Protein AF-0000000078837968 (afdb_homodimer)

Foldseek 3Di:
DPPLLQVLLCVQQVVAADPQQWRDFPQPQKIKGKAADWDAKDKDFDAWKKKAWQAAKKWKDFQHDIDIDGHQKMKTAQAGAIMIMTGDTHHNVTITIMMMGHDDQQLLLVLCVVVVPDADDAPDRIDMDGDDPQLSVLSSVQSVCRVVVVCCVPCSVVSSSSNSNVCLVDPCNNNNNLSNDCPHLRNLQVQLVVVLLVQLQDDDDLCNSCVSSPHDSVVNQVSNCVRHVDGPNVSSLSSLLSQLLCCCLVVVDDQVVSCNVSHHPDSVVSQVVNCVVRVDGSVVVSVVSVVVVVVD/DPPLLQVLLCVQQVVAADPQQWRDFPQPQKIKGWAADWDAKDKDFDAWKKKAWQAAKKWKDFQPDIDIDGHQKMKTAQARAIMIMTGDTHHNVTITIMMMGHDDLQLLLVLCVVVVPDADPAPDRIDMDGDDPQLSVLSSVQSVCRVVVVCCVPCSVVSSSSNSNVCLVDPNNNNNNLSNDCPHLRNLQVQLVVVLLVQLQDDDDLCNSCVSSPHDSVVNQVSNCVRHVDGPNVSSLSSLLSQLLCCCLVVVDDQVVSCNVSHHPDSVVSQVVNCVVRVDGSVVVSVVSVVVVVVD

Solvent-accessible surface area (backbone atoms only — not comparable to full-atom values): 30535 Å² total; per-residue (Å²): 111,62,67,63,38,41,49,53,50,48,58,52,21,74,75,50,34,45,94,88,15,46,16,79,53,93,47,87,56,36,33,31,35,38,37,46,53,50,57,73,77,44,74,47,72,42,65,29,27,39,36,40,28,56,29,39,27,39,34,42,31,42,82,90,47,72,46,74,47,34,52,38,23,25,38,38,34,62,32,58,27,56,35,40,32,31,42,71,34,34,27,81,92,49,38,22,32,34,41,37,35,54,61,55,42,68,62,43,27,54,48,32,60,75,66,69,54,74,77,40,86,59,65,75,48,69,47,70,44,74,53,52,68,64,37,50,52,38,48,35,50,56,57,56,42,66,79,35,69,86,48,39,86,76,47,40,66,58,49,52,48,50,34,52,47,39,40,48,72,41,94,55,11,57,52,53,41,32,50,30,34,80,83,27,66,57,42,24,44,46,48,25,48,51,50,43,70,74,44,41,41,49,94,73,60,61,63,60,37,13,51,58,36,71,39,53,58,70,59,31,52,53,49,39,23,70,60,33,67,36,49,73,65,58,44,34,49,48,54,28,51,50,49,27,50,48,40,26,70,76,70,62,44,52,61,64,58,28,34,47,69,31,42,47,93,42,59,68,58,44,43,50,52,39,21,69,74,70,72,45,46,57,66,58,51,48,52,54,50,50,52,56,60,65,73,97,110,63,67,64,39,41,51,53,50,48,60,53,20,75,74,50,33,46,96,88,14,46,15,79,53,93,46,87,56,36,34,31,36,37,36,48,54,51,57,74,77,42,74,46,73,41,66,29,24,39,35,40,27,56,29,37,29,38,33,41,31,42,81,90,46,71,46,76,47,34,52,37,24,25,38,38,34,61,33,59,28,55,35,40,32,30,43,72,32,32,28,80,93,50,38,22,30,34,41,36,36,53,61,54,41,68,61,43,26,53,48,34,61,76,65,68,54,74,79,39,86,58,65,73,48,69,46,70,43,74,53,52,69,64,36,51,52,37,48,35,50,55,57,57,41,67,79,36,67,87,49,39,87,75,46,39,66,58,50,52,49,49,34,53,48,39,40,47,73,42,94,53,11,57,53,52,41,31,50,29,33,79,81,26,67,56,42,24,44,46,49,26,48,50,50,42,71,73,44,41,43,47,93,73,60,62,62,61,36,13,52,61,36,71,39,54,58,68,58,31,52,52,51,40,23,71,60,33,67,35,48,74,66,56,44,34,49,49,54,28,49,51,48,27,49,48,40,23,69,75,70,62,43,53,60,64,58,29,34,47,69,33,43,46,92,42,59,67,59,44,42,53,53,39,20,69,74,72,73,45,47,56,66,59,53,45,52,53,51,51,49,56,59,66,74,96

Organism: Phenylobacterium zucineum (strain HLK1) (NCBI:txid450851)

Sequence (592 aa):
MTHALREAVRRYAERHADAAGVARTSVRGLNLVRTTSTGELRHAIERPLICLVVQGAKQVTMGSRTLTFSAGDSMLLTADAPTVSQITQASGGAPYLALALDLDAAVIAGLCDEMKAAAVDAGPALRFQPTDAEAADAALRLVTLLERPASIPVLQAQLVREMHYWLLAGRHGPAIRQLGSPASQARRIARAVEILRKDFAAPIPVARLAAAARMSPSTFHKHFRTVTSLSPLQFQKQLRLIEARRLMLAKGLRPSVAAYEVGYESVPQFTREYRRQFGQPPGRETQQARRVNQAVMTHALREAVRRYAERHADAAGVARTSVRGLNLVRTTSTGELRHAIERPLICLVVQGAKQVTMGSRTLTFSAGDSMLLTADAPTVSQITQASGGAPYLALALDLDAAVIAGLCDEMKAAAVDAGPALRFQPTDAEAADAALRLVTLLERPASIPVLQAQLVREMHYWLLAGRHGPAIRQLGSPASQARRIARAVEILRKDFAAPIPVARLAAAARMSPSTFHKHFRTVTSLSPLQFQKQLRLIEARRLMLAKGLRPSVAAYEVGYESVPQFTREYRRQFGQPPGRETQQARRVNQAV

Nearest PDB structures (foldseek):
  6xiv-assembly1_B-2  TM=5.856E-01  e=1.226E-09  Escherichia coli
  3oio-assembly1_A  TM=9.130E-01  e=2.026E-04  Chromobacterium violaceum
  3w6v-assembly1_A  TM=9.034E-01  e=7.747E-04  Streptomyces griseus
  6swi-assembly1_A  TM=8.562E-01  e=1.013E-03  Geobacillus stearothermophilus
  6uts-assembly1_A  TM=5.410E-01  e=1.827E-03  Escherichia coli K-12

pLDDT: mean 93.0, std 7.4, range [49.44, 98.5]

Structure (mmCIF, N/CA/C/O backbone):
data_AF-0000000078837968-model_v1
#
loop_
_entity.id
_entity.type
_entity.pdbx_description
1 polymer 'Transcriptional regulator, AraC type'
#
loop_
_atom_site.group_PDB
_atom_site.id
_atom_site.type_symbol
_atom_site.label_atom_id
_atom_site.label_alt_id
_atom_site.label_comp_id
_atom_site.label_asym_id
_atom_site.label_entity_id
_atom_site.label_seq_id
_atom_site.pdbx_PDB_ins_code
_atom_site.Cartn_x
_atom_site.Cartn_y
_atom_site.Cartn_z
_atom_site.occupancy
_atom_site.B_iso_or_equiv
_atom_site.auth_seq_id
_atom_site.auth_comp_id
_atom_site.auth_asym_id
_atom_site.auth_atom_id
_atom_site.pdbx_PDB_model_num
ATOM 1 N N . MET A 1 1 ? 10.516 -16.156 9.461 1 59.56 1 MET A N 1
ATOM 2 C CA . MET A 1 1 ? 9.266 -15.883 8.766 1 59.56 1 MET A CA 1
ATOM 3 C C . MET A 1 1 ? 8.195 -15.375 9.727 1 59.56 1 MET A C 1
ATOM 5 O O . MET A 1 1 ? 8.031 -15.914 10.82 1 59.56 1 MET A O 1
ATOM 9 N N . THR A 1 2 ? 7.613 -14.211 9.438 1 79 2 THR A N 1
ATOM 10 C CA . THR A 1 2 ? 6.914 -13.5 10.5 1 79 2 THR A CA 1
ATOM 11 C C . THR A 1 2 ? 5.711 -14.297 10.984 1 79 2 THR A C 1
ATOM 13 O O . THR A 1 2 ? 4.996 -14.906 10.188 1 79 2 THR A O 1
ATOM 16 N N . HIS A 1 3 ? 5.816 -14.906 12.227 1 91.38 3 HIS A N 1
ATOM 17 C CA . HIS A 1 3 ? 4.723 -15.539 12.953 1 91.38 3 HIS A CA 1
ATOM 18 C C . HIS A 1 3 ? 3.377 -14.961 12.531 1 91.38 3 HIS A C 1
ATOM 20 O O . HIS A 1 3 ? 2.408 -15.703 12.344 1 91.38 3 HIS A O 1
ATOM 26 N N . ALA A 1 4 ? 3.404 -13.805 12.242 1 93.31 4 ALA A N 1
ATOM 27 C CA . ALA A 1 4 ? 2.162 -13.125 11.875 1 93.31 4 ALA A CA 1
ATOM 28 C C . ALA A 1 4 ? 1.668 -13.586 10.508 1 93.31 4 ALA A C 1
ATOM 30 O O . ALA A 1 4 ? 0.469 -13.805 10.312 1 93.31 4 ALA A O 1
ATOM 31 N N . LEU A 1 5 ? 2.561 -13.773 9.586 1 96.5 5 LEU A N 1
ATOM 32 C CA . LEU A 1 5 ? 2.174 -14.203 8.25 1 96.5 5 LEU A CA 1
ATOM 33 C C . LEU A 1 5 ? 1.662 -15.641 8.266 1 96.5 5 LEU A C 1
ATOM 35 O O . LEU A 1 5 ? 0.632 -15.945 7.66 1 96.5 5 LEU A O 1
ATOM 39 N N . ARG A 1 6 ? 2.328 -16.469 9.008 1 97.44 6 ARG A N 1
ATOM 40 C CA . ARG A 1 6 ? 1.909 -17.859 9.133 1 97.44 6 ARG A CA 1
ATOM 41 C C . ARG A 1 6 ? 0.497 -17.953 9.703 1 97.44 6 ARG A C 1
ATOM 43 O O . ARG A 1 6 ? -0.344 -18.688 9.164 1 97.44 6 ARG A O 1
ATOM 50 N N . GLU A 1 7 ? 0.248 -17.172 10.688 1 96.88 7 GLU A N 1
ATOM 51 C CA . GLU A 1 7 ? -1.057 -17.219 11.344 1 96.88 7 GLU A CA 1
ATOM 52 C C . GLU A 1 7 ? -2.15 -16.672 10.43 1 96.88 7 GLU A C 1
ATOM 54 O O . GLU A 1 7 ? -3.262 -17.203 10.391 1 96.88 7 GLU A O 1
ATOM 59 N N . ALA A 1 8 ? -1.835 -15.633 9.766 1 97 8 ALA A N 1
ATOM 60 C CA . ALA A 1 8 ? -2.809 -15.047 8.844 1 97 8 ALA A CA 1
ATOM 61 C C . ALA A 1 8 ? -3.162 -16.031 7.727 1 97 8 ALA A C 1
ATOM 63 O O . ALA A 1 8 ? -4.34 -16.219 7.41 1 97 8 ALA A O 1
ATOM 64 N N . VAL A 1 9 ? -2.16 -16.719 7.141 1 98.06 9 VAL A N 1
ATOM 65 C CA . VAL A 1 9 ? -2.369 -17.688 6.078 1 98.06 9 VAL A CA 1
ATOM 66 C C . VAL A 1 9 ? -3.182 -18.875 6.617 1 98.06 9 VAL A C 1
ATOM 68 O O . VAL A 1 9 ? -4.145 -19.312 5.984 1 98.06 9 VAL A O 1
ATOM 71 N N . ARG A 1 10 ? -2.822 -19.297 7.785 1 97.31 10 ARG A N 1
ATOM 72 C CA . ARG A 1 10 ? -3.514 -20.422 8.406 1 97.31 10 ARG A CA 1
ATOM 73 C C . ARG A 1 10 ? -4.996 -20.125 8.594 1 97.31 10 ARG A C 1
ATOM 75 O O . ARG A 1 10 ? -5.855 -20.906 8.203 1 97.31 10 ARG A O 1
ATOM 82 N N . ARG A 1 11 ? -5.273 -19 9.172 1 96.5 11 ARG A N 1
ATOM 83 C CA . ARG A 1 11 ? -6.645 -18.625 9.5 1 96.5 11 ARG A CA 1
ATOM 84 C C . ARG A 1 11 ? -7.508 -18.562 8.25 1 96.5 11 ARG A C 1
ATOM 86 O O . ARG A 1 11 ? -8.617 -19.094 8.227 1 96.5 11 ARG A O 1
ATOM 93 N N . TYR A 1 12 ? -7.008 -17.953 7.234 1 97.56 12 TYR A N 1
ATOM 94 C CA . TYR A 1 12 ? -7.793 -17.797 6.016 1 97.56 12 TYR A CA 1
ATOM 95 C C . TYR A 1 12 ? -7.945 -19.141 5.305 1 97.56 12 TYR A C 1
ATOM 97 O O . TYR A 1 12 ? -9.047 -19.516 4.902 1 97.56 12 TYR A O 1
ATOM 105 N N . ALA A 1 13 ? -6.832 -19.875 5.156 1 97.19 13 ALA A N 1
ATOM 106 C CA . ALA A 1 13 ? -6.836 -21.125 4.398 1 97.19 13 ALA A CA 1
ATOM 107 C C . ALA A 1 13 ? -7.672 -22.188 5.102 1 97.19 13 ALA A C 1
ATOM 109 O O . ALA A 1 13 ? -8.305 -23.031 4.445 1 97.19 13 ALA A O 1
ATOM 110 N N . GLU A 1 14 ? -7.727 -22.234 6.402 1 95.75 14 GLU A N 1
ATOM 111 C CA . GLU A 1 14 ? -8.547 -23.188 7.156 1 95.75 14 GLU A CA 1
ATOM 112 C C . GLU A 1 14 ? -10.023 -23 6.84 1 95.75 14 GLU A C 1
ATOM 114 O O . GLU A 1 14 ? -10.781 -23.984 6.797 1 95.75 14 GLU A O 1
ATOM 119 N N . ARG A 1 15 ? -10.375 -21.812 6.609 1 95.69 15 ARG A N 1
ATOM 120 C CA . ARG A 1 15 ? -11.789 -21.484 6.402 1 95.69 15 ARG A CA 1
ATOM 121 C C . ARG A 1 15 ? -12.172 -21.641 4.938 1 95.69 15 ARG A C 1
ATOM 123 O O . ARG A 1 15 ? -13.328 -21.938 4.621 1 95.69 15 ARG A O 1
ATOM 130 N N . HIS A 1 16 ? -11.148 -21.531 4.016 1 96.31 16 HIS A N 1
ATOM 131 C CA . HIS A 1 16 ? -11.578 -21.297 2.641 1 96.31 16 HIS A CA 1
ATOM 132 C C . HIS A 1 16 ? -10.953 -22.312 1.69 1 96.31 16 HIS A C 1
ATOM 134 O O . HIS A 1 16 ? -11.305 -22.359 0.508 1 96.31 16 HIS A O 1
ATOM 140 N N . ALA A 1 17 ? -10.031 -23.109 2.188 1 94.69 17 ALA A N 1
ATOM 141 C CA . ALA A 1 17 ? -9.367 -24.062 1.296 1 94.69 17 ALA A CA 1
ATOM 142 C C . ALA A 1 17 ? -10.344 -25.109 0.778 1 94.69 17 ALA A C 1
ATOM 144 O O . ALA A 1 17 ? -11.211 -25.578 1.52 1 94.69 17 ALA A O 1
ATOM 145 N N . ASP A 1 18 ? -10.258 -25.469 -0.431 1 91.19 18 ASP A N 1
ATOM 146 C CA . ASP A 1 18 ? -11.078 -26.516 -1.024 1 91.19 18 ASP A CA 1
ATOM 147 C C . ASP A 1 18 ? -10.477 -27.891 -0.768 1 91.19 18 ASP A C 1
ATOM 149 O O . ASP A 1 18 ? -9.578 -28.047 0.061 1 91.19 18 ASP A O 1
ATOM 153 N N . ALA A 1 19 ? -10.977 -28.875 -1.455 1 83.69 19 ALA A N 1
ATOM 154 C CA . ALA A 1 19 ? -10.562 -30.25 -1.229 1 83.69 19 ALA A CA 1
ATOM 155 C C . ALA A 1 19 ? -9.109 -30.469 -1.644 1 83.69 19 ALA A C 1
ATOM 157 O O . ALA A 1 19 ? -8.422 -31.328 -1.101 1 83.69 19 ALA A O 1
ATOM 158 N N . ALA A 1 20 ? -8.641 -29.656 -2.57 1 83.75 20 ALA A N 1
ATOM 159 C CA . ALA A 1 20 ? -7.27 -29.766 -3.057 1 83.75 20 ALA A CA 1
ATOM 160 C C . ALA A 1 20 ? -6.316 -28.953 -2.186 1 83.75 20 ALA A C 1
ATOM 162 O O . ALA A 1 20 ? -5.113 -28.906 -2.449 1 83.75 20 ALA A O 1
ATOM 163 N N . GLY A 1 21 ? -6.875 -28.25 -1.146 1 92.5 21 GLY A N 1
ATOM 164 C CA . GLY A 1 21 ? -6.062 -27.469 -0.222 1 92.5 21 GLY A CA 1
ATOM 165 C C . GLY A 1 21 ? -5.816 -26.047 -0.69 1 92.5 21 GLY A C 1
ATOM 166 O O . GLY A 1 21 ? -4.965 -25.359 -0.141 1 92.5 21 GLY A O 1
ATOM 167 N N . VAL A 1 22 ? -6.453 -25.641 -1.713 1 94.19 22 VAL A N 1
ATOM 168 C CA . VAL A 1 22 ? -6.223 -24.312 -2.279 1 94.19 22 VAL A CA 1
ATOM 169 C C . VAL A 1 22 ? -7.367 -23.375 -1.886 1 94.19 22 VAL A C 1
ATOM 171 O O . VAL A 1 22 ? -8.539 -23.719 -2.064 1 94.19 22 VAL A O 1
ATOM 174 N N . ALA A 1 23 ? -7.043 -22.25 -1.281 1 97.19 23 ALA A N 1
ATOM 175 C CA . ALA A 1 23 ? -7.984 -21.172 -1.008 1 97.19 23 ALA A CA 1
ATOM 176 C C . ALA A 1 23 ? -7.824 -20.031 -2.016 1 97.19 23 ALA A C 1
ATOM 178 O O . ALA A 1 23 ? -6.922 -19.203 -1.887 1 97.19 23 ALA A O 1
ATOM 179 N N . ARG A 1 24 ? -8.672 -20 -2.99 1 95.75 24 ARG A N 1
ATOM 180 C CA . ARG A 1 24 ? -8.688 -18.875 -3.932 1 95.75 24 ARG A CA 1
ATOM 181 C C . ARG A 1 24 ? -9.219 -17.609 -3.271 1 95.75 24 ARG A C 1
ATOM 183 O O . ARG A 1 24 ? -10.156 -17.672 -2.471 1 95.75 24 ARG A O 1
ATOM 190 N N . THR A 1 25 ? -8.578 -16.516 -3.559 1 97.56 25 THR A N 1
ATOM 191 C CA . THR A 1 25 ? -8.961 -15.289 -2.863 1 97.56 25 THR A CA 1
ATOM 192 C C . THR A 1 25 ? -9.562 -14.281 -3.836 1 97.56 25 THR A C 1
ATOM 194 O O . THR A 1 25 ? -9.578 -14.516 -5.047 1 97.56 25 THR A O 1
ATOM 197 N N . SER A 1 26 ? -10.148 -13.203 -3.297 1 95.75 26 SER A N 1
ATOM 198 C CA . SER A 1 26 ? -10.742 -12.125 -4.086 1 95.75 26 SER A CA 1
ATOM 199 C C . SER A 1 26 ? -9.672 -11.18 -4.629 1 95.75 26 SER A C 1
ATOM 201 O O . SER A 1 26 ? -9.969 -10.305 -5.441 1 95.75 26 SER A O 1
ATOM 203 N N . VAL A 1 27 ? -8.469 -11.32 -4.113 1 96.56 27 VAL A N 1
ATOM 204 C CA . VAL A 1 27 ? -7.344 -10.57 -4.668 1 96.56 27 VAL A CA 1
ATOM 205 C C . VAL A 1 27 ? -6.816 -11.281 -5.91 1 96.56 27 VAL A C 1
ATOM 207 O O . VAL A 1 27 ? -6.449 -12.461 -5.852 1 96.56 27 VAL A O 1
ATOM 210 N N . ARG A 1 28 ? -6.727 -10.578 -6.957 1 91.19 28 ARG A N 1
ATOM 211 C CA . ARG A 1 28 ? -6.352 -11.172 -8.234 1 91.19 28 ARG A CA 1
ATOM 212 C C . ARG A 1 28 ? -4.965 -11.805 -8.156 1 91.19 28 ARG A C 1
ATOM 214 O O . ARG A 1 28 ? -4.004 -11.156 -7.738 1 91.19 28 ARG A O 1
ATOM 221 N N . GLY A 1 29 ? -4.902 -13.125 -8.547 1 95.5 29 GLY A N 1
ATOM 222 C CA . GLY A 1 29 ? -3.633 -13.82 -8.656 1 95.5 29 GLY A CA 1
ATOM 223 C C . GLY A 1 29 ? -3.129 -14.359 -7.332 1 95.5 29 GLY A C 1
ATOM 224 O O . GLY A 1 29 ? -2.092 -15.023 -7.277 1 95.5 29 GLY A O 1
ATOM 225 N N . LEU A 1 30 ? -3.85 -14.078 -6.266 1 98.06 30 LEU A N 1
ATOM 226 C CA . LEU A 1 30 ? -3.398 -14.492 -4.941 1 98.06 30 LEU A CA 1
ATOM 227 C C . LEU A 1 30 ? -4.156 -15.734 -4.473 1 98.06 30 LEU A C 1
ATOM 229 O O . LEU A 1 30 ? -5.391 -15.734 -4.441 1 98.06 30 LEU A O 1
ATOM 233 N N . ASN A 1 31 ? -3.438 -16.797 -4.117 1 98.12 31 ASN A N 1
ATOM 234 C CA . ASN A 1 31 ? -4.004 -18.016 -3.545 1 98.12 31 ASN A CA 1
ATOM 235 C C . ASN A 1 31 ? -3.232 -18.469 -2.307 1 98.12 31 ASN A C 1
ATOM 237 O O . ASN A 1 31 ? -2.021 -18.25 -2.215 1 98.12 31 ASN A O 1
ATOM 241 N N . LEU A 1 32 ? -3.943 -19 -1.416 1 98.5 32 LEU A N 1
ATOM 242 C CA . LEU A 1 32 ? -3.326 -19.609 -0.24 1 98.5 32 LEU A CA 1
ATOM 243 C C . LEU A 1 32 ? -3.479 -21.125 -0.263 1 98.5 32 LEU A C 1
ATOM 245 O O . LEU A 1 32 ? -4.445 -21.641 -0.823 1 98.5 32 LEU A O 1
ATOM 249 N N . VAL A 1 33 ? -2.529 -21.828 0.297 1 97.25 33 VAL A N 1
ATOM 250 C CA . VAL A 1 33 ? -2.52 -23.281 0.264 1 97.25 33 VAL A CA 1
ATOM 251 C C . VAL A 1 33 ? -2.42 -23.828 1.686 1 97.25 33 VAL A C 1
ATOM 253 O O . VAL A 1 33 ? -1.629 -23.344 2.494 1 97.25 33 VAL A O 1
ATOM 256 N N . ARG A 1 34 ? -3.211 -24.719 1.989 1 97.44 34 ARG A N 1
ATOM 257 C CA . ARG A 1 34 ? -3.17 -25.484 3.229 1 97.44 34 ARG A CA 1
ATOM 258 C C . ARG A 1 34 ? -3.379 -26.969 2.961 1 97.44 34 ARG A C 1
ATOM 260 O O . ARG A 1 34 ? -4.43 -27.375 2.459 1 97.44 34 ARG A O 1
ATOM 267 N N . THR A 1 35 ? -2.447 -27.734 3.301 1 95.5 35 THR A N 1
ATOM 268 C CA . THR A 1 35 ? -2.529 -29.188 3.18 1 95.5 35 THR A CA 1
ATOM 269 C C . THR A 1 35 ? -2.109 -29.859 4.48 1 95.5 35 THR A C 1
ATOM 271 O O . THR A 1 35 ? -1.081 -29.516 5.066 1 95.5 35 THR A O 1
ATOM 274 N N . THR A 1 36 ? -2.867 -30.875 4.938 1 94.69 36 THR A N 1
ATOM 275 C CA . THR A 1 36 ? -2.645 -31.469 6.25 1 94.69 36 THR A CA 1
ATOM 276 C C . THR A 1 36 ? -1.942 -32.812 6.113 1 94.69 36 THR A C 1
ATOM 278 O O . THR A 1 36 ? -1.793 -33.562 7.098 1 94.69 36 THR A O 1
ATOM 281 N N . SER A 1 37 ? -1.615 -33.219 4.965 1 92.44 37 SER A N 1
ATOM 282 C CA . SER A 1 37 ? -0.94 -34.5 4.746 1 92.44 37 SER A CA 1
ATOM 283 C C . SER A 1 37 ? 0.065 -34.406 3.604 1 92.44 37 SER A C 1
ATOM 285 O O . SER A 1 37 ? 0.008 -33.469 2.795 1 92.44 37 SER A O 1
ATOM 287 N N . THR A 1 38 ? 1.056 -35.312 3.785 1 89.06 38 THR A N 1
ATOM 288 C CA . THR A 1 38 ? 1.989 -35.438 2.672 1 89.06 38 THR A CA 1
ATOM 289 C C . THR A 1 38 ? 1.394 -36.312 1.57 1 89.06 38 THR A C 1
ATOM 291 O O . THR A 1 38 ? 0.392 -37 1.788 1 89.06 38 THR A O 1
ATOM 294 N N . GLY A 1 39 ? 1.884 -36.188 0.452 1 76.62 39 GLY A N 1
ATOM 295 C CA . GLY A 1 39 ? 1.193 -37.156 -0.387 1 76.62 39 GLY A CA 1
ATOM 296 C C . GLY A 1 39 ? 1.54 -37.031 -1.857 1 76.62 39 GLY A C 1
ATOM 297 O O . GLY A 1 39 ? 2.678 -36.688 -2.205 1 76.62 39 GLY A O 1
ATOM 298 N N . GLU A 1 40 ? 0.388 -37.094 -2.777 1 77.19 40 GLU A N 1
ATOM 299 C CA . GLU A 1 40 ? 0.419 -37.438 -4.195 1 77.19 40 GLU A CA 1
ATOM 300 C C . GLU A 1 40 ? 1.045 -36.312 -5.027 1 77.19 40 GLU A C 1
ATOM 302 O O . GLU A 1 40 ? 0.984 -35.156 -4.645 1 77.19 40 GLU A O 1
ATOM 307 N N . LEU A 1 41 ? 1.649 -36.719 -6.055 1 86.5 41 LEU A N 1
ATOM 308 C CA . LEU A 1 41 ? 2.213 -35.812 -7.047 1 86.5 41 LEU A CA 1
ATOM 309 C C . LEU A 1 41 ? 1.117 -34.969 -7.715 1 86.5 41 LEU A C 1
ATOM 311 O O . LEU A 1 41 ? 0.057 -35.5 -8.055 1 86.5 41 LEU A O 1
ATOM 315 N N . ARG A 1 42 ? 1.339 -33.719 -7.676 1 91.19 42 ARG A N 1
ATOM 316 C CA . ARG A 1 42 ? 0.454 -32.812 -8.398 1 91.19 42 ARG A CA 1
ATOM 317 C C . ARG A 1 42 ? 1.114 -32.312 -9.68 1 91.19 42 ARG A C 1
ATOM 319 O O . ARG A 1 42 ? 2.189 -31.719 -9.633 1 91.19 42 ARG A O 1
ATOM 326 N N . HIS A 1 43 ? 0.455 -32.625 -10.781 1 92.44 43 HIS A N 1
ATOM 327 C CA . HIS A 1 43 ? 0.911 -32.156 -12.086 1 92.44 43 HIS A CA 1
ATOM 328 C C . HIS A 1 43 ? 0.157 -30.891 -12.516 1 92.44 43 HIS A C 1
ATOM 330 O O . HIS A 1 43 ? -1.073 -30.844 -12.445 1 92.44 43 HIS A O 1
ATOM 336 N N . ALA A 1 44 ? 0.91 -29.906 -12.945 1 93.5 44 ALA A N 1
ATOM 337 C CA . ALA A 1 44 ? 0.279 -28.672 -13.383 1 93.5 44 ALA A CA 1
ATOM 338 C C . ALA A 1 44 ? 1.153 -27.953 -14.406 1 93.5 44 ALA A C 1
ATOM 340 O O . ALA A 1 44 ? 2.359 -28.188 -14.484 1 93.5 44 ALA A O 1
ATOM 341 N N . ILE A 1 45 ? 0.558 -27.141 -15.25 1 93.94 45 ILE A N 1
ATOM 342 C CA . ILE A 1 45 ? 1.271 -26.125 -16 1 93.94 45 ILE A CA 1
ATOM 343 C C . ILE A 1 45 ? 1.039 -24.75 -15.352 1 93.94 45 ILE A C 1
ATOM 345 O O . ILE A 1 45 ? -0.048 -24.188 -15.469 1 93.94 45 ILE A O 1
ATOM 349 N N . GLU A 1 46 ? 2.023 -24.281 -14.758 1 93.19 46 GLU A N 1
ATOM 350 C CA . GLU A 1 46 ? 1.896 -23.047 -13.977 1 93.19 46 GLU A CA 1
ATOM 351 C C . GLU A 1 46 ? 2.244 -21.828 -14.82 1 93.19 46 GLU A C 1
ATOM 353 O O . GLU A 1 46 ? 3.08 -21.906 -15.719 1 93.19 46 GLU A O 1
ATOM 358 N N . ARG A 1 47 ? 1.563 -20.734 -14.516 1 93.75 47 ARG A N 1
ATOM 359 C CA . ARG A 1 47 ? 2.033 -19.422 -14.93 1 93.75 47 ARG A CA 1
ATOM 360 C C . ARG A 1 47 ? 3.129 -18.906 -14 1 93.75 47 ARG A C 1
ATOM 362 O O . ARG A 1 47 ? 3.316 -19.453 -12.906 1 93.75 47 ARG A O 1
ATOM 369 N N . PRO A 1 48 ? 3.875 -17.891 -14.492 1 95.62 48 PRO A N 1
ATOM 370 C CA . PRO A 1 48 ? 4.875 -17.297 -13.594 1 95.62 48 PRO A CA 1
ATOM 371 C C . PRO A 1 48 ? 4.285 -16.875 -12.25 1 95.62 48 PRO A C 1
ATOM 373 O O . PRO A 1 48 ? 3.244 -16.219 -12.211 1 95.62 48 PRO A O 1
ATOM 376 N N . LEU A 1 49 ? 4.91 -17.312 -11.211 1 97.38 49 LEU A N 1
ATOM 377 C CA . LEU A 1 49 ? 4.395 -17.031 -9.875 1 97.38 49 LEU A CA 1
ATOM 378 C C . LEU A 1 49 ? 5.504 -17.109 -8.828 1 97.38 49 LEU A C 1
ATOM 380 O O . LEU A 1 49 ? 6.605 -17.578 -9.125 1 97.38 49 LEU A O 1
ATOM 384 N N . ILE A 1 50 ? 5.25 -16.547 -7.711 1 98 50 ILE A N 1
ATOM 385 C CA . ILE A 1 50 ? 6.07 -16.734 -6.52 1 98 50 ILE A CA 1
ATOM 386 C C . ILE A 1 50 ? 5.273 -17.484 -5.457 1 98 50 ILE A C 1
ATOM 388 O O . ILE A 1 50 ? 4.066 -17.266 -5.305 1 98 50 ILE A O 1
ATOM 392 N N . CYS A 1 51 ? 5.902 -18.438 -4.824 1 98 51 CYS A N 1
ATOM 393 C CA . CYS A 1 51 ? 5.316 -19.203 -3.725 1 98 51 CYS A CA 1
ATOM 394 C C . CYS A 1 51 ? 6.117 -19.016 -2.441 1 98 51 CYS A C 1
ATOM 396 O O . CYS A 1 51 ? 7.301 -19.359 -2.387 1 98 51 CYS A O 1
ATOM 398 N N . LEU A 1 52 ? 5.547 -18.391 -1.458 1 98.19 52 LEU A N 1
ATOM 399 C CA . LEU A 1 52 ? 6.16 -18.266 -0.139 1 98.19 52 LEU A CA 1
ATOM 400 C C . LEU A 1 52 ? 5.719 -19.406 0.777 1 98.19 52 LEU A C 1
ATOM 402 O O . LEU A 1 52 ? 4.547 -19.484 1.146 1 98.19 52 LEU A O 1
ATOM 406 N N . VAL A 1 53 ? 6.656 -20.219 1.169 1 98.12 53 VAL A N 1
ATOM 407 C CA . VAL A 1 53 ? 6.34 -21.281 2.111 1 98.12 53 VAL A CA 1
ATOM 408 C C . VAL A 1 53 ? 6.457 -20.766 3.541 1 98.12 53 VAL A C 1
ATOM 410 O O . VAL A 1 53 ? 7.531 -20.328 3.961 1 98.12 53 VAL A O 1
ATOM 413 N N . VAL A 1 54 ? 5.309 -20.844 4.25 1 98.12 54 VAL A N 1
ATOM 414 C CA . VAL A 1 54 ? 5.344 -20.297 5.598 1 98.12 54 VAL A CA 1
ATOM 415 C C . VAL A 1 54 ? 5.34 -21.422 6.625 1 98.12 54 VAL A C 1
ATOM 417 O O . VAL A 1 54 ? 5.641 -21.203 7.801 1 98.12 54 VAL A O 1
ATOM 420 N N . GLN A 1 55 ? 5.047 -22.609 6.27 1 98.12 55 GLN A N 1
ATOM 421 C CA . GLN A 1 55 ? 5.129 -23.797 7.113 1 98.12 55 GLN A CA 1
ATOM 422 C C . GLN A 1 55 ? 5.215 -25.078 6.266 1 98.12 55 GLN A C 1
ATOM 424 O O . GLN A 1 55 ? 4.566 -25.172 5.223 1 98.12 55 GLN A O 1
ATOM 429 N N . GLY A 1 56 ? 5.984 -26.062 6.742 1 97.5 56 GLY A N 1
ATOM 430 C CA . GLY A 1 56 ? 6.129 -27.312 6.023 1 97.5 56 GLY A CA 1
ATOM 431 C C . GLY A 1 56 ? 7.156 -27.25 4.91 1 97.5 56 GLY A C 1
ATOM 432 O O . GLY A 1 56 ? 8.094 -26.453 4.965 1 97.5 56 GLY A O 1
ATOM 433 N N . ALA A 1 57 ? 7.031 -28.219 3.969 1 97.5 57 ALA A N 1
ATOM 434 C CA . ALA A 1 57 ? 7.984 -28.297 2.865 1 97.5 57 ALA A CA 1
ATOM 435 C C . ALA A 1 57 ? 7.328 -28.859 1.609 1 97.5 57 ALA A C 1
ATOM 437 O O . ALA A 1 57 ? 6.363 -29.625 1.695 1 97.5 57 ALA A O 1
ATOM 438 N N . LYS A 1 58 ? 7.844 -28.375 0.535 1 96.44 58 LYS A N 1
ATOM 439 C CA . LYS A 1 58 ? 7.348 -28.766 -0.781 1 96.44 58 LYS A CA 1
ATOM 440 C C . LYS A 1 58 ? 8.5 -29.031 -1.743 1 96.44 58 LYS A C 1
ATOM 442 O O . LYS A 1 58 ? 9.555 -28.406 -1.652 1 96.44 58 LYS A O 1
ATOM 447 N N . GLN A 1 59 ? 8.336 -30.031 -2.508 1 96.81 59 GLN A N 1
ATOM 448 C CA . GLN A 1 59 ? 9.258 -30.344 -3.6 1 96.81 59 GLN A CA 1
ATOM 449 C C . GLN A 1 59 ? 8.617 -30.047 -4.953 1 96.81 59 GLN A C 1
ATOM 451 O O . GLN A 1 59 ? 7.449 -30.375 -5.176 1 96.81 59 GLN A O 1
ATOM 456 N N . VAL A 1 60 ? 9.336 -29.375 -5.809 1 96.19 60 VAL A N 1
ATOM 457 C CA . VAL A 1 60 ? 8.844 -29.062 -7.145 1 96.19 60 VAL A CA 1
ATOM 458 C C . VAL A 1 60 ? 9.875 -29.5 -8.188 1 96.19 60 VAL A C 1
ATOM 460 O O . VAL A 1 60 ? 11.07 -29.25 -8.031 1 96.19 60 VAL A O 1
ATOM 463 N N . THR A 1 61 ? 9.414 -30.125 -9.195 1 94.44 61 THR A N 1
ATOM 464 C CA . THR A 1 61 ? 10.25 -30.562 -10.297 1 94.44 61 THR A CA 1
ATOM 465 C C . THR A 1 61 ? 9.828 -29.891 -11.602 1 94.44 61 THR A C 1
ATOM 467 O O . THR A 1 61 ? 8.641 -29.859 -11.93 1 94.44 61 THR A O 1
ATOM 470 N N . MET A 1 62 ? 10.758 -29.359 -12.258 1 91.12 62 MET A N 1
ATOM 471 C CA . MET A 1 62 ? 10.625 -28.828 -13.617 1 91.12 62 MET A CA 1
ATOM 472 C C . MET A 1 62 ? 11.711 -29.391 -14.531 1 91.12 62 MET A C 1
ATOM 474 O O . MET A 1 62 ? 12.891 -29.094 -14.336 1 91.12 62 MET A O 1
ATOM 478 N N . GLY A 1 63 ? 11.273 -30 -15.555 1 84.38 63 GLY A N 1
ATOM 479 C CA . GLY A 1 63 ? 12.281 -30.719 -16.328 1 84.38 63 GLY A CA 1
ATOM 480 C C . GLY A 1 63 ? 13.141 -31.641 -15.477 1 84.38 63 GLY A C 1
ATOM 481 O O . GLY A 1 63 ? 12.617 -32.5 -14.773 1 84.38 63 GLY A O 1
ATOM 482 N N . SER A 1 64 ? 14.43 -31.375 -15.539 1 84.88 64 SER A N 1
ATOM 483 C CA . SER A 1 64 ? 15.344 -32.219 -14.773 1 84.88 64 SER A CA 1
ATOM 484 C C . SER A 1 64 ? 15.68 -31.578 -13.43 1 84.88 64 SER A C 1
ATOM 486 O O . SER A 1 64 ? 16.391 -32.188 -12.617 1 84.88 64 SER A O 1
ATOM 488 N N . ARG A 1 65 ? 15.148 -30.516 -13.203 1 89.19 65 ARG A N 1
ATOM 489 C CA . ARG A 1 65 ? 15.5 -29.781 -11.984 1 89.19 65 ARG A CA 1
ATOM 490 C C . ARG A 1 65 ? 14.461 -30.031 -10.891 1 89.19 65 ARG A C 1
ATOM 492 O O . ARG A 1 65 ? 13.258 -29.906 -11.125 1 89.19 65 ARG A O 1
ATOM 499 N N . THR A 1 66 ? 14.93 -30.469 -9.781 1 94.12 66 THR A N 1
ATOM 500 C CA . THR A 1 66 ? 14.078 -30.656 -8.609 1 94.12 66 THR A CA 1
ATOM 501 C C . THR A 1 66 ? 14.57 -29.812 -7.438 1 94.12 66 THR A C 1
ATOM 503 O O . THR A 1 66 ? 15.758 -29.828 -7.102 1 94.12 66 THR A O 1
ATOM 506 N N . LEU A 1 67 ? 13.648 -29.062 -6.91 1 95.31 67 LEU A N 1
ATOM 507 C CA . LEU A 1 67 ? 13.977 -28.219 -5.762 1 95.31 67 LEU A CA 1
ATOM 508 C C . LEU A 1 67 ? 13.055 -28.531 -4.582 1 95.31 67 LEU A C 1
ATOM 510 O O . LEU A 1 67 ? 11.875 -28.828 -4.773 1 95.31 67 LEU A O 1
ATOM 514 N N . THR A 1 68 ? 13.688 -28.5 -3.453 1 95.25 68 THR A N 1
ATOM 515 C CA . THR A 1 68 ? 12.938 -28.609 -2.203 1 95.25 68 THR A CA 1
ATOM 516 C C . THR A 1 68 ? 13.062 -27.328 -1.388 1 95.25 68 THR A C 1
ATOM 518 O O . THR A 1 68 ? 14.164 -26.797 -1.195 1 95.25 68 THR A O 1
ATOM 521 N N . PHE A 1 69 ? 11.984 -26.875 -0.985 1 94.75 69 PHE A N 1
ATOM 522 C CA . PHE A 1 69 ? 12 -25.656 -0.19 1 94.75 69 PHE A CA 1
ATOM 523 C C . PHE A 1 69 ? 11.039 -25.766 0.988 1 94.75 69 PHE A C 1
ATOM 525 O O . PHE A 1 69 ? 10.109 -26.578 0.965 1 94.75 69 PHE A O 1
ATOM 532 N N . SER A 1 70 ? 11.391 -25 2.016 1 96.62 70 SER A N 1
ATOM 533 C CA . SER A 1 70 ? 10.695 -25.125 3.293 1 96.62 70 SER A CA 1
ATOM 534 C C . SER A 1 70 ? 10.344 -23.766 3.865 1 96.62 70 SER A C 1
ATOM 536 O O . SER A 1 70 ? 10.531 -22.734 3.205 1 96.62 70 SER A O 1
ATOM 538 N N . ALA A 1 71 ? 9.758 -23.844 5.105 1 97.19 71 ALA A N 1
ATOM 539 C CA . ALA A 1 71 ? 9.312 -22.625 5.766 1 97.19 71 ALA A CA 1
ATOM 540 C C . ALA A 1 71 ? 10.406 -21.562 5.738 1 97.19 71 ALA A C 1
ATOM 542 O O . ALA A 1 71 ? 11.555 -21.828 6.086 1 97.19 71 ALA A O 1
ATOM 543 N N . GLY A 1 72 ? 9.984 -20.375 5.238 1 96.94 72 GLY A N 1
ATOM 544 C CA . GLY A 1 72 ? 10.93 -19.281 5.16 1 96.94 72 GLY A CA 1
ATOM 545 C C . GLY A 1 72 ? 11.477 -19.062 3.76 1 96.94 72 GLY A C 1
ATOM 546 O O . GLY A 1 72 ? 12.031 -18 3.465 1 96.94 72 GLY A O 1
ATOM 547 N N . ASP A 1 73 ? 11.305 -20.062 2.908 1 97.12 73 ASP A N 1
ATOM 548 C CA . ASP A 1 73 ? 11.789 -19.969 1.533 1 97.12 73 ASP A CA 1
ATOM 549 C C . ASP A 1 73 ? 10.68 -19.5 0.597 1 97.12 73 ASP A C 1
ATOM 551 O O . ASP A 1 73 ? 9.5 -19.672 0.886 1 97.12 73 ASP A O 1
ATOM 555 N N . SER A 1 74 ? 11.086 -18.844 -0.464 1 97.5 74 SER A N 1
ATOM 556 C CA . SER A 1 74 ? 10.188 -18.531 -1.569 1 97.5 74 SER A CA 1
ATOM 557 C C . SER A 1 74 ? 10.688 -19.125 -2.879 1 97.5 74 SER A C 1
ATOM 559 O O . SER A 1 74 ? 11.883 -19.047 -3.184 1 97.5 74 SER A O 1
ATOM 561 N N . MET A 1 75 ? 9.797 -19.75 -3.537 1 96.75 75 MET A N 1
ATOM 562 C CA . MET A 1 75 ? 10.086 -20.344 -4.844 1 96.75 75 MET A CA 1
ATOM 563 C C . MET A 1 75 ? 9.562 -19.453 -5.969 1 96.75 75 MET A C 1
ATOM 565 O O . MET A 1 75 ? 8.422 -18.984 -5.914 1 96.75 75 MET A O 1
ATOM 569 N N . LEU A 1 76 ? 10.375 -19.266 -6.992 1 96.19 76 LEU A N 1
ATOM 570 C CA . LEU A 1 76 ? 10.047 -18.422 -8.133 1 96.19 76 LEU A CA 1
ATOM 571 C C . LEU A 1 76 ? 9.992 -19.234 -9.422 1 96.19 76 LEU A C 1
ATOM 573 O O . LEU A 1 76 ? 10.883 -20.047 -9.68 1 96.19 76 LEU A O 1
ATOM 577 N N . LEU A 1 77 ? 8.945 -19.062 -10.109 1 95.5 77 LEU A N 1
ATOM 578 C CA . LEU A 1 77 ? 8.805 -19.578 -11.469 1 95.5 77 LEU A CA 1
ATOM 579 C C . LEU A 1 77 ? 8.625 -18.438 -12.461 1 95.5 77 LEU A C 1
ATOM 581 O O . LEU A 1 77 ? 7.676 -17.672 -12.352 1 95.5 77 LEU A O 1
ATOM 585 N N . THR A 1 78 ? 9.508 -18.25 -13.492 1 93.5 78 THR A N 1
ATOM 586 C CA . THR A 1 78 ? 9.469 -17.094 -14.375 1 93.5 78 THR A CA 1
ATOM 587 C C . THR A 1 78 ? 9.062 -17.5 -15.789 1 93.5 78 THR A C 1
ATOM 589 O O . THR A 1 78 ? 9.32 -16.781 -16.75 1 93.5 78 THR A O 1
ATOM 592 N N . ALA A 1 79 ? 8.508 -18.703 -15.961 1 89.88 79 ALA A N 1
ATOM 593 C CA . ALA A 1 79 ? 8.055 -19.172 -17.266 1 89.88 79 ALA A CA 1
ATOM 594 C C . ALA A 1 79 ? 6.809 -20.047 -17.125 1 89.88 79 ALA A C 1
ATOM 596 O O . ALA A 1 79 ? 6.555 -20.609 -16.062 1 89.88 79 ALA A O 1
ATOM 597 N N . ASP A 1 80 ? 6.074 -20.078 -18.219 1 92.25 80 ASP A N 1
ATOM 598 C CA . ASP A 1 80 ? 5.008 -21.078 -18.297 1 92.25 80 ASP A CA 1
ATOM 599 C C . ASP A 1 80 ? 5.582 -22.484 -18.453 1 92.25 80 ASP A C 1
ATOM 601 O O . ASP A 1 80 ? 6.172 -22.812 -19.484 1 92.25 80 ASP A O 1
ATOM 605 N N . ALA A 1 81 ? 5.477 -23.266 -17.422 1 89.88 81 ALA A N 1
ATOM 606 C CA . ALA A 1 81 ? 6.168 -24.547 -17.516 1 89.88 81 ALA A CA 1
ATOM 607 C C . ALA A 1 81 ? 5.41 -25.641 -16.766 1 89.88 81 ALA A C 1
ATOM 609 O O . ALA A 1 81 ? 4.742 -25.359 -15.766 1 89.88 81 ALA A O 1
ATOM 610 N N . PRO A 1 82 ? 5.531 -26.859 -17.297 1 92.31 82 PRO A N 1
ATOM 611 C CA . PRO A 1 82 ? 5.027 -28 -16.531 1 92.31 82 PRO A CA 1
ATOM 612 C C . PRO A 1 82 ? 5.832 -28.25 -15.25 1 92.31 82 PRO A C 1
ATOM 614 O O . PRO A 1 82 ? 7.062 -28.203 -15.273 1 92.31 82 PRO A O 1
ATOM 617 N N . THR A 1 83 ? 5.098 -28.406 -14.211 1 94.5 83 THR A N 1
ATOM 618 C CA . THR A 1 83 ? 5.738 -28.734 -12.938 1 94.5 83 THR A CA 1
ATOM 619 C C . THR A 1 83 ? 5.059 -29.938 -12.273 1 94.5 83 THR A C 1
ATOM 621 O O . THR A 1 83 ? 3.889 -30.219 -12.547 1 94.5 83 THR A O 1
ATOM 624 N N . VAL A 1 84 ? 5.828 -30.688 -11.562 1 94.25 84 VAL A N 1
ATOM 625 C CA . VAL A 1 84 ? 5.328 -31.703 -10.648 1 94.25 84 VAL A CA 1
ATOM 626 C C . VAL A 1 84 ? 5.703 -31.344 -9.211 1 94.25 84 VAL A C 1
ATOM 628 O O . VAL A 1 84 ? 6.871 -31.094 -8.914 1 94.25 84 VAL A O 1
ATOM 631 N N . SER A 1 85 ? 4.691 -31.297 -8.43 1 94.94 85 SER A N 1
ATOM 632 C CA . SER A 1 85 ? 4.965 -30.875 -7.055 1 94.94 85 SER A CA 1
ATOM 633 C C . SER A 1 85 ? 4.465 -31.922 -6.055 1 94.94 85 SER A C 1
ATOM 635 O O . SER A 1 85 ? 3.572 -32.719 -6.371 1 94.94 85 SER A O 1
ATOM 637 N N . GLN A 1 86 ? 5.113 -31.938 -4.93 1 95.06 86 GLN A N 1
ATOM 638 C CA . GLN A 1 86 ? 4.766 -32.844 -3.832 1 95.06 86 GLN A CA 1
ATOM 639 C C . GLN A 1 86 ? 4.996 -32.156 -2.482 1 95.06 86 GLN A C 1
ATOM 641 O O . GLN A 1 86 ? 6.062 -31.594 -2.24 1 95.06 86 GLN A O 1
ATOM 646 N N . ILE A 1 87 ? 3.918 -32.219 -1.64 1 96.44 87 ILE A N 1
ATOM 647 C CA . ILE A 1 87 ? 4.105 -31.766 -0.261 1 96.44 87 ILE A CA 1
ATOM 648 C C . ILE A 1 87 ? 4.883 -32.812 0.517 1 96.44 87 ILE A C 1
ATOM 650 O O . ILE A 1 87 ? 4.453 -33.969 0.608 1 96.44 87 ILE A O 1
ATOM 654 N N . THR A 1 88 ? 6.012 -32.438 1.088 1 96.44 88 THR A N 1
ATOM 655 C CA . THR A 1 88 ? 6.895 -33.438 1.695 1 96.44 88 THR A CA 1
ATOM 656 C C . THR A 1 88 ? 6.844 -33.344 3.217 1 96.44 88 THR A C 1
ATOM 658 O O . THR A 1 88 ? 7.27 -34.281 3.914 1 96.44 88 THR A O 1
ATOM 661 N N . GLN A 1 89 ? 6.438 -32.281 3.748 1 96.75 89 GLN A N 1
ATOM 662 C CA . GLN A 1 89 ? 6.27 -32.125 5.188 1 96.75 89 GLN A CA 1
ATOM 663 C C . GLN A 1 89 ? 4.941 -31.438 5.516 1 96.75 89 GLN A C 1
ATOM 665 O O . GLN A 1 89 ? 4.762 -30.25 5.258 1 96.75 89 GLN A O 1
ATOM 670 N N . ALA A 1 90 ? 4.051 -32.156 6.129 1 96.88 90 ALA A N 1
ATOM 671 C CA . ALA A 1 90 ? 2.734 -31.703 6.562 1 96.88 90 ALA A CA 1
ATOM 672 C C . ALA A 1 90 ? 2.074 -32.719 7.484 1 96.88 90 ALA A C 1
ATOM 674 O O . ALA A 1 90 ? 2.275 -33.938 7.328 1 96.88 90 ALA A O 1
ATOM 675 N N . SER A 1 91 ? 1.305 -32.281 8.43 1 95.5 91 SER A N 1
ATOM 676 C CA . SER A 1 91 ? 0.493 -33.094 9.312 1 95.5 91 SER A CA 1
ATOM 677 C C . SER A 1 91 ? -0.76 -32.375 9.773 1 95.5 91 SER A C 1
ATOM 679 O O . SER A 1 91 ? -0.927 -31.172 9.492 1 95.5 91 SER A O 1
ATOM 681 N N . GLY A 1 92 ? -1.651 -33.094 10.336 1 93.06 92 GLY A N 1
ATOM 682 C CA . GLY A 1 92 ? -2.844 -32.469 10.883 1 93.06 92 GLY A CA 1
ATOM 683 C C . GLY A 1 92 ? -2.533 -31.344 11.867 1 93.06 92 GLY A C 1
ATOM 684 O O . GLY A 1 92 ? -3.182 -30.297 11.859 1 93.06 92 GLY A O 1
ATOM 685 N N . GLY A 1 93 ? -1.575 -31.531 12.688 1 94.38 93 GLY A N 1
ATOM 686 C CA . GLY A 1 93 ? -1.191 -30.562 13.695 1 94.38 93 GLY A CA 1
ATOM 687 C C . GLY A 1 93 ? -0.282 -29.469 13.156 1 94.38 93 GLY A C 1
ATOM 688 O O . GLY A 1 93 ? -0.166 -28.391 13.758 1 94.38 93 GLY A O 1
ATOM 689 N N . ALA A 1 94 ? 0.399 -29.812 12.117 1 96.62 94 ALA A N 1
ATOM 690 C CA . ALA A 1 94 ? 1.301 -28.859 11.461 1 96.62 94 ALA A CA 1
ATOM 691 C C . ALA A 1 94 ? 1.146 -28.922 9.945 1 96.62 94 ALA A C 1
ATOM 693 O O . ALA A 1 94 ? 2.027 -29.438 9.242 1 96.62 94 ALA A O 1
ATOM 694 N N . PRO A 1 95 ? 0.122 -28.328 9.469 1 97.38 95 PRO A N 1
ATOM 695 C CA . PRO A 1 95 ? -0.139 -28.406 8.031 1 97.38 95 PRO A CA 1
ATOM 696 C C . PRO A 1 95 ? 0.902 -27.656 7.203 1 97.38 95 PRO A C 1
ATOM 698 O O . PRO A 1 95 ? 1.65 -26.828 7.742 1 97.38 95 PRO A O 1
ATOM 701 N N . TYR A 1 96 ? 0.997 -27.984 5.918 1 97.31 96 TYR A N 1
ATOM 702 C CA . TYR A 1 96 ? 1.712 -27.172 4.949 1 97.31 96 TYR A CA 1
ATOM 703 C C . TYR A 1 96 ? 0.946 -25.891 4.648 1 97.31 96 TYR A C 1
ATOM 705 O O . TYR A 1 96 ? -0.254 -25.922 4.367 1 97.31 96 TYR A O 1
ATOM 713 N N . LEU A 1 97 ? 1.584 -24.766 4.781 1 98.25 97 LEU A N 1
ATOM 714 C CA . LEU A 1 97 ? 0.994 -23.453 4.512 1 98.25 97 LEU A CA 1
ATOM 715 C C . LEU A 1 97 ? 1.864 -22.656 3.547 1 98.25 97 LEU A C 1
ATOM 717 O O . LEU A 1 97 ? 3.082 -22.578 3.729 1 98.25 97 LEU A O 1
ATOM 721 N N . ALA A 1 98 ? 1.228 -22.078 2.568 1 97.94 98 ALA A N 1
ATOM 722 C CA . ALA A 1 98 ? 1.971 -21.266 1.61 1 97.94 98 ALA A CA 1
ATOM 723 C C . ALA A 1 98 ? 1.073 -20.203 0.976 1 97.94 98 ALA A C 1
ATOM 725 O O . ALA A 1 98 ? -0.154 -20.281 1.063 1 97.94 98 ALA A O 1
ATOM 726 N N . LEU A 1 99 ? 1.684 -19.203 0.494 1 98.12 99 LEU A N 1
ATOM 727 C CA . LEU A 1 99 ? 1.063 -18.141 -0.299 1 98.12 99 LEU A CA 1
ATOM 728 C C . LEU A 1 99 ? 1.62 -18.141 -1.719 1 98.12 99 LEU A C 1
ATOM 730 O O . LEU A 1 99 ? 2.838 -18.156 -1.913 1 98.12 99 LEU A O 1
ATOM 734 N N . ALA A 1 100 ? 0.771 -18.203 -2.693 1 98.19 100 ALA A N 1
ATOM 735 C CA . ALA A 1 100 ? 1.175 -18.125 -4.094 1 98.19 100 ALA A CA 1
ATOM 736 C C . ALA A 1 100 ? 0.588 -16.891 -4.773 1 98.19 100 ALA A C 1
ATOM 738 O O . ALA A 1 100 ? -0.614 -16.641 -4.676 1 98.19 100 ALA A O 1
ATOM 739 N N . LEU A 1 101 ? 1.419 -16.141 -5.441 1 98.44 101 LEU A N 1
ATOM 740 C CA . LEU A 1 101 ? 0.991 -14.953 -6.164 1 98.44 101 LEU A CA 1
ATOM 741 C C . LEU A 1 101 ? 1.476 -14.992 -7.609 1 98.44 101 LEU A C 1
ATOM 743 O O . LEU A 1 101 ? 2.672 -15.148 -7.863 1 98.44 101 LEU A O 1
ATOM 747 N N . ASP A 1 102 ? 0.517 -14.844 -8.516 1 97.62 102 ASP A N 1
ATOM 748 C CA . ASP A 1 102 ? 0.885 -14.727 -9.922 1 97.62 102 ASP A CA 1
ATOM 749 C C . ASP A 1 102 ? 1.708 -13.461 -10.172 1 97.62 102 ASP A C 1
ATOM 751 O O . ASP A 1 102 ? 1.413 -12.398 -9.617 1 97.62 102 ASP A O 1
ATOM 755 N N . LEU A 1 103 ? 2.711 -13.609 -11 1 97.38 103 LEU A N 1
ATOM 756 C CA . LEU A 1 103 ? 3.496 -12.453 -11.398 1 97.38 103 LEU A CA 1
ATOM 757 C C . LEU A 1 103 ? 2.883 -11.773 -12.617 1 97.38 103 LEU A C 1
ATOM 759 O O . LEU A 1 103 ? 2.695 -12.414 -13.656 1 97.38 103 LEU A O 1
ATOM 763 N N . ASP A 1 104 ? 2.551 -10.523 -12.484 1 96.31 104 ASP A N 1
ATOM 764 C CA . ASP A 1 104 ? 1.901 -9.75 -13.539 1 96.31 104 ASP A CA 1
ATOM 765 C C . ASP A 1 104 ? 2.93 -9 -14.383 1 96.31 104 ASP A C 1
ATOM 767 O O . ASP A 1 104 ? 3.541 -8.039 -13.914 1 96.31 104 ASP A O 1
ATOM 771 N N . ALA A 1 105 ? 3.047 -9.352 -15.594 1 93.75 105 ALA A N 1
ATOM 772 C CA . ALA A 1 105 ? 4.082 -8.82 -16.484 1 93.75 105 ALA A CA 1
ATOM 773 C C . ALA A 1 105 ? 3.918 -7.32 -16.672 1 93.75 105 ALA A C 1
ATOM 775 O O . ALA A 1 105 ? 4.906 -6.59 -16.797 1 93.75 105 ALA A O 1
ATOM 776 N N . ALA A 1 106 ? 2.719 -6.871 -16.781 1 95 106 ALA A N 1
ATOM 777 C CA . ALA A 1 106 ? 2.479 -5.445 -16.984 1 95 106 ALA A CA 1
ATOM 778 C C . ALA A 1 106 ? 2.928 -4.637 -15.766 1 95 106 ALA A C 1
ATOM 780 O O . ALA A 1 106 ? 3.545 -3.578 -15.906 1 95 106 ALA A O 1
ATOM 781 N N . VAL A 1 107 ? 2.584 -5.098 -14.586 1 97.25 107 VAL A N 1
ATOM 782 C CA . VAL A 1 107 ? 3.006 -4.445 -13.352 1 97.25 107 VAL A CA 1
ATOM 783 C C . VAL A 1 107 ? 4.531 -4.43 -13.273 1 97.25 107 VAL A C 1
ATOM 785 O O . VAL A 1 107 ? 5.129 -3.402 -12.945 1 97.25 107 VAL A O 1
ATOM 788 N N . ILE A 1 108 ? 5.16 -5.543 -13.609 1 96.5 108 ILE A N 1
ATOM 789 C CA . ILE A 1 108 ? 6.613 -5.676 -13.555 1 96.5 108 ILE A CA 1
ATOM 790 C C . ILE A 1 108 ? 7.258 -4.703 -14.539 1 96.5 108 ILE A C 1
ATOM 792 O O . ILE A 1 108 ? 8.227 -4.02 -14.203 1 96.5 108 ILE A O 1
ATOM 796 N N . ALA A 1 109 ? 6.734 -4.645 -15.719 1 95.06 109 ALA A N 1
ATOM 797 C CA . ALA A 1 109 ? 7.27 -3.74 -16.734 1 95.06 109 ALA A CA 1
ATOM 798 C C . ALA A 1 109 ? 7.238 -2.293 -16.25 1 95.06 109 ALA A C 1
ATOM 800 O O . ALA A 1 109 ? 8.234 -1.571 -16.375 1 95.06 109 ALA A O 1
ATOM 801 N N . GLY A 1 110 ? 6.109 -1.912 -15.75 1 96.44 110 GLY A N 1
ATOM 802 C CA . GLY A 1 110 ? 5.988 -0.566 -15.211 1 96.44 110 GLY A CA 1
ATOM 803 C C . GLY A 1 110 ? 6.98 -0.275 -14.102 1 96.44 110 GLY A C 1
ATOM 804 O O . GLY A 1 110 ? 7.598 0.792 -14.078 1 96.44 110 GLY A O 1
ATOM 805 N N . LEU A 1 111 ? 7.164 -1.182 -13.18 1 97.44 111 LEU A N 1
ATOM 806 C CA . LEU A 1 111 ? 8.078 -1.019 -12.055 1 97.44 111 LEU A CA 1
ATOM 807 C C . LEU A 1 111 ? 9.523 -0.973 -12.539 1 97.44 111 LEU A C 1
ATOM 809 O O . LEU A 1 111 ? 10.328 -0.192 -12.023 1 97.44 111 LEU A O 1
ATOM 813 N N . CYS A 1 112 ? 9.852 -1.832 -13.484 1 95.31 112 CYS A N 1
ATOM 814 C CA . CYS A 1 112 ? 11.203 -1.825 -14.031 1 95.31 112 CYS A CA 1
ATOM 815 C C . CYS A 1 112 ? 11.539 -0.465 -14.633 1 95.31 112 CYS A C 1
ATOM 817 O O . CYS A 1 112 ? 12.656 0.036 -14.453 1 95.31 112 CYS A O 1
ATOM 819 N N . ASP A 1 113 ? 10.594 0.057 -15.312 1 94.44 113 ASP A N 1
ATOM 820 C CA . ASP A 1 113 ? 10.781 1.386 -15.883 1 94.44 113 ASP A CA 1
ATOM 821 C C . ASP A 1 113 ? 11.047 2.424 -14.789 1 94.44 113 ASP A C 1
ATOM 823 O O . ASP A 1 113 ? 12 3.199 -14.883 1 94.44 113 ASP A O 1
ATOM 827 N N . GLU A 1 114 ? 10.258 2.398 -13.766 1 95.25 114 GLU A N 1
ATOM 828 C CA . GLU A 1 114 ? 10.367 3.367 -12.68 1 95.25 114 GLU A CA 1
ATOM 829 C C . GLU A 1 114 ? 11.68 3.199 -11.914 1 95.25 114 GLU A C 1
ATOM 831 O O . GLU A 1 114 ? 12.258 4.18 -11.445 1 95.25 114 GLU A O 1
ATOM 836 N N . MET A 1 115 ? 12.094 1.972 -11.797 1 94.25 115 MET A N 1
ATOM 837 C CA . MET A 1 115 ? 13.297 1.649 -11.031 1 94.25 115 MET A CA 1
ATOM 838 C C . MET A 1 115 ? 14.547 1.813 -11.891 1 94.25 115 MET A C 1
ATOM 840 O O . MET A 1 115 ? 15.664 1.714 -11.391 1 94.25 115 MET A O 1
ATOM 844 N N . LYS A 1 116 ? 14.344 2.068 -13.188 1 90.5 116 LYS A N 1
ATOM 845 C CA . LYS A 1 116 ? 15.445 2.115 -14.141 1 90.5 116 LYS A CA 1
ATOM 846 C C . LYS A 1 116 ? 16.297 0.856 -14.055 1 90.5 116 LYS A C 1
ATOM 848 O O . LYS A 1 116 ? 17.531 0.938 -14.008 1 90.5 116 LYS A O 1
ATOM 853 N N . ALA A 1 117 ? 15.625 -0.226 -13.945 1 84.38 117 ALA A N 1
ATOM 854 C CA . ALA A 1 117 ? 16.297 -1.518 -13.812 1 84.38 117 ALA A CA 1
ATOM 855 C C . ALA A 1 117 ? 16.594 -2.127 -15.172 1 84.38 117 ALA A C 1
ATOM 857 O O . ALA A 1 117 ? 15.719 -2.207 -16.031 1 84.38 117 ALA A O 1
ATOM 858 N N . ALA A 1 118 ? 17.797 -2.492 -15.328 1 76.44 118 ALA A N 1
ATOM 859 C CA . ALA A 1 118 ? 18.203 -3.096 -16.594 1 76.44 118 ALA A CA 1
ATOM 860 C C . ALA A 1 118 ? 17.844 -4.578 -16.641 1 76.44 118 ALA A C 1
ATOM 862 O O . ALA A 1 118 ? 17.828 -5.246 -15.602 1 76.44 118 ALA A O 1
ATOM 863 N N . ALA A 1 119 ? 17.516 -4.984 -17.875 1 71.06 119 ALA A N 1
ATOM 864 C CA . ALA A 1 119 ? 17.25 -6.406 -18.062 1 71.06 119 ALA A CA 1
ATOM 865 C C . ALA A 1 119 ? 18.516 -7.23 -17.859 1 71.06 119 ALA A C 1
ATOM 867 O O . ALA A 1 119 ? 19.625 -6.793 -18.219 1 71.06 119 ALA A O 1
ATOM 868 N N . VAL A 1 120 ? 18.359 -8.18 -17.062 1 71 120 VAL A N 1
ATOM 869 C CA . VAL A 1 120 ? 19.5 -9.062 -16.859 1 71 120 VAL A CA 1
ATOM 870 C C . VAL A 1 120 ? 19.188 -10.445 -17.422 1 71 120 VAL A C 1
ATOM 872 O O . VAL A 1 120 ? 18.031 -10.789 -17.641 1 71 120 VAL A O 1
ATOM 875 N N . ASP A 1 121 ? 20.281 -11.125 -17.891 1 64.38 121 ASP A N 1
ATOM 876 C CA . ASP A 1 121 ? 20.172 -12.5 -18.375 1 64.38 121 ASP A CA 1
ATOM 877 C C . ASP A 1 121 ? 19.484 -13.391 -17.328 1 64.38 121 ASP A C 1
ATOM 879 O O . ASP A 1 121 ? 19.859 -13.383 -16.156 1 64.38 121 ASP A O 1
ATOM 883 N N . ALA A 1 122 ? 18.438 -13.922 -17.859 1 67.56 122 ALA A N 1
ATOM 884 C CA . ALA A 1 122 ? 17.531 -14.633 -16.969 1 67.56 122 ALA A CA 1
ATOM 885 C C . ALA A 1 122 ? 18.047 -16.031 -16.641 1 67.56 122 ALA A C 1
ATOM 887 O O . ALA A 1 122 ? 18.547 -16.734 -17.516 1 67.56 122 ALA A O 1
ATOM 888 N N . GLY A 1 123 ? 18.703 -16.281 -15.547 1 73.38 123 GLY A N 1
ATOM 889 C CA . GLY A 1 123 ? 19 -17.594 -14.977 1 73.38 123 GLY A CA 1
ATOM 890 C C . GLY A 1 123 ? 17.859 -18.578 -15.117 1 73.38 123 GLY A C 1
ATOM 891 O O . GLY A 1 123 ? 16.984 -18.406 -15.984 1 73.38 123 GLY A O 1
ATOM 892 N N . PRO A 1 124 ? 17.953 -19.734 -14.562 1 83 124 PRO A N 1
ATOM 893 C CA . PRO A 1 124 ? 16.906 -20.75 -14.609 1 83 124 PRO A CA 1
ATOM 894 C C . PRO A 1 124 ? 15.523 -20.219 -14.242 1 83 124 PRO A C 1
ATOM 896 O O . PRO A 1 124 ? 15.414 -19.312 -13.398 1 83 124 PRO A O 1
ATOM 899 N N . ALA A 1 125 ? 14.555 -20.781 -14.836 1 88.06 125 ALA A N 1
ATOM 900 C CA . ALA A 1 125 ? 13.172 -20.344 -14.633 1 88.06 125 ALA A CA 1
ATOM 901 C C . ALA A 1 125 ? 12.688 -20.703 -13.234 1 88.06 125 ALA A C 1
ATOM 903 O O . ALA A 1 125 ? 11.828 -20.016 -12.68 1 88.06 125 ALA A O 1
ATOM 904 N N . LEU A 1 126 ? 13.172 -21.781 -12.688 1 90.94 126 LEU A N 1
ATOM 905 C CA . LEU A 1 126 ? 12.82 -22.234 -11.344 1 90.94 126 LEU A CA 1
ATOM 906 C C . LEU A 1 126 ? 13.953 -21.984 -10.359 1 90.94 126 LEU A C 1
ATOM 908 O O . LEU A 1 126 ? 15.078 -22.453 -10.578 1 90.94 126 LEU A O 1
ATOM 912 N N . ARG A 1 127 ? 13.586 -21.219 -9.344 1 92.31 127 ARG A N 1
ATOM 913 C CA . ARG A 1 127 ? 14.578 -20.891 -8.328 1 92.31 127 ARG A CA 1
ATOM 914 C C . ARG A 1 127 ? 13.938 -20.75 -6.949 1 92.31 127 ARG A C 1
ATOM 916 O O . ARG A 1 127 ? 12.711 -20.703 -6.836 1 92.31 127 ARG A O 1
ATOM 923 N N . PHE A 1 128 ? 14.773 -20.859 -5.934 1 92.69 128 PHE A N 1
ATOM 924 C CA . PHE A 1 128 ? 14.281 -20.531 -4.602 1 92.69 128 PHE A CA 1
ATOM 925 C C . PHE A 1 128 ? 15.312 -19.703 -3.834 1 92.69 128 PHE A C 1
ATOM 927 O O . PHE A 1 128 ? 16.5 -19.781 -4.117 1 92.69 128 PHE A O 1
ATOM 934 N N . GLN A 1 129 ? 14.906 -18.859 -3.027 1 94.38 129 GLN A N 1
ATOM 935 C CA . GLN A 1 129 ? 15.68 -18.031 -2.117 1 94.38 129 GLN A CA 1
ATOM 936 C C . GLN A 1 129 ? 14.977 -17.875 -0.775 1 94.38 129 GLN A C 1
ATOM 938 O O . GLN A 1 129 ? 13.758 -18.078 -0.68 1 94.38 129 GLN A O 1
ATOM 943 N N . PRO A 1 130 ? 15.781 -17.625 0.247 1 96.56 130 PRO A N 1
ATOM 944 C CA . PRO A 1 130 ? 15.086 -17.172 1.45 1 96.56 130 PRO A CA 1
ATOM 945 C C . PRO A 1 130 ? 14.172 -15.977 1.183 1 96.56 130 PRO A C 1
ATOM 947 O O . PRO A 1 130 ? 14.5 -15.109 0.367 1 96.56 130 PRO A O 1
ATOM 950 N N . THR A 1 131 ? 13.031 -15.953 1.858 1 97.19 131 THR A N 1
ATOM 951 C CA . THR A 1 131 ? 12.086 -14.867 1.671 1 97.19 131 THR A CA 1
ATOM 952 C C . THR A 1 131 ? 12.594 -13.586 2.328 1 97.19 131 THR A C 1
ATOM 954 O O . THR A 1 131 ? 12.93 -13.578 3.512 1 97.19 131 THR A O 1
ATOM 957 N N . ASP A 1 132 ? 12.664 -12.539 1.544 1 96.31 132 ASP A N 1
ATOM 958 C CA . ASP A 1 132 ? 13.031 -11.242 2.096 1 96.31 132 ASP A CA 1
ATOM 959 C C . ASP A 1 132 ? 11.977 -10.75 3.086 1 96.31 132 ASP A C 1
ATOM 961 O O . ASP A 1 132 ? 10.781 -10.969 2.889 1 96.31 132 ASP A O 1
ATOM 965 N N . ALA A 1 133 ? 12.398 -10.047 4.094 1 94.62 133 ALA A N 1
ATOM 966 C CA . ALA A 1 133 ? 11.5 -9.539 5.129 1 94.62 133 ALA A CA 1
ATOM 967 C C . ALA A 1 133 ? 10.445 -8.609 4.535 1 94.62 133 ALA A C 1
ATOM 969 O O . ALA A 1 133 ? 9.273 -8.664 4.918 1 94.62 133 ALA A O 1
ATOM 970 N N . GLU A 1 134 ? 10.859 -7.766 3.572 1 94.62 134 GLU A N 1
ATOM 971 C CA . GLU A 1 134 ? 9.945 -6.809 2.953 1 94.62 134 GLU A CA 1
ATOM 972 C C . GLU A 1 134 ? 8.852 -7.523 2.162 1 94.62 134 GLU A C 1
ATOM 974 O O . GLU A 1 134 ? 7.691 -7.109 2.184 1 94.62 134 GLU A O 1
ATOM 979 N N . ALA A 1 135 ? 9.258 -8.586 1.518 1 96.44 135 ALA A N 1
ATOM 980 C CA . ALA A 1 135 ? 8.281 -9.375 0.767 1 96.44 135 ALA A CA 1
ATOM 981 C C . ALA A 1 135 ? 7.301 -10.062 1.705 1 96.44 135 ALA A C 1
ATOM 983 O O . ALA A 1 135 ? 6.098 -10.117 1.43 1 96.44 135 ALA A O 1
ATOM 984 N N . ALA A 1 136 ? 7.805 -10.555 2.807 1 97.12 136 ALA A N 1
ATOM 985 C CA . ALA A 1 136 ? 6.941 -11.195 3.797 1 97.12 136 ALA A CA 1
ATOM 986 C C . ALA A 1 136 ? 5.953 -10.203 4.391 1 97.12 136 ALA A C 1
ATOM 988 O O . ALA A 1 136 ? 4.781 -10.531 4.602 1 97.12 136 ALA A O 1
ATOM 989 N N . ASP A 1 137 ? 6.414 -9 4.621 1 93.94 137 ASP A N 1
ATOM 990 C CA . ASP A 1 137 ? 5.555 -7.957 5.168 1 93.94 137 ASP A CA 1
ATOM 991 C C . ASP A 1 137 ? 4.453 -7.578 4.18 1 93.94 137 ASP A C 1
ATOM 993 O O . ASP A 1 137 ? 3.297 -7.402 4.566 1 93.94 137 ASP A O 1
ATOM 997 N N . ALA A 1 138 ? 4.852 -7.453 2.936 1 96.25 138 ALA A N 1
ATOM 998 C CA . ALA A 1 138 ? 3.875 -7.148 1.895 1 96.25 138 ALA A CA 1
ATOM 999 C C . ALA A 1 138 ? 2.857 -8.273 1.75 1 96.25 138 ALA A C 1
ATOM 1001 O O . ALA A 1 138 ? 1.662 -8.023 1.576 1 96.25 138 ALA A O 1
ATOM 1002 N N . ALA A 1 139 ? 3.328 -9.477 1.855 1 97.75 139 ALA A N 1
ATOM 1003 C CA . ALA A 1 139 ? 2.441 -10.633 1.797 1 97.75 139 ALA A CA 1
ATOM 1004 C C . ALA A 1 139 ? 1.44 -10.617 2.949 1 97.75 139 ALA A C 1
ATOM 1006 O O . ALA A 1 139 ? 0.251 -10.875 2.75 1 97.75 139 ALA A O 1
ATOM 1007 N N . LEU A 1 140 ? 1.944 -10.328 4.117 1 96.31 140 LEU A N 1
ATOM 1008 C CA . LEU A 1 140 ? 1.068 -10.258 5.281 1 96.31 140 LEU A CA 1
ATOM 1009 C C . LEU A 1 140 ? -0.041 -9.234 5.062 1 96.31 140 LEU A C 1
ATOM 1011 O O . LEU A 1 140 ? -1.201 -9.484 5.395 1 96.31 140 LEU A O 1
ATOM 1015 N N . ARG A 1 141 ? 0.32 -8.156 4.441 1 94.5 141 ARG A N 1
ATOM 1016 C CA . ARG A 1 141 ? -0.669 -7.113 4.191 1 94.5 141 ARG A CA 1
ATOM 1017 C C . ARG A 1 141 ? -1.718 -7.586 3.189 1 94.5 141 ARG A C 1
ATOM 1019 O O . ARG A 1 141 ? -2.906 -7.289 3.342 1 94.5 141 ARG A O 1
ATOM 1026 N N . LEU A 1 142 ? -1.323 -8.273 2.215 1 97 142 LEU A N 1
ATOM 1027 C CA . LEU A 1 142 ? -2.254 -8.812 1.231 1 97 142 LEU A CA 1
ATOM 1028 C C . LEU A 1 142 ? -3.227 -9.789 1.887 1 97 142 LEU A C 1
ATOM 1030 O O . LEU A 1 142 ? -4.438 -9.719 1.651 1 97 142 LEU A O 1
ATOM 1034 N N . VAL A 1 143 ? -2.697 -10.609 2.723 1 97.44 143 VAL A N 1
ATOM 1035 C CA . VAL A 1 143 ? -3.539 -11.625 3.352 1 97.44 143 VAL A CA 1
ATOM 1036 C C . VAL A 1 143 ? -4.492 -10.961 4.344 1 97.44 143 VAL A C 1
ATOM 1038 O O . VAL A 1 143 ? -5.66 -11.336 4.438 1 97.44 143 VAL A O 1
ATOM 1041 N N . THR A 1 144 ? -3.994 -9.969 5.074 1 94.38 144 THR A N 1
ATOM 1042 C CA . THR A 1 144 ? -4.828 -9.266 6.043 1 94.38 144 THR A CA 1
ATOM 1043 C C . THR A 1 144 ? -5.953 -8.516 5.34 1 94.38 144 THR A C 1
ATOM 1045 O O . THR A 1 144 ? -7.062 -8.414 5.871 1 94.38 144 THR A O 1
ATOM 1048 N N . LEU A 1 145 ? -5.703 -8 4.145 1 96.31 145 LEU A N 1
ATOM 1049 C CA . LEU A 1 145 ? -6.715 -7.309 3.357 1 96.31 145 LEU A CA 1
ATOM 1050 C C . LEU A 1 145 ? -7.906 -8.219 3.08 1 96.31 145 LEU A C 1
ATOM 1052 O O . LEU A 1 145 ? -9.039 -7.746 2.965 1 96.31 145 LEU A O 1
ATOM 1056 N N . LEU A 1 146 ? -7.621 -9.555 3.018 1 97.06 146 LEU A N 1
ATOM 1057 C CA . LEU A 1 146 ? -8.672 -10.516 2.705 1 97.06 146 LEU A CA 1
ATOM 1058 C C . LEU A 1 146 ? -9.766 -10.492 3.771 1 97.06 146 LEU A C 1
ATOM 1060 O O . LEU A 1 146 ? -10.898 -10.914 3.516 1 97.06 146 LEU A O 1
ATOM 1064 N N . GLU A 1 147 ? -9.445 -10.023 4.938 1 93.75 147 GLU A N 1
ATOM 1065 C CA . GLU A 1 147 ? -10.406 -9.93 6.035 1 93.75 147 GLU A CA 1
ATOM 1066 C C . GLU A 1 147 ? -11.242 -8.664 5.93 1 93.75 147 GLU A C 1
ATOM 1068 O O . GLU A 1 147 ? -12.133 -8.43 6.75 1 93.75 147 GLU A O 1
ATOM 1073 N N . ARG A 1 148 ? -10.953 -7.855 4.957 1 94.19 148 ARG A N 1
ATOM 1074 C CA . ARG A 1 148 ? -11.664 -6.602 4.73 1 94.19 148 ARG A CA 1
ATOM 1075 C C . ARG A 1 148 ? -12.188 -6.516 3.301 1 94.19 148 ARG A C 1
ATOM 1077 O O . ARG A 1 148 ? -11.742 -5.668 2.523 1 94.19 148 ARG A O 1
ATOM 1084 N N . PRO A 1 149 ? -13.227 -7.238 3.02 1 94.44 149 PRO A N 1
ATOM 1085 C CA . PRO A 1 149 ? -13.688 -7.387 1.634 1 94.44 149 PRO A CA 1
ATOM 1086 C C . PRO A 1 149 ? -14.078 -6.059 0.995 1 94.44 149 PRO A C 1
ATOM 1088 O O . PRO A 1 149 ? -13.875 -5.863 -0.208 1 94.44 149 PRO A O 1
ATOM 1091 N N . ALA A 1 150 ? -14.57 -5.121 1.77 1 94.31 150 ALA A N 1
ATOM 1092 C CA . ALA A 1 150 ? -15.008 -3.834 1.236 1 94.31 150 ALA A CA 1
ATOM 1093 C C . ALA A 1 150 ? -13.812 -3.027 0.72 1 94.31 150 ALA A C 1
ATOM 1095 O O . ALA A 1 150 ? -13.977 -2.141 -0.121 1 94.31 150 ALA A O 1
ATOM 1096 N N . SER A 1 151 ? -12.641 -3.311 1.221 1 96.81 151 SER A N 1
ATOM 1097 C CA . SER A 1 151 ? -11.445 -2.543 0.884 1 96.81 151 SER A CA 1
ATOM 1098 C C . SER A 1 151 ? -10.734 -3.125 -0.336 1 96.81 151 SER A C 1
ATOM 1100 O O . SER A 1 151 ? -9.891 -2.465 -0.944 1 96.81 151 SER A O 1
ATOM 1102 N N . ILE A 1 152 ? -11.047 -4.348 -0.724 1 97.31 152 ILE A N 1
ATOM 1103 C CA . ILE A 1 152 ? -10.305 -5.094 -1.732 1 97.31 152 ILE A CA 1
ATOM 1104 C C . ILE A 1 152 ? -10.406 -4.383 -3.082 1 97.31 152 ILE A C 1
ATOM 1106 O O . ILE A 1 152 ? -9.398 -4.117 -3.73 1 97.31 152 ILE A O 1
ATOM 1110 N N . PRO A 1 153 ? -11.617 -3.98 -3.498 1 96.5 153 PRO A N 1
ATOM 1111 C CA . PRO A 1 153 ? -11.711 -3.346 -4.816 1 96.5 153 PRO A CA 1
ATOM 1112 C C . PRO A 1 153 ? -10.891 -2.061 -4.91 1 96.5 153 PRO A C 1
ATOM 1114 O O . PRO A 1 153 ? -10.445 -1.688 -5.996 1 96.5 153 PRO A O 1
ATOM 1117 N N . VAL A 1 154 ? -10.633 -1.414 -3.783 1 97.06 154 VAL A N 1
ATOM 1118 C CA . VAL A 1 154 ? -9.992 -0.107 -3.779 1 97.06 154 VAL A CA 1
ATOM 1119 C C . VAL A 1 154 ? -8.477 -0.278 -3.635 1 97.06 154 VAL A C 1
ATOM 1121 O O . VAL A 1 154 ? -7.703 0.418 -4.293 1 97.06 154 VAL A O 1
ATOM 1124 N N . LEU A 1 155 ? -8.055 -1.234 -2.805 1 97.69 155 LEU A N 1
ATOM 1125 C CA . LEU A 1 155 ? -6.66 -1.229 -2.369 1 97.69 155 LEU A CA 1
ATOM 1126 C C . LEU A 1 155 ? -5.887 -2.373 -3.018 1 97.69 155 LEU A C 1
ATOM 1128 O O . LEU A 1 155 ? -4.652 -2.375 -3.01 1 97.69 155 LEU A O 1
ATOM 1132 N N . GLN A 1 156 ? -6.523 -3.42 -3.584 1 97.56 156 GLN A N 1
ATOM 1133 C CA . GLN A 1 156 ? -5.824 -4.637 -3.988 1 97.56 156 GLN A CA 1
ATOM 1134 C C . GLN A 1 156 ? -4.727 -4.328 -5.004 1 97.56 156 GLN A C 1
ATOM 1136 O O . GLN A 1 156 ? -3.627 -4.879 -4.922 1 97.56 156 GLN A O 1
ATOM 1141 N N . ALA A 1 157 ? -5.016 -3.459 -5.977 1 97.25 157 ALA A N 1
ATOM 1142 C CA . ALA A 1 157 ? -4.066 -3.215 -7.059 1 97.25 157 ALA A CA 1
ATOM 1143 C C . ALA A 1 157 ? -2.754 -2.652 -6.523 1 97.25 157 ALA A C 1
ATOM 1145 O O . ALA A 1 157 ? -1.675 -3.105 -6.914 1 97.25 157 ALA A O 1
ATOM 1146 N N . GLN A 1 158 ? -2.854 -1.689 -5.688 1 96.88 158 GLN A N 1
ATOM 1147 C CA . GLN A 1 158 ? -1.638 -1.06 -5.184 1 96.88 158 GLN A CA 1
ATOM 1148 C C . GLN A 1 158 ? -0.867 -2.006 -4.27 1 96.88 158 GLN A C 1
ATOM 1150 O O . GLN A 1 158 ? 0.363 -1.953 -4.207 1 96.88 158 GLN A O 1
ATOM 1155 N N . LEU A 1 159 ? -1.577 -2.879 -3.488 1 97.31 159 LEU A N 1
ATOM 1156 C CA . LEU A 1 159 ? -0.892 -3.83 -2.619 1 97.31 159 LEU A CA 1
ATOM 1157 C C . LEU A 1 159 ? -0.181 -4.902 -3.439 1 97.31 159 LEU A C 1
ATOM 1159 O O . LEU A 1 159 ? 0.932 -5.312 -3.1 1 97.31 159 LEU A O 1
ATOM 1163 N N . VAL A 1 160 ? -0.827 -5.309 -4.535 1 98.19 160 VAL A N 1
ATOM 1164 C CA . VAL A 1 160 ? -0.186 -6.242 -5.453 1 98.19 160 VAL A CA 1
ATOM 1165 C C . VAL A 1 160 ? 1.049 -5.594 -6.074 1 98.19 160 VAL A C 1
ATOM 1167 O O . VAL A 1 160 ? 2.105 -6.223 -6.172 1 98.19 160 VAL A O 1
ATOM 1170 N N . ARG A 1 161 ? 0.961 -4.348 -6.453 1 98.12 161 ARG A N 1
ATOM 1171 C CA . ARG A 1 161 ? 2.098 -3.609 -6.996 1 98.12 161 ARG A CA 1
ATOM 1172 C C . ARG A 1 161 ? 3.23 -3.521 -5.98 1 98.12 161 ARG A C 1
ATOM 1174 O O . ARG A 1 161 ? 4.402 -3.684 -6.332 1 98.12 161 ARG A O 1
ATOM 1181 N N . GLU A 1 162 ? 2.855 -3.211 -4.773 1 97.75 162 GLU A N 1
ATOM 1182 C CA . GLU A 1 162 ? 3.869 -3.146 -3.723 1 97.75 162 GLU A CA 1
ATOM 1183 C C . GLU A 1 162 ? 4.598 -4.48 -3.578 1 97.75 162 GLU A C 1
ATOM 1185 O O . GLU A 1 162 ? 5.824 -4.512 -3.451 1 97.75 162 GLU A O 1
ATOM 1190 N N . MET A 1 163 ? 3.838 -5.578 -3.568 1 98.06 163 MET A N 1
ATOM 1191 C CA . MET A 1 163 ? 4.43 -6.91 -3.49 1 98.06 163 MET A CA 1
ATOM 1192 C C . MET A 1 163 ? 5.426 -7.129 -4.621 1 98.06 163 MET A C 1
ATOM 1194 O O . MET A 1 163 ? 6.551 -7.574 -4.387 1 98.06 163 MET A O 1
ATOM 1198 N N . HIS A 1 164 ? 5.031 -6.793 -5.828 1 98.38 164 HIS A N 1
ATOM 1199 C CA . HIS A 1 164 ? 5.914 -6.934 -6.984 1 98.38 164 HIS A CA 1
ATOM 1200 C C . HIS A 1 164 ? 7.16 -6.062 -6.832 1 98.38 164 HIS A C 1
ATOM 1202 O O . HIS A 1 164 ? 8.266 -6.484 -7.191 1 98.38 164 HIS A O 1
ATOM 1208 N N . TYR A 1 165 ? 7.051 -4.906 -6.293 1 98.44 165 TYR A N 1
ATOM 1209 C CA . TYR A 1 165 ? 8.188 -4.016 -6.094 1 98.44 165 TYR A CA 1
ATOM 1210 C C . TYR A 1 165 ? 9.227 -4.66 -5.18 1 98.44 165 TYR A C 1
ATOM 1212 O O . TYR A 1 165 ? 10.414 -4.703 -5.512 1 98.44 165 TYR A O 1
ATOM 1220 N N . TRP A 1 166 ? 8.734 -5.137 -4.039 1 97.56 166 TRP A N 1
ATOM 1221 C CA . TRP A 1 166 ? 9.672 -5.691 -3.064 1 97.56 166 TRP A CA 1
ATOM 1222 C C . TRP A 1 166 ? 10.328 -6.957 -3.6 1 97.56 166 TRP A C 1
ATOM 1224 O O . TRP A 1 166 ? 11.492 -7.234 -3.299 1 97.56 166 TRP A O 1
ATOM 1234 N N . LEU A 1 167 ? 9.57 -7.754 -4.383 1 97.25 167 LEU A N 1
ATOM 1235 C CA . LEU A 1 167 ? 10.172 -8.914 -5.031 1 97.25 167 LEU A CA 1
ATOM 1236 C C . LEU A 1 167 ? 11.258 -8.484 -6.008 1 97.25 167 LEU A C 1
ATOM 1238 O O . LEU A 1 167 ? 12.344 -9.07 -6.035 1 97.25 167 LEU A O 1
ATOM 1242 N N . LEU A 1 168 ? 11.023 -7.457 -6.758 1 96.06 168 LEU A N 1
ATOM 1243 C CA . LEU A 1 168 ? 11.953 -6.941 -7.75 1 96.06 168 LEU A CA 1
ATOM 1244 C C . LEU A 1 168 ? 13.195 -6.355 -7.078 1 96.06 168 LEU A C 1
ATOM 1246 O O . LEU A 1 168 ? 14.297 -6.453 -7.613 1 96.06 168 LEU A O 1
ATOM 1250 N N . ALA A 1 169 ? 12.969 -5.762 -5.949 1 96.06 169 ALA A N 1
ATOM 1251 C CA . ALA A 1 169 ? 14.062 -5.105 -5.238 1 96.06 169 ALA A CA 1
ATOM 1252 C C . ALA A 1 169 ? 14.891 -6.113 -4.445 1 96.06 169 ALA A C 1
ATOM 1254 O O . ALA A 1 169 ? 15.977 -5.793 -3.967 1 96.06 169 ALA A O 1
ATOM 1255 N N . GLY A 1 170 ? 14.359 -7.305 -4.262 1 95 170 GLY A N 1
ATOM 1256 C CA . GLY A 1 170 ? 15 -8.305 -3.418 1 95 170 GLY A CA 1
ATOM 1257 C C . GLY A 1 170 ? 15.797 -9.328 -4.207 1 95 170 GLY A C 1
ATOM 1258 O O . GLY A 1 170 ? 16.234 -9.055 -5.328 1 95 170 GLY A O 1
ATOM 1259 N N . ARG A 1 171 ? 15.961 -10.539 -3.592 1 94.88 171 ARG A N 1
ATOM 1260 C CA . ARG A 1 171 ? 16.844 -11.594 -4.078 1 94.88 171 ARG A CA 1
ATOM 1261 C C . ARG A 1 171 ? 16.359 -12.141 -5.418 1 94.88 171 ARG A C 1
ATOM 1263 O O . ARG A 1 171 ? 17.156 -12.562 -6.25 1 94.88 171 ARG A O 1
ATOM 1270 N N . HIS A 1 172 ? 15.086 -12.078 -5.668 1 94.75 172 HIS A N 1
ATOM 1271 C CA . HIS A 1 172 ? 14.516 -12.648 -6.887 1 94.75 172 HIS A CA 1
ATOM 1272 C C . HIS A 1 172 ? 14.516 -11.633 -8.023 1 94.75 172 HIS A C 1
ATOM 1274 O O . HIS A 1 172 ? 14.141 -11.953 -9.148 1 94.75 172 HIS A O 1
ATOM 1280 N N . GLY A 1 173 ? 14.945 -10.422 -7.758 1 94.5 173 GLY A N 1
ATOM 1281 C CA . GLY A 1 173 ? 14.828 -9.281 -8.648 1 94.5 173 GLY A CA 1
ATOM 1282 C C . GLY A 1 173 ? 15.359 -9.555 -10.047 1 94.5 173 GLY A C 1
ATOM 1283 O O . GLY A 1 173 ? 14.633 -9.43 -11.031 1 94.5 173 GLY A O 1
ATOM 1284 N N . PRO A 1 174 ? 16.578 -9.906 -10.156 1 92.06 174 PRO A N 1
ATOM 1285 C CA . PRO A 1 174 ? 17.172 -10.117 -11.477 1 92.06 174 PRO A CA 1
ATOM 1286 C C . PRO A 1 174 ? 16.375 -11.109 -12.32 1 92.06 174 PRO A C 1
ATOM 1288 O O . PRO A 1 174 ? 16.156 -10.883 -13.516 1 92.06 174 PRO A O 1
ATOM 1291 N N . ALA A 1 175 ? 15.844 -12.148 -11.734 1 92.19 175 ALA A N 1
ATOM 1292 C CA . ALA A 1 175 ? 15.094 -13.172 -12.461 1 92.19 175 ALA A CA 1
ATOM 1293 C C . ALA A 1 175 ? 13.719 -12.641 -12.867 1 92.19 175 ALA A C 1
ATOM 1295 O O . ALA A 1 175 ? 13.219 -12.969 -13.953 1 92.19 175 ALA A O 1
ATOM 1296 N N . ILE A 1 176 ? 13.125 -11.836 -12.055 1 94.56 176 ILE A N 1
ATOM 1297 C CA . ILE A 1 176 ? 11.766 -11.352 -12.289 1 94.56 176 ILE A CA 1
ATOM 1298 C C . ILE A 1 176 ? 11.781 -10.312 -13.406 1 94.56 176 ILE A C 1
ATOM 1300 O O . ILE A 1 176 ? 10.812 -10.188 -14.156 1 94.56 176 ILE A O 1
ATOM 1304 N N . ARG A 1 177 ? 12.867 -9.602 -13.625 1 93.12 177 ARG A N 1
ATOM 1305 C CA . ARG A 1 177 ? 12.969 -8.5 -14.57 1 93.12 177 ARG A CA 1
ATOM 1306 C C . ARG A 1 177 ? 12.727 -8.984 -16 1 93.12 177 ARG A C 1
ATOM 1308 O O . ARG A 1 177 ? 12.211 -8.234 -16.828 1 93.12 177 ARG A O 1
ATOM 1315 N N . GLN A 1 178 ? 13.016 -10.156 -16.266 1 89.06 178 GLN A N 1
ATOM 1316 C CA . GLN A 1 178 ? 12.852 -10.68 -17.609 1 89.06 178 GLN A CA 1
ATOM 1317 C C . GLN A 1 178 ? 11.375 -10.711 -18.016 1 89.06 178 GLN A C 1
ATOM 1319 O O . GLN A 1 178 ? 11.047 -10.602 -19.188 1 89.06 178 GLN A O 1
ATOM 1324 N N . LEU A 1 179 ? 10.539 -10.828 -17.047 1 91.5 179 LEU A N 1
ATOM 1325 C CA . LEU A 1 179 ? 9.109 -10.898 -17.312 1 91.5 179 LEU A CA 1
ATOM 1326 C C . LEU A 1 179 ? 8.57 -9.539 -17.766 1 91.5 179 LEU A C 1
ATOM 1328 O O . LEU A 1 179 ? 7.496 -9.453 -18.359 1 91.5 179 LEU A O 1
ATOM 1332 N N . GLY A 1 180 ? 9.312 -8.523 -17.422 1 90.25 180 GLY A N 1
ATOM 1333 C CA . GLY A 1 180 ? 8.867 -7.172 -17.719 1 90.25 180 GLY A CA 1
ATOM 1334 C C . GLY A 1 180 ? 9.312 -6.688 -19.078 1 90.25 180 GLY A C 1
ATOM 1335 O O . GLY A 1 180 ? 8.844 -5.656 -19.562 1 90.25 180 GLY A O 1
ATOM 1336 N N . SER A 1 181 ? 10.172 -7.332 -19.719 1 87.94 181 SER A N 1
ATOM 1337 C CA . SER A 1 181 ? 10.688 -6.918 -21.016 1 87.94 181 SER A CA 1
ATOM 1338 C C . SER A 1 181 ? 9.852 -7.5 -22.156 1 87.94 181 SER A C 1
ATOM 1340 O O . SER A 1 181 ? 9.742 -8.719 -22.297 1 87.94 181 SER A O 1
ATOM 1342 N N . PRO A 1 182 ? 9.344 -6.629 -22.938 1 81.5 182 PRO A N 1
ATOM 1343 C CA . PRO A 1 182 ? 8.562 -7.141 -24.062 1 81.5 182 PRO A CA 1
ATOM 1344 C C . PRO A 1 182 ? 9.398 -7.957 -25.047 1 81.5 182 PRO A C 1
ATOM 1346 O O . PRO A 1 182 ? 8.859 -8.758 -25.812 1 81.5 182 PRO A O 1
ATOM 1349 N N . ALA A 1 183 ? 10.633 -7.688 -25 1 81.44 183 ALA A N 1
ATOM 1350 C CA . ALA A 1 183 ? 11.531 -8.344 -25.953 1 81.44 183 ALA A CA 1
ATOM 1351 C C . ALA A 1 183 ? 12.031 -9.672 -25.391 1 81.44 183 ALA A C 1
ATOM 1353 O O . ALA A 1 183 ? 12.672 -10.445 -26.109 1 81.44 183 ALA A O 1
ATOM 1354 N N . SER A 1 184 ? 11.617 -9.898 -24.234 1 85.88 184 SER A N 1
ATOM 1355 C CA . SER A 1 184 ? 12.125 -11.133 -23.641 1 85.88 184 SER A CA 1
ATOM 1356 C C . SER A 1 184 ? 11.492 -12.359 -24.297 1 85.88 184 SER A C 1
ATOM 1358 O O . SER A 1 184 ? 10.32 -12.328 -24.688 1 85.88 184 SER A O 1
ATOM 1360 N N . GLN A 1 185 ? 12.273 -13.406 -24.391 1 85.12 185 GLN A N 1
ATOM 1361 C CA . GLN A 1 185 ? 11.797 -14.672 -24.938 1 85.12 185 GLN A CA 1
ATOM 1362 C C . GLN A 1 185 ? 10.617 -15.211 -24.141 1 85.12 185 GLN A C 1
ATOM 1364 O O . GLN A 1 185 ? 9.656 -15.742 -24.719 1 85.12 185 GLN A O 1
ATOM 1369 N N . ALA A 1 186 ? 10.703 -14.984 -22.891 1 85.88 186 ALA A N 1
ATOM 1370 C CA . ALA A 1 186 ? 9.633 -15.484 -22.016 1 85.88 186 ALA A CA 1
ATOM 1371 C C . ALA A 1 186 ? 8.305 -14.82 -22.344 1 85.88 186 ALA A C 1
ATOM 1373 O O . ALA A 1 186 ? 7.27 -15.492 -22.406 1 85.88 186 ALA A O 1
ATOM 1374 N N . ARG A 1 187 ? 8.328 -13.617 -22.609 1 88.19 187 ARG A N 1
ATOM 1375 C CA . ARG A 1 187 ? 7.102 -12.883 -22.922 1 88.19 187 ARG A CA 1
ATOM 1376 C C . ARG A 1 187 ? 6.566 -13.273 -24.297 1 88.19 187 ARG A C 1
ATOM 1378 O O . ARG A 1 187 ? 5.352 -13.359 -24.5 1 88.19 187 ARG A O 1
ATOM 1385 N N . ARG A 1 188 ? 7.426 -13.422 -25.188 1 92 188 ARG A N 1
ATOM 1386 C CA . ARG A 1 188 ? 7.016 -13.812 -26.531 1 92 188 ARG A CA 1
ATOM 1387 C C . ARG A 1 188 ? 6.418 -15.219 -26.531 1 92 188 ARG A C 1
ATOM 1389 O O . ARG A 1 188 ? 5.383 -15.453 -27.156 1 92 188 ARG A O 1
ATOM 1396 N N . ILE A 1 189 ? 7.039 -16.047 -25.828 1 93.75 189 ILE A N 1
ATOM 1397 C CA . ILE A 1 189 ? 6.559 -17.422 -25.75 1 93.75 189 ILE A CA 1
ATOM 1398 C C . ILE A 1 189 ? 5.223 -17.469 -25.016 1 93.75 189 ILE A C 1
ATOM 1400 O O . ILE A 1 189 ? 4.344 -18.266 -25.344 1 93.75 189 ILE A O 1
ATOM 1404 N N . ALA A 1 190 ? 5.086 -16.594 -24.078 1 93.75 190 ALA A N 1
ATOM 1405 C CA . ALA A 1 190 ? 3.85 -16.531 -23.312 1 93.75 190 ALA A CA 1
ATOM 1406 C C . ALA A 1 190 ? 2.648 -16.266 -24.203 1 93.75 190 ALA A C 1
ATOM 1408 O O . ALA A 1 190 ? 1.551 -16.766 -23.953 1 93.75 190 ALA A O 1
ATOM 1409 N N . ARG A 1 191 ? 2.814 -15.57 -25.203 1 94.44 191 ARG A N 1
ATOM 1410 C CA . ARG A 1 191 ? 1.74 -15.297 -26.141 1 94.44 191 ARG A CA 1
ATOM 1411 C C . ARG A 1 191 ? 1.275 -16.578 -26.828 1 94.44 191 ARG A C 1
ATOM 1413 O O . ARG A 1 191 ? 0.075 -16.781 -27.031 1 94.44 191 ARG A O 1
ATOM 1420 N N . ALA A 1 192 ? 2.219 -17.312 -27.188 1 96.81 192 ALA A N 1
ATOM 1421 C CA . ALA A 1 192 ? 1.903 -18.594 -27.812 1 96.81 192 ALA A CA 1
ATOM 1422 C C . ALA A 1 192 ? 1.223 -19.531 -26.812 1 96.81 192 ALA A C 1
ATOM 1424 O O . ALA A 1 192 ? 0.276 -20.234 -27.172 1 96.81 192 ALA A O 1
ATOM 1425 N N . VAL A 1 193 ? 1.711 -19.484 -25.656 1 96.81 193 VAL A N 1
ATOM 1426 C CA . VAL A 1 193 ? 1.159 -20.344 -24.609 1 96.81 193 VAL A CA 1
ATOM 1427 C C . VAL A 1 193 ? -0.297 -19.969 -24.344 1 96.81 193 VAL A C 1
ATOM 1429 O O . VAL A 1 193 ? -1.131 -20.828 -24.078 1 96.81 193 VAL A O 1
ATOM 1432 N N . GLU A 1 194 ? -0.597 -18.719 -24.422 1 96.25 194 GLU A N 1
ATOM 1433 C CA . GLU A 1 194 ? -1.976 -18.281 -24.234 1 96.25 194 GLU A CA 1
ATOM 1434 C C . GLU A 1 194 ? -2.904 -18.906 -25.266 1 96.25 194 GLU A C 1
ATOM 1436 O O . GLU A 1 194 ? -4.023 -19.312 -24.938 1 96.25 194 GLU A O 1
ATOM 1441 N N . ILE A 1 195 ? -2.488 -19 -26.422 1 97.38 195 ILE A N 1
ATOM 1442 C CA . ILE A 1 195 ? -3.26 -19.641 -27.484 1 97.38 195 ILE A CA 1
ATOM 1443 C C . ILE A 1 195 ? -3.455 -21.125 -27.156 1 97.38 195 ILE A C 1
ATOM 1445 O O . ILE A 1 195 ? -4.566 -21.656 -27.25 1 97.38 195 ILE A O 1
ATOM 1449 N N . LEU A 1 196 ? -2.4 -21.75 -26.766 1 97.62 196 LEU A N 1
ATOM 1450 C CA . LEU A 1 196 ? -2.453 -23.172 -26.422 1 97.62 196 LEU A CA 1
ATOM 1451 C C . LEU A 1 196 ? -3.428 -23.422 -25.281 1 97.62 196 LEU A C 1
ATOM 1453 O O . LEU A 1 196 ? -4.191 -24.391 -25.297 1 97.62 196 LEU A O 1
ATOM 1457 N N . ARG A 1 197 ? -3.389 -22.562 -24.312 1 96.5 197 ARG A N 1
ATOM 1458 C CA . ARG A 1 197 ? -4.266 -22.719 -23.156 1 96.5 197 ARG A CA 1
ATOM 1459 C C . ARG A 1 197 ? -5.727 -22.547 -23.562 1 96.5 197 ARG A C 1
ATOM 1461 O O . ARG A 1 197 ? -6.605 -23.234 -23.031 1 96.5 197 ARG A O 1
ATOM 1468 N N . LYS A 1 198 ? -5.914 -21.672 -24.422 1 96.62 198 LYS A N 1
ATOM 1469 C CA . LYS A 1 198 ? -7.277 -21.344 -24.828 1 96.62 198 LYS A CA 1
ATOM 1470 C C . LYS A 1 198 ? -7.84 -22.422 -25.766 1 96.62 198 LYS A C 1
ATOM 1472 O O . LYS A 1 198 ? -9.023 -22.766 -25.688 1 96.62 198 LYS A O 1
ATOM 1477 N N . ASP A 1 199 ? -7.008 -23 -26.609 1 97.25 199 ASP A N 1
ATOM 1478 C CA . ASP A 1 199 ? -7.508 -23.797 -27.719 1 97.25 199 ASP A CA 1
ATOM 1479 C C . ASP A 1 199 ? -6.922 -25.219 -27.688 1 97.25 199 ASP A C 1
ATOM 1481 O O . ASP A 1 199 ? -6.875 -25.891 -28.719 1 97.25 199 ASP A O 1
ATOM 1485 N N . PHE A 1 200 ? -6.461 -25.641 -26.578 1 97 200 PHE A N 1
ATOM 1486 C CA . PHE A 1 200 ? -5.656 -26.859 -26.516 1 97 200 PHE A CA 1
ATOM 1487 C C . PHE A 1 200 ? -6.441 -28.062 -27.031 1 97 200 PHE A C 1
ATOM 1489 O O . PHE A 1 200 ? -5.859 -29.094 -27.375 1 97 200 PHE A O 1
ATOM 1496 N N . ALA A 1 201 ? -7.754 -28.016 -27.062 1 97.44 201 ALA A N 1
ATOM 1497 C CA . ALA A 1 201 ? -8.57 -29.172 -27.453 1 97.44 201 ALA A CA 1
ATOM 1498 C C . ALA A 1 201 ? -8.609 -29.328 -28.969 1 97.44 201 ALA A C 1
ATOM 1500 O O . ALA A 1 201 ? -8.992 -30.391 -29.484 1 97.44 201 ALA A O 1
ATOM 1501 N N . ALA A 1 202 ? -8.336 -28.344 -29.672 1 96.75 202 ALA A N 1
ATOM 1502 C CA . ALA A 1 202 ? -8.312 -28.375 -31.141 1 96.75 202 ALA A CA 1
ATOM 1503 C C . ALA A 1 202 ? -6.879 -28.453 -31.656 1 96.75 202 ALA A C 1
ATOM 1505 O O . ALA A 1 202 ? -5.93 -28.125 -30.938 1 96.75 202 ALA A O 1
ATOM 1506 N N . PRO A 1 203 ? -6.746 -29.016 -32.844 1 95.25 203 PRO A N 1
ATOM 1507 C CA . PRO A 1 203 ? -5.414 -28.938 -33.438 1 95.25 203 PRO A CA 1
ATOM 1508 C C . PRO A 1 203 ? -4.965 -27.484 -33.688 1 95.25 203 PRO A C 1
ATOM 1510 O O . PRO A 1 203 ? -5.754 -26.656 -34.156 1 95.25 203 PRO A O 1
ATOM 1513 N N . ILE A 1 204 ? -3.697 -27.188 -33.344 1 97.06 204 ILE A N 1
ATOM 1514 C CA . ILE A 1 204 ? -3.141 -25.844 -33.531 1 97.06 204 ILE A CA 1
ATOM 1515 C C . ILE A 1 204 ? -1.873 -25.938 -34.375 1 97.06 204 ILE A C 1
ATOM 1517 O O . ILE A 1 204 ? -0.875 -26.516 -33.938 1 97.06 204 ILE A O 1
ATOM 1521 N N . PRO A 1 205 ? -1.903 -25.344 -35.5 1 96.44 205 PRO A N 1
ATOM 1522 C CA . PRO A 1 205 ? -0.675 -25.328 -36.281 1 96.44 205 PRO A CA 1
ATOM 1523 C C . PRO A 1 205 ? 0.466 -24.578 -35.625 1 96.44 205 PRO A C 1
ATOM 1525 O O . PRO A 1 205 ? 0.247 -23.5 -35.031 1 96.44 205 PRO A O 1
ATOM 1528 N N . VAL A 1 206 ? 1.621 -25.109 -35.781 1 95.94 206 VAL A N 1
ATOM 1529 C CA . VAL A 1 206 ? 2.795 -24.484 -35.156 1 95.94 206 VAL A CA 1
ATOM 1530 C C . VAL A 1 206 ? 3.02 -23.094 -35.75 1 95.94 206 VAL A C 1
ATOM 1532 O O . VAL A 1 206 ? 3.455 -22.188 -35.062 1 95.94 206 VAL A O 1
ATOM 1535 N N . ALA A 1 207 ? 2.688 -22.969 -36.969 1 96.56 207 ALA A N 1
ATOM 1536 C CA . ALA A 1 207 ? 2.852 -21.688 -37.656 1 96.56 207 ALA A CA 1
ATOM 1537 C C . ALA A 1 207 ? 2.043 -20.594 -36.969 1 96.56 207 ALA A C 1
ATOM 1539 O O . ALA A 1 207 ? 2.482 -19.438 -36.875 1 96.56 207 ALA A O 1
ATOM 1540 N N . ARG A 1 208 ? 0.897 -20.953 -36.5 1 97.5 208 ARG A N 1
ATOM 1541 C CA . ARG A 1 208 ? 0.052 -20.016 -35.781 1 97.5 208 ARG A CA 1
ATOM 1542 C C . ARG A 1 208 ? 0.708 -19.578 -34.469 1 97.5 208 ARG A C 1
ATOM 1544 O O . ARG A 1 208 ? 0.7 -18.406 -34.125 1 97.5 208 ARG A O 1
ATOM 1551 N N . LEU A 1 209 ? 1.271 -20.484 -33.781 1 98.12 209 LEU A N 1
ATOM 1552 C CA . LEU A 1 209 ? 1.945 -20.219 -32.5 1 98.12 209 LEU A CA 1
ATOM 1553 C C . LEU A 1 209 ? 3.193 -19.375 -32.719 1 98.12 209 LEU A C 1
ATOM 1555 O O . LEU A 1 209 ? 3.438 -18.406 -32 1 98.12 209 LEU A O 1
ATOM 1559 N N . ALA A 1 210 ? 3.953 -19.719 -33.719 1 97.81 210 ALA A N 1
ATOM 1560 C CA . ALA A 1 210 ? 5.168 -18.984 -34.031 1 97.81 210 ALA A CA 1
ATOM 1561 C C . ALA A 1 210 ? 4.852 -17.531 -34.406 1 97.81 210 ALA A C 1
ATOM 1563 O O . ALA A 1 210 ? 5.559 -16.625 -34 1 97.81 210 ALA A O 1
ATOM 1564 N N . ALA A 1 211 ? 3.832 -17.375 -35.156 1 97.69 211 ALA A N 1
ATOM 1565 C CA . ALA A 1 211 ? 3.406 -16.031 -35.562 1 97.69 211 ALA A CA 1
ATOM 1566 C C . ALA A 1 211 ? 3.029 -15.203 -34.344 1 97.69 211 ALA A C 1
ATOM 1568 O O . ALA A 1 211 ? 3.375 -14.023 -34.25 1 97.69 211 ALA A O 1
ATOM 1569 N N . ALA A 1 212 ? 2.312 -15.844 -33.438 1 96.75 212 ALA A N 1
ATOM 1570 C CA . ALA A 1 212 ? 1.927 -15.156 -32.188 1 96.75 212 ALA A CA 1
ATOM 1571 C C . ALA A 1 212 ? 3.156 -14.711 -31.406 1 96.75 212 ALA A C 1
ATOM 1573 O O . ALA A 1 212 ? 3.137 -13.664 -30.75 1 96.75 212 ALA A O 1
ATOM 1574 N N . ALA A 1 213 ? 4.184 -15.453 -31.469 1 96.5 213 ALA A N 1
ATOM 1575 C CA . ALA A 1 213 ? 5.426 -15.156 -30.75 1 96.5 213 ALA A CA 1
ATOM 1576 C C . ALA A 1 213 ? 6.332 -14.25 -31.578 1 96.5 213 ALA A C 1
ATOM 1578 O O . ALA A 1 213 ? 7.402 -13.844 -31.125 1 96.5 213 ALA A O 1
ATOM 1579 N N . ARG A 1 214 ? 5.918 -13.992 -32.844 1 96 214 ARG A N 1
ATOM 1580 C CA . ARG A 1 214 ? 6.695 -13.188 -33.781 1 96 214 ARG A CA 1
ATOM 1581 C C . ARG A 1 214 ? 8.055 -13.82 -34.031 1 96 214 ARG A C 1
ATOM 1583 O O . ARG A 1 214 ? 9.086 -13.148 -33.969 1 96 214 ARG A O 1
ATOM 1590 N N . MET A 1 215 ? 8 -15.062 -34.281 1 96.19 215 MET A N 1
ATOM 1591 C CA . MET A 1 215 ? 9.203 -15.836 -34.594 1 96.19 215 MET A CA 1
ATOM 1592 C C . MET A 1 215 ? 8.992 -16.719 -35.812 1 96.19 215 MET A C 1
ATOM 1594 O O . MET A 1 215 ? 7.859 -16.969 -36.219 1 96.19 215 MET A O 1
ATOM 1598 N N . SER A 1 216 ? 10.18 -17.156 -36.375 1 96.44 216 SER A N 1
ATOM 1599 C CA . SER A 1 216 ? 10.094 -18.25 -37.344 1 96.44 216 SER A CA 1
ATOM 1600 C C . SER A 1 216 ? 9.766 -19.562 -36.656 1 96.44 216 SER A C 1
ATOM 1602 O O . SER A 1 216 ? 10.008 -19.719 -35.438 1 96.44 216 SER A O 1
ATOM 1604 N N . PRO A 1 217 ? 9.211 -20.5 -37.406 1 96.5 217 PRO A N 1
ATOM 1605 C CA . PRO A 1 217 ? 8.891 -21.781 -36.781 1 96.5 217 PRO A CA 1
ATOM 1606 C C . PRO A 1 217 ? 10.109 -22.453 -36.125 1 96.5 217 PRO A C 1
ATOM 1608 O O . PRO A 1 217 ? 10.016 -23 -35.031 1 96.5 217 PRO A O 1
ATOM 1611 N N . SER A 1 218 ? 11.25 -22.391 -36.781 1 96.25 218 SER A N 1
ATOM 1612 C CA . SER A 1 218 ? 12.453 -23.016 -36.25 1 96.25 218 SER A CA 1
ATOM 1613 C C . SER A 1 218 ? 12.906 -22.328 -34.969 1 96.25 218 SER A C 1
ATOM 1615 O O . SER A 1 218 ? 13.188 -23 -33.969 1 96.25 218 SER A O 1
ATOM 1617 N N . THR A 1 219 ? 12.953 -21.062 -35 1 96.25 219 THR A N 1
ATOM 1618 C CA . THR A 1 219 ? 13.336 -20.281 -33.844 1 96.25 219 THR A CA 1
ATOM 1619 C C . THR A 1 219 ? 12.344 -20.484 -32.719 1 96.25 219 THR A C 1
ATOM 1621 O O . THR A 1 219 ? 12.734 -20.609 -31.547 1 96.25 219 THR A O 1
ATOM 1624 N N . PHE A 1 220 ? 11.102 -20.5 -33.094 1 96.88 220 PHE A N 1
ATOM 1625 C CA . PHE A 1 220 ? 10.031 -20.688 -32.125 1 96.88 220 PHE A CA 1
ATOM 1626 C C . PHE A 1 220 ? 10.188 -22.016 -31.406 1 96.88 220 PHE A C 1
ATOM 1628 O O . PHE A 1 220 ? 10.148 -22.078 -30.172 1 96.88 220 PHE A O 1
ATOM 1635 N N . HIS A 1 221 ? 10.367 -23.062 -32.094 1 95.75 221 HIS A N 1
ATOM 1636 C CA . HIS A 1 221 ? 10.523 -24.375 -31.516 1 95.75 221 HIS A CA 1
ATOM 1637 C C . HIS A 1 221 ? 11.68 -24.391 -30.516 1 95.75 221 HIS A C 1
ATOM 1639 O O . HIS A 1 221 ? 11.539 -24.922 -29.406 1 95.75 221 HIS A O 1
ATOM 1645 N N . LYS A 1 222 ? 12.727 -23.781 -30.922 1 95.25 222 LYS A N 1
ATOM 1646 C CA . LYS A 1 222 ? 13.922 -23.75 -30.062 1 95.25 222 LYS A CA 1
ATOM 1647 C C . LYS A 1 222 ? 13.648 -23 -28.781 1 95.25 222 LYS A C 1
ATOM 1649 O O . LYS A 1 222 ? 13.883 -23.516 -27.688 1 95.25 222 LYS A O 1
ATOM 1654 N N . HIS A 1 223 ? 13.117 -21.859 -28.906 1 93.69 223 HIS A N 1
ATOM 1655 C CA . HIS A 1 223 ? 12.906 -21 -27.734 1 93.69 223 HIS A CA 1
ATOM 1656 C C . HIS A 1 223 ? 11.773 -21.531 -26.859 1 93.69 223 HIS A C 1
ATOM 1658 O O . HIS A 1 223 ? 11.828 -21.406 -25.641 1 93.69 223 HIS A O 1
ATOM 1664 N N . PHE A 1 224 ? 10.766 -22.031 -27.531 1 94.94 224 PHE A N 1
ATOM 1665 C CA . PHE A 1 224 ? 9.672 -22.625 -26.766 1 94.94 224 PHE A CA 1
ATOM 1666 C C . PHE A 1 224 ? 10.18 -23.703 -25.828 1 94.94 224 PHE A C 1
ATOM 1668 O O . PHE A 1 224 ? 9.859 -23.719 -24.641 1 94.94 224 PHE A O 1
ATOM 1675 N N . ARG A 1 225 ? 10.992 -24.531 -26.328 1 93.12 225 ARG A N 1
ATOM 1676 C CA . ARG A 1 225 ? 11.555 -25.625 -25.531 1 93.12 225 ARG A CA 1
ATOM 1677 C C . ARG A 1 225 ? 12.461 -25.094 -24.438 1 93.12 225 ARG A C 1
ATOM 1679 O O . ARG A 1 225 ? 12.43 -25.578 -23.312 1 93.12 225 ARG A O 1
ATOM 1686 N N . THR A 1 226 ? 13.203 -24.188 -24.812 1 90.19 226 THR A N 1
ATOM 1687 C CA . THR A 1 226 ? 14.133 -23.594 -23.844 1 90.19 226 THR A CA 1
ATOM 1688 C C . THR A 1 226 ? 13.367 -22.984 -22.672 1 90.19 226 THR A C 1
ATOM 1690 O O . THR A 1 226 ? 13.773 -23.141 -21.516 1 90.19 226 THR A O 1
ATOM 1693 N N . VAL A 1 227 ? 12.297 -22.359 -22.953 1 89.75 227 VAL A N 1
ATOM 1694 C CA . VAL A 1 227 ? 11.562 -21.594 -21.953 1 89.75 227 VAL A CA 1
ATOM 1695 C C . VAL A 1 227 ? 10.664 -22.531 -21.156 1 89.75 227 VAL A C 1
ATOM 1697 O O . VAL A 1 227 ? 10.586 -22.438 -19.922 1 89.75 227 VAL A O 1
ATOM 1700 N N . THR A 1 228 ? 10.016 -23.5 -21.812 1 91.94 228 THR A N 1
ATOM 1701 C CA . THR A 1 228 ? 8.969 -24.266 -21.141 1 91.94 228 THR A CA 1
ATOM 1702 C C . THR A 1 228 ? 9.469 -25.672 -20.797 1 91.94 228 THR A C 1
ATOM 1704 O O . THR A 1 228 ? 8.828 -26.375 -20.016 1 91.94 228 THR A O 1
ATOM 1707 N N . SER A 1 229 ? 10.531 -26.109 -21.406 1 90.56 229 SER A N 1
ATOM 1708 C CA . SER A 1 229 ? 11.148 -27.438 -21.266 1 90.56 229 SER A CA 1
ATOM 1709 C C . SER A 1 229 ? 10.414 -28.469 -22.109 1 90.56 229 SER A C 1
ATOM 1711 O O . SER A 1 229 ? 10.734 -29.656 -22.031 1 90.56 229 SER A O 1
ATOM 1713 N N . LEU A 1 230 ? 9.445 -28.094 -22.891 1 93.75 230 LEU A N 1
ATOM 1714 C CA . LEU A 1 230 ? 8.68 -28.969 -23.766 1 93.75 230 LEU A CA 1
ATOM 1715 C C . LEU A 1 230 ? 8.57 -28.406 -25.172 1 93.75 230 LEU A C 1
ATOM 1717 O O . LEU A 1 230 ? 8.68 -27.188 -25.359 1 93.75 230 LEU A O 1
ATOM 1721 N N . SER A 1 231 ? 8.344 -29.312 -26.125 1 95.56 231 SER A N 1
ATOM 1722 C CA . SER A 1 231 ? 7.918 -28.828 -27.438 1 95.56 231 SER A CA 1
ATOM 1723 C C . SER A 1 231 ? 6.469 -28.359 -27.406 1 95.56 231 SER A C 1
ATOM 1725 O O . SER A 1 231 ? 5.715 -28.703 -26.484 1 95.56 231 SER A O 1
ATOM 1727 N N . PRO A 1 232 ? 6.066 -27.594 -28.422 1 96.69 232 PRO A N 1
ATOM 1728 C CA . PRO A 1 232 ? 4.684 -27.109 -28.469 1 96.69 232 PRO A CA 1
ATOM 1729 C C . PRO A 1 232 ? 3.666 -28.25 -28.453 1 96.69 232 PRO A C 1
ATOM 1731 O O . PRO A 1 232 ? 2.666 -28.188 -27.734 1 96.69 232 PRO A O 1
ATOM 1734 N N . LEU A 1 233 ? 3.924 -29.266 -29.109 1 95.5 233 LEU A N 1
ATOM 1735 C CA . LEU A 1 233 ? 3.016 -30.406 -29.172 1 95.5 233 LEU A CA 1
ATOM 1736 C C . LEU A 1 233 ? 2.953 -31.125 -27.812 1 95.5 233 LEU A C 1
ATOM 1738 O O . LEU A 1 233 ? 1.872 -31.5 -27.359 1 95.5 233 LEU A O 1
ATOM 1742 N N . GLN A 1 234 ? 4.109 -31.391 -27.297 1 95.38 234 GLN A N 1
ATOM 1743 C CA . GLN A 1 234 ? 4.156 -32 -25.969 1 95.38 234 GLN A CA 1
ATOM 1744 C C . GLN A 1 234 ? 3.41 -31.156 -24.953 1 95.38 234 GLN A C 1
ATOM 1746 O O . GLN A 1 234 ? 2.715 -31.688 -24.078 1 95.38 234 GLN A O 1
ATOM 1751 N N . PHE A 1 235 ? 3.635 -29.844 -25.078 1 96.44 235 PHE A N 1
ATOM 1752 C CA . PHE A 1 235 ? 2.969 -28.906 -24.188 1 96.44 235 PHE A CA 1
ATOM 1753 C C . PHE A 1 235 ? 1.455 -29.031 -24.297 1 96.44 235 PHE A C 1
ATOM 1755 O O . PHE A 1 235 ? 0.756 -29.141 -23.297 1 96.44 235 PHE A O 1
ATOM 1762 N N . GLN A 1 236 ? 0.956 -29.016 -25.438 1 97.06 236 GLN A N 1
ATOM 1763 C CA . GLN A 1 236 ? -0.477 -29.156 -25.672 1 97.06 236 GLN A CA 1
ATOM 1764 C C . GLN A 1 236 ? -1.001 -30.469 -25.125 1 97.06 236 GLN A C 1
ATOM 1766 O O . GLN A 1 236 ? -2.061 -30.516 -24.484 1 97.06 236 GLN A O 1
ATOM 1771 N N . LYS A 1 237 ? -0.319 -31.5 -25.312 1 96.31 237 LYS A N 1
ATOM 1772 C CA . LYS A 1 237 ? -0.692 -32.812 -24.781 1 96.31 237 LYS A CA 1
ATOM 1773 C C . LYS A 1 237 ? -0.79 -32.781 -23.266 1 96.31 237 LYS A C 1
ATOM 1775 O O . LYS A 1 237 ? -1.735 -33.312 -22.688 1 96.31 237 LYS A O 1
ATOM 1780 N N . GLN A 1 238 ? 0.193 -32.188 -22.734 1 96.25 238 GLN A N 1
ATOM 1781 C CA . GLN A 1 238 ? 0.18 -32.062 -21.281 1 96.25 238 GLN A CA 1
ATOM 1782 C C . GLN A 1 238 ? -1.051 -31.297 -20.812 1 96.25 238 GLN A C 1
ATOM 1784 O O . GLN A 1 238 ? -1.694 -31.688 -19.828 1 96.25 238 GLN A O 1
ATOM 1789 N N . LEU A 1 239 ? -1.365 -30.203 -21.453 1 97.44 239 LEU A N 1
ATOM 1790 C CA . LEU A 1 239 ? -2.561 -29.438 -21.125 1 97.44 239 LEU A CA 1
ATOM 1791 C C . LEU A 1 239 ? -3.805 -30.312 -21.188 1 97.44 239 LEU A C 1
ATOM 1793 O O . LEU A 1 239 ? -4.641 -30.281 -20.281 1 97.44 239 LEU A O 1
ATOM 1797 N N . ARG A 1 240 ? -3.875 -31.094 -22.188 1 97.62 240 ARG A N 1
ATOM 1798 C CA . ARG A 1 240 ? -5.023 -31.969 -22.406 1 97.62 240 ARG A CA 1
ATOM 1799 C C . ARG A 1 240 ? -5.141 -33 -21.281 1 97.62 240 ARG A C 1
ATOM 1801 O O . ARG A 1 240 ? -6.219 -33.188 -20.703 1 97.62 240 ARG A O 1
ATOM 1808 N N . LEU A 1 241 ? -4.043 -33.625 -20.953 1 97.25 241 LEU A N 1
ATOM 1809 C CA . LEU A 1 241 ? -4.051 -34.688 -19.953 1 97.25 241 LEU A CA 1
ATOM 1810 C C . LEU A 1 241 ? -4.375 -34.125 -18.578 1 97.25 241 LEU A C 1
ATOM 1812 O O . LEU A 1 241 ? -5.148 -34.75 -17.828 1 97.25 241 LEU A O 1
ATOM 1816 N N . ILE A 1 242 ? -3.787 -33.031 -18.234 1 95.56 242 ILE A N 1
ATOM 1817 C CA . ILE A 1 242 ? -4.035 -32.406 -16.938 1 95.56 242 ILE A CA 1
ATOM 1818 C C . ILE A 1 242 ? -5.5 -32 -16.844 1 95.56 242 ILE A C 1
ATOM 1820 O O . ILE A 1 242 ? -6.141 -32.219 -15.805 1 95.56 242 ILE A O 1
ATOM 1824 N N . GLU A 1 243 ? -6.031 -31.422 -17.875 1 95.69 243 GLU A N 1
ATOM 1825 C CA . GLU A 1 243 ? -7.434 -31.031 -17.891 1 95.69 243 GLU A CA 1
ATOM 1826 C C . GLU A 1 243 ? -8.352 -32.25 -17.828 1 95.69 243 GLU A C 1
ATOM 1828 O O . GLU A 1 243 ? -9.367 -32.219 -17.125 1 95.69 243 GLU A O 1
ATOM 1833 N N . ALA A 1 244 ? -8.016 -33.25 -18.484 1 96.5 244 ALA A N 1
ATOM 1834 C CA . ALA A 1 244 ? -8.805 -34.5 -18.422 1 96.5 244 ALA A CA 1
ATOM 1835 C C . ALA A 1 244 ? -8.859 -35.031 -17 1 96.5 244 ALA A C 1
ATOM 1837 O O . ALA A 1 244 ? -9.922 -35.438 -16.516 1 96.5 244 ALA A O 1
ATOM 1838 N N . ARG A 1 245 ? -7.746 -35.062 -16.469 1 94 245 ARG A N 1
ATOM 1839 C CA . ARG A 1 245 ? -7.684 -35.531 -15.078 1 94 245 ARG A CA 1
ATOM 1840 C C . ARG A 1 245 ? -8.57 -34.656 -14.18 1 94 245 ARG A C 1
ATOM 1842 O O . ARG A 1 245 ? -9.297 -35.188 -13.336 1 94 245 ARG A O 1
ATOM 1849 N N . ARG A 1 246 ? -8.484 -33.375 -14.312 1 91.31 246 ARG A N 1
ATOM 1850 C CA . ARG A 1 246 ? -9.32 -32.469 -13.539 1 91.31 246 ARG A CA 1
ATOM 1851 C C . ARG A 1 246 ? -10.797 -32.781 -13.742 1 91.31 246 ARG A C 1
ATOM 1853 O O . ARG A 1 246 ? -11.562 -32.844 -12.781 1 91.31 246 ARG A O 1
ATOM 1860 N N . LEU A 1 247 ? -11.172 -32.938 -14.977 1 93.69 247 LEU A N 1
ATOM 1861 C CA . LEU A 1 247 ? -12.562 -33.219 -15.312 1 93.69 247 LEU A CA 1
ATOM 1862 C C . LEU A 1 247 ? -13.023 -34.531 -14.68 1 93.69 247 LEU A C 1
ATOM 1864 O O . LEU A 1 247 ? -14.148 -34.625 -14.172 1 93.69 247 LEU A O 1
ATOM 1868 N N . MET A 1 248 ? -12.211 -35.5 -14.695 1 93.75 248 MET A N 1
ATOM 1869 C CA . MET A 1 248 ? -12.547 -36.781 -14.133 1 93.75 248 MET A CA 1
ATOM 1870 C C . MET A 1 248 ? -12.672 -36.719 -12.617 1 93.75 248 MET A C 1
ATOM 1872 O O . MET A 1 248 ? -13.641 -37.219 -12.047 1 93.75 248 MET A O 1
ATOM 1876 N N . LEU A 1 249 ? -11.766 -36.062 -12.008 1 88.19 249 LEU A N 1
ATOM 1877 C CA . LEU A 1 249 ? -11.695 -36.062 -10.547 1 88.19 249 LEU A CA 1
ATOM 1878 C C . LEU A 1 249 ? -12.664 -35.031 -9.961 1 88.19 249 LEU A C 1
ATOM 1880 O O . LEU A 1 249 ? -13.281 -35.281 -8.922 1 88.19 249 LEU A O 1
ATOM 1884 N N . ALA A 1 250 ? -12.781 -33.969 -10.562 1 84.69 250 ALA A N 1
ATOM 1885 C CA . ALA A 1 250 ? -13.594 -32.875 -10 1 84.69 250 ALA A CA 1
ATOM 1886 C C . ALA A 1 250 ? -15.055 -33 -10.43 1 84.69 250 ALA A C 1
ATOM 1888 O O . ALA A 1 250 ? -15.969 -32.688 -9.664 1 84.69 250 ALA A O 1
ATOM 1889 N N . LYS A 1 251 ? -15.289 -33.469 -11.68 1 88.31 251 LYS A N 1
ATOM 1890 C CA . LYS A 1 251 ? -16.641 -33.5 -12.227 1 88.31 251 LYS A CA 1
ATOM 1891 C C . LYS A 1 251 ? -17.172 -34.906 -12.367 1 88.31 251 LYS A C 1
ATOM 1893 O O . LYS A 1 251 ? -18.328 -35.125 -12.742 1 88.31 251 LYS A O 1
ATOM 1898 N N . GLY A 1 252 ? -16.312 -35.844 -12.242 1 88.31 252 GLY A N 1
ATOM 1899 C CA . GLY A 1 252 ? -16.734 -37.25 -12.297 1 88.31 252 GLY A CA 1
ATOM 1900 C C . GLY A 1 252 ? -16.953 -37.75 -13.719 1 88.31 252 GLY A C 1
ATOM 1901 O O . GLY A 1 252 ? -17.719 -38.688 -13.938 1 88.31 252 GLY A O 1
ATOM 1902 N N . LEU A 1 253 ? -16.344 -37.219 -14.609 1 93.25 253 LEU A N 1
ATOM 1903 C CA . LEU A 1 253 ? -16.516 -37.625 -15.992 1 93.25 253 LEU A CA 1
ATOM 1904 C C . LEU A 1 253 ? -15.875 -39 -16.234 1 93.25 253 LEU A C 1
ATOM 1906 O O . LEU A 1 253 ? -14.805 -39.281 -15.688 1 93.25 253 LEU A O 1
ATOM 1910 N N . ARG A 1 254 ? -16.516 -39.75 -17.094 1 94.44 254 ARG A N 1
ATOM 1911 C CA . ARG A 1 254 ? -15.906 -41 -17.531 1 94.44 254 ARG A CA 1
ATOM 1912 C C . ARG A 1 254 ? -14.68 -40.75 -18.391 1 94.44 254 ARG A C 1
ATOM 1914 O O . ARG A 1 254 ? -14.633 -39.781 -19.156 1 94.44 254 ARG A O 1
ATOM 1921 N N . PRO A 1 255 ? -13.742 -41.625 -18.344 1 94.88 255 PRO A N 1
ATOM 1922 C CA . PRO A 1 255 ? -12.492 -41.438 -19.094 1 94.88 255 PRO A CA 1
ATOM 1923 C C . PRO A 1 255 ? -12.727 -41.188 -20.578 1 94.88 255 PRO A C 1
ATOM 1925 O O . PRO A 1 255 ? -12.086 -40.344 -21.172 1 94.88 255 PRO A O 1
ATOM 1928 N N . SER A 1 256 ? -13.641 -41.906 -21.156 1 95.44 256 SER A N 1
ATOM 1929 C CA . SER A 1 256 ? -13.898 -41.75 -22.594 1 95.44 256 SER A CA 1
ATOM 1930 C C . SER A 1 256 ? -14.43 -40.375 -22.922 1 95.44 256 SER A C 1
ATOM 1932 O O . SER A 1 256 ? -14.016 -39.75 -23.906 1 95.44 256 SER A O 1
ATOM 1934 N N . VAL A 1 257 ? -15.281 -39.906 -22.125 1 96.31 257 VAL A N 1
ATOM 1935 C CA . VAL A 1 257 ? -15.875 -38.594 -22.328 1 96.31 257 VAL A CA 1
ATOM 1936 C C . VAL A 1 257 ? -14.82 -37.5 -22.125 1 96.31 257 VAL A C 1
ATOM 1938 O O . VAL A 1 257 ? -14.719 -36.562 -22.922 1 96.31 257 VAL A O 1
ATOM 1941 N N . ALA A 1 258 ? -14.016 -37.625 -21.047 1 97.06 258 ALA A N 1
ATOM 1942 C CA . ALA A 1 258 ? -12.953 -36.656 -20.766 1 97.06 258 ALA A CA 1
ATOM 1943 C C . ALA A 1 258 ? -11.953 -36.594 -21.922 1 97.06 258 ALA A C 1
ATOM 1945 O O . ALA A 1 258 ? -11.5 -35.531 -22.297 1 97.06 258 ALA A O 1
ATOM 1946 N N . ALA A 1 259 ? 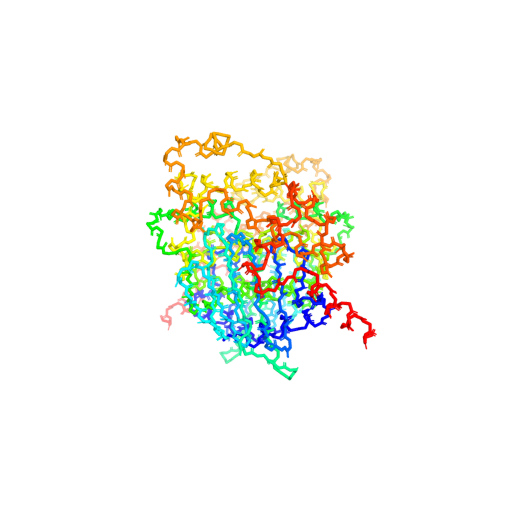-11.664 -37.75 -22.453 1 96.94 259 ALA A N 1
ATOM 1947 C CA . ALA A 1 259 ? -10.727 -37.812 -23.562 1 96.94 259 ALA A CA 1
ATOM 1948 C C . ALA A 1 259 ? -11.203 -36.969 -24.75 1 96.94 259 ALA A C 1
ATOM 1950 O O . ALA A 1 259 ? -10.438 -36.156 -25.281 1 96.94 259 ALA A O 1
ATOM 1951 N N . TYR A 1 260 ? -12.43 -37.156 -25.094 1 96.75 260 TYR A N 1
ATOM 1952 C CA . TYR A 1 260 ? -12.984 -36.438 -26.234 1 96.75 260 TYR A CA 1
ATOM 1953 C C . TYR A 1 260 ? -13.117 -34.969 -25.922 1 96.75 260 TYR A C 1
ATOM 1955 O O . TYR A 1 260 ? -12.883 -34.125 -26.781 1 96.75 260 TYR A O 1
ATOM 1963 N N . GLU A 1 261 ? -13.43 -34.656 -24.75 1 96.69 261 GLU A N 1
ATOM 1964 C CA . GLU A 1 261 ? -13.617 -33.281 -24.328 1 96.69 261 GLU A CA 1
ATOM 1965 C C . GLU A 1 261 ? -12.32 -32.469 -24.469 1 96.69 261 GLU A C 1
ATOM 1967 O O . GLU A 1 261 ? -12.344 -31.281 -24.75 1 96.69 261 GLU A O 1
ATOM 1972 N N . VAL A 1 262 ? -11.242 -33.156 -24.25 1 97.81 262 VAL A N 1
ATOM 1973 C CA . VAL A 1 262 ? -9.984 -32.406 -24.234 1 97.81 262 VAL A CA 1
ATOM 1974 C C . VAL A 1 262 ? -9.305 -32.531 -25.609 1 97.81 262 VAL A C 1
ATOM 1976 O O . VAL A 1 262 ? -8.195 -32.031 -25.797 1 97.81 262 VAL A O 1
ATOM 1979 N N . GLY A 1 263 ? -9.922 -33.312 -26.531 1 97.06 263 GLY A N 1
ATOM 1980 C CA . GLY A 1 263 ? -9.469 -33.219 -27.906 1 97.06 263 GLY A CA 1
ATOM 1981 C C . GLY A 1 263 ? -8.844 -34.469 -28.422 1 97.06 263 GLY A C 1
ATOM 1982 O O . GLY A 1 263 ? -8.312 -34.5 -29.531 1 97.06 263 GLY A O 1
ATOM 1983 N N . TYR A 1 264 ? -8.867 -35.531 -27.703 1 96.88 264 TYR A N 1
ATOM 1984 C CA . TYR A 1 264 ? -8.383 -36.812 -28.234 1 96.88 264 TYR A CA 1
ATOM 1985 C C . TYR A 1 264 ? -9.406 -37.406 -29.188 1 96.88 264 TYR A C 1
ATOM 1987 O O . TYR A 1 264 ? -10.609 -37.344 -28.953 1 96.88 264 TYR A O 1
ATOM 1995 N N . GLU A 1 265 ? -8.828 -38.062 -30.188 1 94.81 265 GLU A N 1
ATOM 1996 C CA . GLU A 1 265 ? -9.672 -38.75 -31.141 1 94.81 265 GLU A CA 1
ATOM 1997 C C . GLU A 1 265 ? -9.68 -40.25 -30.891 1 94.81 265 GLU A C 1
ATOM 1999 O O . GLU A 1 265 ? -10.461 -41 -31.5 1 94.81 265 GLU A O 1
ATOM 2004 N N . SER A 1 266 ? -8.797 -40.688 -30 1 95.88 266 SER A N 1
ATOM 2005 C CA . SER A 1 266 ? -8.648 -42.094 -29.688 1 95.88 266 SER A CA 1
ATOM 2006 C C . SER A 1 266 ? -8.539 -42.312 -28.188 1 95.88 266 SER A C 1
ATOM 2008 O O . SER A 1 266 ? -7.562 -41.906 -27.547 1 95.88 266 SER A O 1
ATOM 2010 N N . VAL A 1 267 ? -9.453 -43.125 -27.656 1 95.44 267 VAL A N 1
ATOM 2011 C CA . VAL A 1 267 ? -9.477 -43.406 -26.219 1 95.44 267 VAL A CA 1
ATOM 2012 C C . VAL A 1 267 ? -8.281 -44.312 -25.859 1 95.44 267 VAL A C 1
ATOM 2014 O O . VAL A 1 267 ? -7.625 -44.062 -24.844 1 95.44 267 VAL A O 1
ATOM 2017 N N . PRO A 1 268 ? -7.941 -45.25 -26.719 1 96.12 268 PRO A N 1
ATOM 2018 C CA . PRO A 1 268 ? -6.742 -46.031 -26.422 1 96.12 268 PRO A CA 1
ATOM 2019 C C . PRO A 1 268 ? -5.48 -45.188 -26.328 1 96.12 268 PRO A C 1
ATOM 2021 O O . PRO A 1 268 ? -4.656 -45.375 -25.422 1 96.12 268 PRO A O 1
ATOM 2024 N N . GLN A 1 269 ? -5.355 -44.281 -27.234 1 96.5 269 GLN A N 1
ATOM 2025 C CA . GLN A 1 269 ? -4.211 -43.375 -27.188 1 96.5 269 GLN A CA 1
ATOM 2026 C C . GLN A 1 269 ? -4.227 -42.531 -25.906 1 96.5 269 GLN A C 1
ATOM 2028 O O . GLN A 1 269 ? -3.203 -42.406 -25.25 1 96.5 269 GLN A O 1
ATOM 2033 N N . PHE A 1 270 ? -5.398 -42 -25.641 1 97.19 270 PHE A N 1
ATOM 2034 C CA . PHE A 1 270 ? -5.574 -41.25 -24.422 1 97.19 270 PHE A CA 1
ATOM 2035 C C . PHE A 1 270 ? -5.152 -42.062 -23.203 1 97.19 270 PHE A C 1
ATOM 2037 O O . PHE A 1 270 ? -4.391 -41.594 -22.359 1 97.19 270 PHE A O 1
ATOM 2044 N N . THR A 1 271 ? -5.598 -43.188 -23.125 1 96.31 271 THR A N 1
ATOM 2045 C CA . THR A 1 271 ? -5.352 -44.062 -21.984 1 96.31 271 THR A CA 1
ATOM 2046 C C . THR A 1 271 ? -3.859 -44.344 -21.828 1 96.31 271 THR A C 1
ATOM 2048 O O . THR A 1 271 ? -3.324 -44.281 -20.719 1 96.31 271 THR A O 1
ATOM 2051 N N . ARG A 1 272 ? -3.236 -44.562 -22.906 1 96.69 272 ARG A N 1
ATOM 2052 C CA . ARG A 1 272 ? -1.802 -44.844 -22.875 1 96.69 272 ARG A CA 1
ATOM 2053 C C . ARG A 1 272 ? -1.028 -43.625 -22.391 1 96.69 272 ARG A C 1
ATOM 2055 O O . ARG A 1 272 ? -0.164 -43.75 -21.516 1 96.69 272 ARG A O 1
ATOM 2062 N N . GLU A 1 273 ? -1.289 -42.531 -22.922 1 96.5 273 GLU A N 1
ATOM 2063 C CA . GLU A 1 273 ? -0.578 -41.281 -22.578 1 96.5 273 GLU A CA 1
ATOM 2064 C C . GLU A 1 273 ? -0.88 -40.875 -21.141 1 96.5 273 GLU A C 1
ATOM 2066 O O . GLU A 1 273 ? -0.005 -40.344 -20.438 1 96.5 273 GLU A O 1
ATOM 2071 N N . TYR A 1 274 ? -2.117 -41.062 -20.75 1 96.75 274 TYR A N 1
ATOM 2072 C CA . TYR A 1 274 ? -2.514 -40.781 -19.375 1 96.75 274 TYR A CA 1
ATOM 2073 C C . TYR A 1 274 ? -1.705 -41.625 -18.391 1 96.75 274 TYR A C 1
ATOM 2075 O O . TYR A 1 274 ? -1.146 -41.094 -17.438 1 96.75 274 TYR A O 1
ATOM 2083 N N . ARG A 1 275 ? -1.624 -42.844 -18.672 1 95.56 275 ARG A N 1
ATOM 2084 C CA . ARG A 1 275 ? -0.861 -43.75 -17.828 1 95.56 275 ARG A CA 1
ATOM 2085 C C . ARG A 1 275 ? 0.611 -43.344 -17.781 1 95.56 275 ARG A C 1
ATOM 2087 O O . ARG A 1 275 ? 1.244 -43.406 -16.734 1 95.56 275 ARG A O 1
ATOM 2094 N N . ARG A 1 276 ? 1.072 -43.062 -18.922 1 94.12 276 ARG A N 1
ATOM 2095 C CA . ARG A 1 276 ? 2.469 -42.656 -18.984 1 94.12 276 ARG A CA 1
ATOM 2096 C C . ARG A 1 276 ? 2.717 -41.406 -18.141 1 94.12 276 ARG A C 1
ATOM 2098 O O . ARG A 1 276 ? 3.723 -41.312 -17.438 1 94.12 276 ARG A O 1
ATOM 2105 N N . GLN A 1 277 ? 1.852 -40.5 -18.172 1 92.44 277 GLN A N 1
ATOM 2106 C CA . GLN A 1 277 ? 2.025 -39.219 -17.484 1 92.44 277 GLN A CA 1
ATOM 2107 C C . GLN A 1 277 ? 1.779 -39.375 -15.992 1 92.44 277 GLN A C 1
ATOM 2109 O O . GLN A 1 277 ? 2.514 -38.781 -15.188 1 92.44 277 GLN A O 1
ATOM 2114 N N . PHE A 1 278 ? 0.727 -40.094 -15.57 1 92.88 278 PHE A N 1
ATOM 2115 C CA . PHE A 1 278 ? 0.268 -40.031 -14.188 1 92.88 278 PHE A CA 1
ATOM 2116 C C . PHE A 1 278 ? 0.561 -41.344 -13.469 1 92.88 278 PHE A C 1
ATOM 2118 O O . PHE A 1 278 ? 0.334 -41.469 -12.258 1 92.88 278 PHE A O 1
ATOM 2125 N N . GLY A 1 279 ? 0.975 -42.375 -14.188 1 90.12 279 GLY A N 1
ATOM 2126 C CA . GLY A 1 279 ? 1.426 -43.625 -13.586 1 90.12 279 GLY A CA 1
ATOM 2127 C C . GLY A 1 279 ? 0.315 -44.656 -13.414 1 90.12 279 GLY A C 1
ATOM 2128 O O . GLY A 1 279 ? 0.569 -45.812 -13.039 1 90.12 279 GLY A O 1
ATOM 2129 N N . GLN A 1 280 ? -0.924 -44.25 -13.68 1 90.12 280 GLN A N 1
ATOM 2130 C CA . GLN A 1 280 ? -2.049 -45.188 -13.586 1 90.12 280 GLN A CA 1
ATOM 2131 C C . GLN A 1 280 ? -3.109 -44.875 -14.641 1 90.12 280 GLN A C 1
ATOM 2133 O O . GLN A 1 280 ? -3.23 -43.719 -15.078 1 90.12 280 GLN A O 1
ATOM 2138 N N . PRO A 1 281 ? -3.863 -45.875 -14.898 1 92.19 281 PRO A N 1
ATOM 2139 C CA . PRO A 1 281 ? -4.918 -45.656 -15.883 1 92.19 281 PRO A CA 1
ATOM 2140 C C . PRO A 1 281 ? -6.031 -44.75 -15.352 1 92.19 281 PRO A C 1
ATOM 2142 O O . PRO A 1 281 ? -6.316 -44.75 -14.148 1 92.19 281 PRO A O 1
ATOM 2145 N N . PRO A 1 282 ? -6.645 -44.031 -16.281 1 91.31 282 PRO A N 1
ATOM 2146 C CA . PRO A 1 282 ? -7.703 -43.094 -15.859 1 91.31 282 PRO A CA 1
ATOM 2147 C C . PRO A 1 282 ? -8.859 -43.812 -15.172 1 91.31 282 PRO A C 1
ATOM 2149 O O . PRO A 1 282 ? -9.438 -43.281 -14.211 1 91.31 282 PRO A O 1
ATOM 2152 N N . GLY A 1 283 ? -9.203 -44.969 -15.609 1 87.5 283 GLY A N 1
ATOM 2153 C CA . GLY A 1 283 ? -10.289 -45.719 -15 1 87.5 283 GLY A CA 1
ATOM 2154 C C . GLY A 1 283 ? -10.031 -46.062 -13.539 1 87.5 283 GLY A C 1
ATOM 2155 O O . GLY A 1 283 ? -10.93 -45.969 -12.711 1 87.5 283 GLY A O 1
ATOM 2156 N N . ARG A 1 284 ? -8.906 -46.438 -13.273 1 86.38 284 ARG A N 1
ATOM 2157 C CA . ARG A 1 284 ? -8.539 -46.781 -11.906 1 86.38 284 ARG A CA 1
ATOM 2158 C C . ARG A 1 284 ? -8.578 -45.562 -11 1 86.38 284 ARG A C 1
ATOM 2160 O O . ARG A 1 284 ? -9.031 -45.625 -9.852 1 86.38 284 ARG A O 1
ATOM 2167 N N . GLU A 1 285 ? -8.078 -44.562 -11.492 1 84.75 285 GLU A N 1
ATOM 2168 C CA . GLU A 1 285 ? -8.023 -43.312 -10.711 1 84.75 285 GLU A CA 1
ATOM 2169 C C . GLU A 1 285 ? -9.43 -42.812 -10.367 1 84.75 285 GLU A C 1
ATOM 2171 O O . GLU A 1 285 ? -9.68 -42.375 -9.25 1 84.75 285 GLU A O 1
ATOM 2176 N N . THR A 1 286 ? -10.297 -42.844 -11.344 1 85.06 286 THR A N 1
ATOM 2177 C CA . THR A 1 286 ? -11.672 -42.406 -11.133 1 85.06 286 THR A CA 1
ATOM 2178 C C . THR A 1 286 ? -12.383 -43.281 -10.117 1 85.06 286 THR A C 1
ATOM 2180 O O . THR A 1 286 ? -13.156 -42.812 -9.289 1 85.06 286 THR A O 1
ATOM 2183 N N . GLN A 1 287 ? -12.102 -44.531 -10.164 1 81.44 287 GLN A N 1
ATOM 2184 C CA . GLN A 1 287 ? -12.703 -45.469 -9.227 1 81.44 287 GLN A CA 1
ATOM 2185 C C . GLN A 1 287 ? -12.234 -45.188 -7.797 1 81.44 287 GLN A C 1
ATOM 2187 O O . GLN A 1 287 ? -13.031 -45.25 -6.855 1 81.44 287 GLN A O 1
ATOM 2192 N N . GLN A 1 288 ? -10.969 -44.969 -7.691 1 78 288 GLN A N 1
ATOM 2193 C CA . GLN A 1 288 ? -10.391 -44.656 -6.383 1 78 288 GLN A CA 1
ATOM 2194 C C . GLN A 1 288 ? -10.969 -43.375 -5.809 1 78 288 GLN A C 1
ATOM 2196 O O . GLN A 1 288 ? -11.266 -43.281 -4.617 1 78 288 GLN A O 1
ATOM 2201 N N . ALA A 1 289 ? -11.141 -42.344 -6.625 1 75.94 289 ALA A N 1
ATOM 2202 C CA . ALA A 1 289 ? -11.68 -41.031 -6.191 1 75.94 289 ALA A CA 1
ATOM 2203 C C . ALA A 1 289 ? -13.125 -41.188 -5.734 1 75.94 289 ALA A C 1
ATOM 2205 O O . ALA A 1 289 ? -13.539 -40.562 -4.754 1 75.94 289 ALA A O 1
ATOM 2206 N N . ARG A 1 290 ? -13.867 -42 -6.418 1 73.19 290 ARG A N 1
ATOM 2207 C CA . ARG A 1 290 ? -15.258 -42.219 -6.059 1 73.19 290 ARG A CA 1
ATOM 2208 C C . ARG A 1 290 ? -15.367 -42.938 -4.715 1 73.19 290 ARG A C 1
ATOM 2210 O O . ARG A 1 290 ? -16.281 -42.688 -3.934 1 73.19 290 ARG A O 1
ATOM 2217 N N . ARG A 1 291 ? -14.469 -43.719 -4.535 1 69.44 291 ARG A N 1
ATOM 2218 C CA . ARG A 1 291 ? -14.477 -44.469 -3.27 1 69.44 291 ARG A CA 1
ATOM 2219 C C . ARG A 1 291 ? -14.188 -43.531 -2.098 1 69.44 291 ARG A C 1
ATOM 2221 O O . ARG A 1 291 ? -14.82 -43.625 -1.044 1 69.44 291 ARG A O 1
ATOM 2228 N N . VAL A 1 292 ? -13.344 -42.688 -2.297 1 65.81 292 VAL A N 1
ATOM 2229 C CA . VAL A 1 292 ? -12.969 -41.75 -1.246 1 65.81 292 VAL A CA 1
ATOM 2230 C C . VAL A 1 292 ? -14.117 -40.781 -0.981 1 65.81 292 VAL A C 1
ATOM 2232 O O . VAL A 1 292 ? -14.414 -40.469 0.172 1 65.81 292 VAL A O 1
ATOM 2235 N N . ASN A 1 293 ? -14.797 -40.312 -2.055 1 65.69 293 ASN A N 1
ATOM 2236 C CA . ASN A 1 293 ? -15.906 -39.375 -1.91 1 65.69 293 ASN A CA 1
ATOM 2237 C C . ASN A 1 293 ? -17.109 -40.031 -1.253 1 65.69 293 ASN A C 1
ATOM 2239 O O . ASN A 1 293 ? -17.891 -39.375 -0.559 1 65.69 293 ASN A O 1
ATOM 2243 N N . GLN A 1 294 ? -17.219 -41.406 -1.385 1 62.31 294 GLN A N 1
ATOM 2244 C CA . GLN A 1 294 ? -18.328 -42.125 -0.761 1 62.31 294 GLN A CA 1
ATOM 2245 C C . GLN A 1 294 ? -18.031 -42.406 0.706 1 62.31 294 GLN A C 1
ATOM 2247 O O . GLN A 1 294 ? -18.938 -42.594 1.505 1 62.31 294 GLN A O 1
ATOM 2252 N N . ALA A 1 295 ? -17.094 -42.438 1.015 1 59.62 295 ALA A N 1
ATOM 2253 C CA . ALA A 1 295 ? -16.734 -42.719 2.4 1 59.62 295 ALA A CA 1
ATOM 2254 C C . ALA A 1 295 ? -16.781 -41.438 3.252 1 59.62 295 ALA A C 1
ATOM 2256 O O . ALA A 1 295 ? -16.812 -41.531 4.48 1 59.62 295 ALA A O 1
ATOM 2257 N N . VAL A 1 296 ? -16.922 -40.469 2.566 1 49.56 296 VAL A N 1
ATOM 2258 C CA . VAL A 1 296 ? -17 -39.25 3.371 1 49.56 296 VAL A CA 1
ATOM 2259 C C . VAL A 1 296 ? -18.453 -38.781 3.467 1 49.56 296 VAL A C 1
ATOM 2261 O O . VAL A 1 296 ? -19.141 -38.656 2.451 1 49.56 296 VAL A O 1
ATOM 2264 N N . MET B 1 1 ? -2.305 1.69 21.172 1 59.91 1 MET B N 1
ATOM 2265 C CA . MET B 1 1 ? -1.568 2.246 20.031 1 59.91 1 MET B CA 1
ATOM 2266 C C . MET B 1 1 ? -0.357 1.385 19.703 1 59.91 1 MET B C 1
ATOM 2268 O O . MET B 1 1 ? 0.365 0.944 20.594 1 59.91 1 MET B O 1
ATOM 2272 N N . THR B 1 2 ? -0.215 0.943 18.469 1 79.06 2 THR B N 1
ATOM 2273 C CA . THR B 1 2 ? 0.688 -0.172 18.203 1 79.06 2 THR B CA 1
ATOM 2274 C C . THR B 1 2 ? 2.121 0.193 18.578 1 79.06 2 THR B C 1
ATOM 2276 O O . THR B 1 2 ? 2.592 1.289 18.266 1 79.06 2 THR B O 1
ATOM 2279 N N . HIS B 1 3 ? 2.613 -0.314 19.781 1 91.5 3 HIS B N 1
ATOM 2280 C CA . HIS B 1 3 ? 3.998 -0.237 20.219 1 91.5 3 HIS B CA 1
ATOM 2281 C C . HIS B 1 3 ? 4.953 -0.074 19.047 1 91.5 3 HIS B C 1
ATOM 2283 O O . HIS B 1 3 ? 5.887 0.728 19.109 1 91.5 3 HIS B O 1
ATOM 2289 N N . ALA B 1 4 ? 4.613 -0.625 18.047 1 93.38 4 ALA B N 1
ATOM 2290 C CA . ALA B 1 4 ? 5.477 -0.585 16.875 1 93.38 4 ALA B CA 1
ATOM 2291 C C . ALA B 1 4 ? 5.484 0.805 16.25 1 93.38 4 ALA B C 1
ATOM 2293 O O . ALA B 1 4 ? 6.535 1.303 15.836 1 93.38 4 ALA B O 1
ATOM 2294 N N . LEU B 1 5 ? 4.352 1.444 16.203 1 96.56 5 LEU B N 1
ATOM 2295 C CA . LEU B 1 5 ? 4.266 2.773 15.617 1 96.56 5 LEU B CA 1
ATOM 2296 C C . LEU B 1 5 ? 4.992 3.801 16.469 1 96.56 5 LEU B C 1
ATOM 2298 O O . LEU B 1 5 ? 5.746 4.629 15.961 1 96.56 5 LEU B O 1
ATOM 2302 N N . ARG B 1 6 ? 4.82 3.688 17.75 1 97.5 6 ARG B N 1
ATOM 2303 C CA . ARG B 1 6 ? 5.496 4.59 18.672 1 97.5 6 ARG B CA 1
ATOM 2304 C C . ARG B 1 6 ? 7.012 4.492 18.531 1 97.5 6 ARG B C 1
ATOM 2306 O O . ARG B 1 6 ? 7.695 5.512 18.422 1 97.5 6 ARG B O 1
ATOM 2313 N N . GLU B 1 7 ? 7.48 3.303 18.422 1 96.88 7 GLU B N 1
ATOM 2314 C CA . GLU B 1 7 ? 8.922 3.092 18.328 1 96.88 7 GLU B CA 1
ATOM 2315 C C . GLU B 1 7 ? 9.461 3.586 16.984 1 96.88 7 GLU B C 1
ATOM 2317 O O . GLU B 1 7 ? 10.555 4.156 16.922 1 96.88 7 GLU B O 1
ATOM 2322 N N . ALA B 1 8 ? 8.734 3.326 15.969 1 97 8 ALA B N 1
ATOM 2323 C CA . ALA B 1 8 ? 9.156 3.787 14.648 1 97 8 ALA B CA 1
ATOM 2324 C C . ALA B 1 8 ? 9.227 5.309 14.594 1 97 8 ALA B C 1
ATOM 2326 O O . ALA B 1 8 ? 10.203 5.879 14.102 1 97 8 ALA B O 1
ATOM 2327 N N . VAL B 1 9 ? 8.203 6.012 15.148 1 98.12 9 VAL B N 1
ATOM 2328 C CA . VAL B 1 9 ? 8.164 7.469 15.18 1 98.12 9 VAL B CA 1
ATOM 2329 C C . VAL B 1 9 ? 9.312 8 16.031 1 98.12 9 VAL B C 1
ATOM 2331 O O . VAL B 1 9 ? 10.023 8.93 15.617 1 98.12 9 VAL B O 1
ATOM 2334 N N . ARG B 1 10 ? 9.516 7.367 17.141 1 97.31 10 ARG B N 1
ATOM 2335 C CA . ARG B 1 10 ? 10.586 7.785 18.031 1 97.31 10 ARG B CA 1
ATOM 2336 C C . ARG B 1 10 ? 11.945 7.711 17.359 1 97.31 10 ARG B C 1
ATOM 2338 O O . ARG B 1 10 ? 12.711 8.672 17.375 1 97.31 10 ARG B O 1
ATOM 2345 N N . ARG B 1 11 ? 12.219 6.594 16.766 1 96.56 11 ARG B N 1
ATOM 2346 C CA . ARG B 1 11 ? 13.516 6.348 16.156 1 96.56 11 ARG B CA 1
ATOM 2347 C C . ARG B 1 11 ? 13.805 7.367 15.055 1 96.56 11 ARG B C 1
ATOM 2349 O O . ARG B 1 11 ? 14.898 7.938 15 1 96.56 11 ARG B O 1
ATOM 2356 N N . TYR B 1 12 ? 12.852 7.621 14.234 1 97.62 12 TYR B N 1
ATOM 2357 C CA . TYR B 1 12 ? 13.07 8.555 13.141 1 97.62 12 TYR B CA 1
ATOM 2358 C C . TYR B 1 12 ? 13.172 9.984 13.648 1 97.62 12 TYR B C 1
ATOM 2360 O O . TYR B 1 12 ? 14.078 10.727 13.273 1 97.62 12 TYR B O 1
ATOM 2368 N N . ALA B 1 13 ? 12.234 10.375 14.523 1 97.19 13 ALA B N 1
ATOM 2369 C CA . ALA B 1 13 ? 12.164 11.758 15.008 1 97.19 13 ALA B CA 1
ATOM 2370 C C . ALA B 1 13 ? 13.383 12.102 15.859 1 97.19 13 ALA B C 1
ATOM 2372 O O . ALA B 1 13 ? 13.852 13.242 15.852 1 97.19 13 ALA B O 1
ATOM 2373 N N . GLU B 1 14 ? 13.938 11.195 16.609 1 95.81 14 GLU B N 1
ATOM 2374 C CA . GLU B 1 14 ? 15.141 11.422 17.406 1 95.81 14 GLU B CA 1
ATOM 2375 C C . GLU B 1 14 ? 16.328 11.797 16.531 1 95.81 14 GLU B C 1
ATOM 2377 O O . GLU B 1 14 ? 17.172 12.609 16.938 1 95.81 14 GLU B O 1
ATOM 2382 N N . ARG B 1 15 ? 16.344 11.242 15.398 1 95.75 15 ARG B N 1
ATOM 2383 C CA . ARG B 1 15 ? 17.484 11.43 14.508 1 95.75 15 ARG B CA 1
ATOM 2384 C C . ARG B 1 15 ? 17.297 12.664 13.633 1 95.75 15 ARG B C 1
ATOM 2386 O O . ARG B 1 15 ? 18.266 13.305 13.234 1 95.75 15 ARG B O 1
ATOM 2393 N N . HIS B 1 16 ? 15.992 13.078 13.43 1 96.38 16 HIS B N 1
ATOM 2394 C CA . HIS B 1 16 ? 15.812 14.008 12.312 1 96.38 16 HIS B CA 1
ATOM 2395 C C . HIS B 1 16 ? 15.062 15.258 12.758 1 96.38 16 HIS B C 1
ATOM 2397 O O . HIS B 1 16 ? 14.93 16.203 11.984 1 96.38 16 HIS B O 1
ATOM 2403 N N . ALA B 1 17 ? 14.555 15.258 13.977 1 94.75 17 ALA B N 1
ATOM 2404 C CA . ALA B 1 17 ? 13.773 16.406 14.414 1 94.75 17 ALA B CA 1
ATOM 2405 C C . ALA B 1 17 ? 14.648 17.656 14.508 1 94.75 17 ALA B C 1
ATOM 2407 O O . ALA B 1 17 ? 15.805 17.578 14.938 1 94.75 17 ALA B O 1
ATOM 2408 N N . ASP B 1 18 ? 14.172 18.766 14.109 1 91.19 18 ASP B N 1
ATOM 2409 C CA . ASP B 1 18 ? 14.875 20.031 14.227 1 91.19 18 ASP B CA 1
ATOM 2410 C C . ASP B 1 18 ? 14.672 20.656 15.609 1 91.19 18 ASP B C 1
ATOM 2412 O O . ASP B 1 18 ? 14.203 19.984 16.531 1 91.19 18 ASP B O 1
ATOM 2416 N N . ALA B 1 19 ? 15.039 21.891 15.734 1 83.75 19 ALA B N 1
ATOM 2417 C CA . ALA B 1 19 ? 15 22.562 17.031 1 83.75 19 ALA B CA 1
ATOM 2418 C C . ALA B 1 19 ? 13.562 22.734 17.516 1 83.75 19 ALA B C 1
ATOM 2420 O O . ALA B 1 19 ? 13.305 22.781 18.719 1 83.75 19 ALA B O 1
ATOM 2421 N N . ALA B 1 20 ? 12.641 22.797 16.594 1 83.81 20 ALA B N 1
ATOM 2422 C CA . ALA B 1 20 ? 11.227 22.969 16.922 1 83.81 20 ALA B CA 1
ATOM 2423 C C . ALA B 1 20 ? 10.555 21.625 17.188 1 83.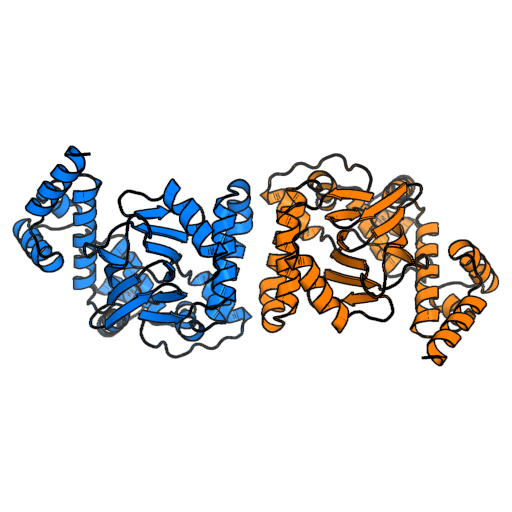81 20 ALA B C 1
ATOM 2425 O O . ALA B 1 20 ? 9.352 21.578 17.469 1 83.81 20 ALA B O 1
ATOM 2426 N N . GLY B 1 21 ? 11.336 20.5 17.047 1 92.5 21 GLY B N 1
ATOM 2427 C CA . GLY B 1 21 ? 10.82 19.172 17.312 1 92.5 21 GLY B CA 1
ATOM 2428 C C . GLY B 1 21 ? 10.164 18.531 16.109 1 92.5 21 GLY B C 1
ATOM 2429 O O . GLY B 1 21 ? 9.477 17.516 16.234 1 92.5 21 GLY B O 1
ATOM 2430 N N . VAL B 1 22 ? 10.266 19.125 14.984 1 94.19 22 VAL B N 1
ATOM 2431 C CA . VAL B 1 22 ? 9.602 18.625 13.789 1 94.19 22 VAL B CA 1
ATOM 2432 C C . VAL B 1 22 ? 10.617 17.922 12.891 1 94.19 22 VAL B C 1
ATOM 2434 O O . VAL B 1 22 ? 11.672 18.484 12.578 1 94.19 22 VAL B O 1
ATOM 2437 N N . ALA B 1 23 ? 10.359 16.672 12.523 1 97.19 23 ALA B N 1
ATOM 2438 C CA . ALA B 1 23 ? 11.125 15.93 11.523 1 97.19 23 ALA B CA 1
ATOM 2439 C C . ALA B 1 23 ? 10.383 15.891 10.195 1 97.19 23 ALA B C 1
ATOM 2441 O O . ALA B 1 23 ? 9.477 15.078 10.008 1 97.19 23 ALA B O 1
ATOM 2442 N N . ARG B 1 24 ? 10.758 16.719 9.281 1 95.81 24 ARG B N 1
ATOM 2443 C CA . ARG B 1 24 ? 10.211 16.672 7.93 1 95.81 24 ARG B CA 1
ATOM 2444 C C . ARG B 1 24 ? 10.727 15.453 7.176 1 95.81 24 ARG B C 1
ATOM 2446 O O . ARG B 1 24 ? 11.898 15.094 7.301 1 95.81 24 ARG B O 1
ATOM 2453 N N . THR B 1 25 ? 9.844 14.812 6.477 1 97.56 25 THR B N 1
ATOM 2454 C CA . THR B 1 25 ? 10.242 13.562 5.828 1 97.56 25 THR B CA 1
ATOM 2455 C C . THR B 1 25 ? 10.234 13.711 4.312 1 97.56 25 THR B C 1
ATOM 2457 O O . THR B 1 25 ? 9.82 14.75 3.787 1 97.56 25 THR B O 1
ATOM 2460 N N . SER B 1 26 ? 10.781 12.695 3.609 1 95.94 26 SER B N 1
ATOM 2461 C CA . SER B 1 26 ? 10.828 12.664 2.152 1 95.94 26 SER B CA 1
ATOM 2462 C C . SER B 1 26 ? 9.477 12.242 1.568 1 95.94 26 SER B C 1
ATOM 2464 O O . SER B 1 26 ? 9.273 12.305 0.354 1 95.94 26 SER B O 1
ATOM 2466 N N . VAL B 1 27 ? 8.609 11.75 2.416 1 96.62 27 VAL B N 1
ATOM 2467 C CA . VAL B 1 27 ? 7.242 11.461 1.985 1 96.62 27 VAL B CA 1
ATOM 2468 C C . VAL B 1 27 ? 6.414 12.742 2.002 1 96.62 27 VAL B C 1
ATOM 2470 O O . VAL B 1 27 ? 6.32 13.414 3.031 1 96.62 27 VAL B O 1
ATOM 2473 N N . ARG B 1 28 ? 5.812 13.023 0.932 1 91.31 28 ARG B N 1
ATOM 2474 C CA . ARG B 1 28 ? 5.086 14.273 0.781 1 91.31 28 ARG B CA 1
ATOM 2475 C C . ARG B 1 28 ? 3.971 14.391 1.817 1 91.31 28 ARG B C 1
ATOM 2477 O O . ARG B 1 28 ? 3.146 13.484 1.955 1 91.31 28 ARG B O 1
ATOM 2484 N N . GLY B 1 29 ? 4.008 15.547 2.586 1 95.56 29 GLY B N 1
ATOM 2485 C CA . GLY B 1 29 ? 2.939 15.859 3.521 1 95.56 29 GLY B CA 1
ATOM 2486 C C . GLY B 1 29 ? 3.09 15.164 4.859 1 95.56 29 GLY B C 1
ATOM 2487 O O . GLY B 1 29 ? 2.293 15.383 5.773 1 95.56 29 GLY B O 1
ATOM 2488 N N . LEU B 1 30 ? 4.105 14.32 4.98 1 98.06 30 LEU B N 1
ATOM 2489 C CA . LEU B 1 30 ? 4.277 13.555 6.211 1 98.06 30 LEU B CA 1
ATOM 2490 C C . LEU B 1 30 ? 5.363 14.172 7.086 1 98.06 30 LEU B C 1
ATOM 2492 O O . LEU B 1 30 ? 6.496 14.367 6.637 1 98.06 30 LEU B O 1
ATOM 2496 N N . ASN B 1 31 ? 5.031 14.492 8.336 1 98.12 31 ASN B N 1
ATOM 2497 C CA . ASN B 1 31 ? 5.977 14.984 9.336 1 98.12 31 ASN B CA 1
ATOM 2498 C C . ASN B 1 31 ? 5.836 14.242 10.656 1 98.12 31 ASN B C 1
ATOM 2500 O O . ASN B 1 31 ? 4.738 13.82 11.023 1 98.12 31 ASN B O 1
ATOM 2504 N N . LEU B 1 32 ? 6.918 14.07 11.281 1 98.5 32 LEU B N 1
ATOM 2505 C CA . LEU B 1 32 ? 6.922 13.5 12.625 1 98.5 32 LEU B CA 1
ATOM 2506 C C . LEU B 1 32 ? 7.324 14.547 13.664 1 98.5 32 LEU B C 1
ATOM 2508 O O . LEU B 1 32 ? 8.078 15.477 13.352 1 98.5 32 LEU B O 1
ATOM 2512 N N . VAL B 1 33 ? 6.801 14.438 14.852 1 97.31 33 VAL B N 1
ATOM 2513 C CA . VAL B 1 33 ? 7.039 15.422 15.906 1 97.31 33 VAL B CA 1
ATOM 2514 C C . VAL B 1 33 ? 7.598 14.734 17.141 1 97.31 33 VAL B C 1
ATOM 2516 O O . VAL B 1 33 ? 7.109 13.672 17.547 1 97.31 33 VAL B O 1
ATOM 2519 N N . ARG B 1 34 ? 8.594 15.242 17.656 1 97.44 34 ARG B N 1
ATOM 2520 C CA . ARG B 1 34 ? 9.172 14.836 18.938 1 97.44 34 ARG B CA 1
ATOM 2521 C C . ARG B 1 34 ? 9.523 16.047 19.797 1 97.44 34 ARG B C 1
ATOM 2523 O O . ARG B 1 34 ? 10.352 16.875 19.391 1 97.44 34 ARG B O 1
ATOM 2530 N N . THR B 1 35 ? 8.938 16.141 20.891 1 95.5 35 THR B N 1
ATOM 2531 C CA . THR B 1 35 ? 9.219 17.203 21.844 1 95.5 35 THR B CA 1
ATOM 2532 C C . THR B 1 35 ? 9.461 16.625 23.234 1 95.5 35 THR B C 1
ATOM 2534 O O . THR B 1 35 ? 8.688 15.789 23.719 1 95.5 35 THR B O 1
ATOM 2537 N N . THR B 1 36 ? 10.5 17.094 23.953 1 94.62 36 THR B N 1
ATOM 2538 C CA . THR B 1 36 ? 10.906 16.5 25.219 1 94.62 36 THR B CA 1
ATOM 2539 C C . THR B 1 36 ? 10.461 17.375 26.391 1 94.62 36 THR B C 1
ATOM 2541 O O . THR B 1 36 ? 10.844 17.109 27.547 1 94.62 36 THR B O 1
ATOM 2544 N N . SER B 1 37 ? 9.789 18.406 26.156 1 92.44 37 SER B N 1
ATOM 2545 C CA . SER B 1 37 ? 9.32 19.297 27.219 1 92.44 37 SER B CA 1
ATOM 2546 C C . SER B 1 37 ? 7.949 19.875 26.891 1 92.44 37 SER B C 1
ATOM 2548 O O . SER B 1 37 ? 7.52 19.844 25.734 1 92.44 37 SER B O 1
ATOM 2550 N N . THR B 1 38 ? 7.27 20.156 28.047 1 88.94 38 THR B N 1
ATOM 2551 C CA . THR B 1 38 ? 6.016 20.875 27.875 1 88.94 38 THR B CA 1
ATOM 2552 C C . THR B 1 38 ? 6.273 22.359 27.672 1 88.94 38 THR B C 1
ATOM 2554 O O . THR B 1 38 ? 7.387 22.844 27.906 1 88.94 38 THR B O 1
ATOM 2557 N N . GLY B 1 39 ? 5.387 23.016 27.141 1 76.75 39 GLY B N 1
ATOM 2558 C CA . GLY B 1 39 ? 5.832 24.391 27.156 1 76.75 39 GLY B CA 1
ATOM 2559 C C . GLY B 1 39 ? 4.973 25.312 26.312 1 76.75 39 GLY B C 1
ATOM 2560 O O . GLY B 1 39 ? 3.754 25.141 26.234 1 76.75 39 GLY B O 1
ATOM 2561 N N . GLU B 1 40 ? 5.688 26.203 25.359 1 77.19 40 GLU B N 1
ATOM 2562 C CA . GLU B 1 40 ? 5.211 27.453 24.797 1 77.19 40 GLU B CA 1
ATOM 2563 C C . GLU B 1 40 ? 4.109 27.219 23.766 1 77.19 40 GLU B C 1
ATOM 2565 O O . GLU B 1 40 ? 4.074 26.156 23.125 1 77.19 40 GLU B O 1
ATOM 2570 N N . LEU B 1 41 ? 3.256 28.109 23.703 1 86.75 41 LEU B N 1
ATOM 2571 C CA . LEU B 1 41 ? 2.197 28.141 22.688 1 86.75 41 LEU B CA 1
ATOM 2572 C C . LEU B 1 41 ? 2.781 28.281 21.297 1 86.75 41 LEU B C 1
ATOM 2574 O O . LEU B 1 41 ? 3.703 29.062 21.078 1 86.75 41 LEU B O 1
ATOM 2578 N N . ARG B 1 42 ? 2.369 27.391 20.484 1 91.31 42 ARG B N 1
ATOM 2579 C CA . ARG B 1 42 ? 2.732 27.469 19.078 1 91.31 42 ARG B CA 1
ATOM 2580 C C . ARG B 1 42 ? 1.553 27.953 18.234 1 91.31 42 ARG B C 1
ATOM 2582 O O . ARG B 1 42 ? 0.487 27.328 18.25 1 91.31 42 ARG B O 1
ATOM 2589 N N . HIS B 1 43 ? 1.778 29.078 17.578 1 92.62 43 HIS B N 1
ATOM 2590 C CA . HIS B 1 43 ? 0.782 29.625 16.672 1 92.62 43 HIS B CA 1
ATOM 2591 C C . HIS B 1 43 ? 1.076 29.25 15.227 1 92.62 43 HIS B C 1
ATOM 2593 O O . HIS B 1 43 ? 2.213 29.375 14.766 1 92.62 43 HIS B O 1
ATOM 2599 N N . ALA B 1 44 ? 0.056 28.766 14.555 1 93.62 44 ALA B N 1
ATOM 2600 C CA . ALA B 1 44 ? 0.234 28.391 13.156 1 93.62 44 ALA B CA 1
ATOM 2601 C C . ALA B 1 44 ? -1.078 28.5 12.391 1 93.62 44 ALA B C 1
ATOM 2603 O O . ALA B 1 44 ? -2.156 28.5 12.984 1 93.62 44 ALA B O 1
ATOM 2604 N N . ILE B 1 45 ? -0.999 28.688 11.094 1 94.06 45 ILE B N 1
ATOM 2605 C CA . ILE B 1 45 ? -2.117 28.438 10.195 1 94.06 45 ILE B CA 1
ATOM 2606 C C . ILE B 1 45 ? -1.899 27.109 9.477 1 94.06 45 ILE B C 1
ATOM 2608 O O . ILE B 1 45 ? -1.064 27.016 8.57 1 94.06 45 ILE B O 1
ATOM 2612 N N . GLU B 1 46 ? -2.648 26.188 9.836 1 93.12 46 GLU B N 1
ATOM 2613 C CA . GLU B 1 46 ? -2.453 24.828 9.336 1 93.12 46 GLU B CA 1
ATOM 2614 C C . GLU B 1 46 ? -3.307 24.562 8.102 1 93.12 46 GLU B C 1
ATOM 2616 O O . GLU B 1 46 ? -4.395 25.125 7.961 1 93.12 46 GLU B O 1
ATOM 2621 N N . ARG B 1 47 ? -2.77 23.75 7.219 1 93.75 47 ARG B N 1
ATOM 2622 C CA . ARG B 1 47 ? -3.59 23.094 6.203 1 93.75 47 ARG B CA 1
ATOM 2623 C C . ARG B 1 47 ? -4.32 21.891 6.785 1 93.75 47 ARG B C 1
ATOM 2625 O O . ARG B 1 47 ? -3.973 21.406 7.867 1 93.75 47 ARG B O 1
ATOM 2632 N N . PRO B 1 48 ? -5.379 21.438 6.039 1 95.62 48 PRO B N 1
ATOM 2633 C CA . PRO B 1 48 ? -6.043 20.234 6.512 1 95.62 48 PRO B CA 1
ATOM 2634 C C . PRO B 1 48 ? -5.07 19.078 6.738 1 95.62 48 PRO B C 1
ATOM 2636 O O . PRO B 1 48 ? -4.227 18.797 5.879 1 95.62 48 PRO B O 1
ATOM 2639 N N . LEU B 1 49 ? -5.164 18.5 7.891 1 97.38 49 LEU B N 1
ATOM 2640 C CA . LEU B 1 49 ? -4.234 17.422 8.242 1 97.38 49 LEU B CA 1
ATOM 2641 C C . LEU B 1 49 ? -4.824 16.516 9.32 1 97.38 49 LEU B C 1
ATOM 2643 O O . LEU B 1 49 ? -5.852 16.844 9.914 1 97.38 49 LEU B O 1
ATOM 2647 N N . ILE B 1 50 ? -4.262 15.375 9.453 1 98 50 ILE B N 1
ATOM 2648 C CA . ILE B 1 50 ? -4.512 14.484 10.578 1 98 50 ILE B CA 1
ATOM 2649 C C . ILE B 1 50 ? -3.246 14.352 11.422 1 98 50 ILE B C 1
ATOM 2651 O O . ILE B 1 50 ? -2.135 14.312 10.891 1 98 50 ILE B O 1
ATOM 2655 N N . CYS B 1 51 ? -3.406 14.406 12.711 1 98 51 CYS B N 1
ATOM 2656 C CA . CYS B 1 51 ? -2.318 14.219 13.664 1 98 51 CYS B CA 1
ATOM 2657 C C . CYS B 1 51 ? -2.582 13.016 14.562 1 98 51 CYS B C 1
ATOM 2659 O O . CYS B 1 51 ? -3.566 13 15.305 1 98 51 CYS B O 1
ATOM 2661 N N . LEU B 1 52 ? -1.794 11.992 14.461 1 98.25 52 LEU B N 1
ATOM 2662 C CA . LEU B 1 52 ? -1.86 10.836 15.352 1 98.25 52 LEU B CA 1
ATOM 2663 C C . LEU B 1 52 ? -0.905 11 16.531 1 98.25 52 LEU B C 1
ATOM 2665 O O . LEU B 1 52 ? 0.315 11.008 16.344 1 98.25 52 LEU B O 1
ATOM 2669 N N . VAL B 1 53 ? -1.458 11.086 17.703 1 98.12 53 VAL B N 1
ATOM 2670 C CA . VAL B 1 53 ? -0.612 11.164 18.891 1 98.12 53 VAL B CA 1
ATOM 2671 C C . VAL B 1 53 ? -0.264 9.758 19.375 1 98.12 53 VAL B C 1
ATOM 2673 O O . VAL B 1 53 ? -1.153 8.969 19.703 1 98.12 53 VAL B O 1
ATOM 2676 N N . VAL B 1 54 ? 1.062 9.5 19.391 1 98.12 54 VAL B N 1
ATOM 2677 C CA . VAL B 1 54 ? 1.45 8.141 19.766 1 98.12 54 VAL B CA 1
ATOM 2678 C C . VAL B 1 54 ? 2.047 8.141 21.172 1 98.12 54 VAL B C 1
ATOM 2680 O O . VAL B 1 54 ? 2.188 7.09 21.797 1 98.12 54 VAL B O 1
ATOM 2683 N N . GLN B 1 55 ? 2.391 9.25 21.734 1 98.12 55 GLN B N 1
ATOM 2684 C CA . GLN B 1 55 ? 2.852 9.406 23.109 1 98.12 55 GLN B CA 1
ATOM 2685 C C . GLN B 1 55 ? 2.674 10.844 23.578 1 98.12 55 GLN B C 1
ATOM 2687 O O . GLN B 1 55 ? 2.885 11.789 22.812 1 98.12 55 GLN B O 1
ATOM 2692 N N . GLY B 1 56 ? 2.32 11.008 24.859 1 97.56 56 GLY B N 1
ATOM 2693 C CA . GLY B 1 56 ? 2.139 12.336 25.422 1 97.56 56 GLY B CA 1
ATOM 2694 C C . GLY B 1 56 ? 0.768 12.922 25.141 1 97.56 56 GLY B C 1
ATOM 2695 O O . GLY B 1 56 ? -0.202 12.18 24.953 1 97.56 56 GLY B O 1
ATOM 2696 N N . ALA B 1 57 ? 0.69 14.258 25.266 1 97.5 57 ALA B N 1
ATOM 2697 C CA . ALA B 1 57 ? -0.586 14.938 25.062 1 97.5 57 ALA B CA 1
ATOM 2698 C C . ALA B 1 57 ? -0.375 16.344 24.5 1 97.5 57 ALA B C 1
ATOM 2700 O O . ALA B 1 57 ? 0.668 16.969 24.734 1 97.5 57 ALA B O 1
ATOM 2701 N N . LYS B 1 58 ? -1.34 16.719 23.734 1 96.56 58 LYS B N 1
ATOM 2702 C CA . LYS B 1 58 ? -1.327 18.031 23.094 1 96.56 58 LYS B CA 1
ATOM 2703 C C . LYS B 1 58 ? -2.693 18.703 23.188 1 96.56 58 LYS B C 1
ATOM 2705 O O . LYS B 1 58 ? -3.725 18.031 23.172 1 96.56 58 LYS B O 1
ATOM 2710 N N . GLN B 1 59 ? -2.656 19.953 23.422 1 96.81 59 GLN B N 1
ATOM 2711 C CA . GLN B 1 59 ? -3.855 20.781 23.359 1 96.81 59 GLN B CA 1
ATOM 2712 C C . GLN B 1 59 ? -3.846 21.688 22.141 1 96.81 59 GLN B C 1
ATOM 2714 O O . GLN B 1 59 ? -2.814 22.281 21.812 1 96.81 59 GLN B O 1
ATOM 2719 N N . VAL B 1 60 ? -4.945 21.734 21.438 1 96.31 60 VAL B N 1
ATOM 2720 C CA . VAL B 1 60 ? -5.066 22.594 20.266 1 96.31 60 VAL B CA 1
ATOM 2721 C C . VAL B 1 60 ? -6.32 23.453 20.375 1 96.31 60 VAL B C 1
ATOM 2723 O O . VAL B 1 60 ? -7.391 22.953 20.75 1 96.31 60 VAL B O 1
ATOM 2726 N N . THR B 1 61 ? -6.176 24.688 20.094 1 94.56 61 THR B N 1
ATOM 2727 C CA . THR B 1 61 ? -7.285 25.641 20.109 1 94.56 61 THR B CA 1
ATOM 2728 C C . THR B 1 61 ? -7.52 26.219 18.719 1 94.56 61 THR B C 1
ATOM 2730 O O . THR B 1 61 ? -6.574 26.656 18.062 1 94.56 61 THR B O 1
ATOM 2733 N N . MET B 1 62 ? -8.703 26.172 18.297 1 91.25 62 MET B N 1
ATOM 2734 C CA . MET B 1 62 ? -9.188 26.844 17.094 1 91.25 62 MET B CA 1
ATOM 2735 C C . MET B 1 62 ? -10.43 27.672 17.406 1 91.25 62 MET B C 1
ATOM 2737 O O . MET B 1 62 ? -11.477 27.125 17.75 1 91.25 62 MET B O 1
ATOM 2741 N N . GLY B 1 63 ? -10.312 28.922 17.109 1 84.62 63 GLY B N 1
ATOM 2742 C CA . GLY B 1 63 ? -11.406 29.75 17.578 1 84.62 63 GLY B CA 1
ATOM 2743 C C . GLY B 1 63 ? -11.695 29.594 19.047 1 84.62 63 GLY B C 1
ATOM 2744 O O . GLY B 1 63 ? -10.805 29.75 19.891 1 84.62 63 GLY B O 1
ATOM 2745 N N . SER B 1 64 ? -12.945 29.234 19.312 1 85.06 64 SER B N 1
ATOM 2746 C CA . SER B 1 64 ? -13.336 29.078 20.719 1 85.06 64 SER B CA 1
ATOM 2747 C C . SER B 1 64 ? -13.242 27.609 21.141 1 85.06 64 SER B C 1
ATOM 2749 O O . SER B 1 64 ? -13.461 27.297 22.312 1 85.06 64 SER B O 1
ATOM 2751 N N . ARG B 1 65 ? -12.852 26.844 20.297 1 89.25 65 ARG B N 1
ATOM 2752 C CA . ARG B 1 65 ? -12.82 25.406 20.578 1 89.25 65 ARG B CA 1
ATOM 2753 C C . ARG B 1 65 ? -11.422 24.953 20.984 1 89.25 65 ARG B C 1
ATOM 2755 O O . ARG B 1 65 ? -10.445 25.266 20.297 1 89.25 65 ARG B O 1
ATOM 2762 N N . THR B 1 66 ? -11.344 24.344 22.094 1 94.12 66 THR B N 1
ATOM 2763 C CA . THR B 1 66 ? -10.094 23.766 22.578 1 94.12 66 THR B CA 1
ATOM 2764 C C . THR B 1 66 ? -10.242 22.266 22.797 1 94.12 66 THR B C 1
ATOM 2766 O O . THR B 1 66 ? -11.18 21.828 23.453 1 94.12 66 THR B O 1
ATOM 2769 N N . LEU B 1 67 ? -9.336 21.562 22.203 1 95.31 67 LEU B N 1
ATOM 2770 C CA . LEU B 1 67 ? -9.336 20.109 22.359 1 95.31 67 LEU B CA 1
ATOM 2771 C C . LEU B 1 67 ? -8 19.625 22.922 1 95.31 67 LEU B C 1
ATOM 2773 O O . LEU B 1 67 ? -6.949 20.172 22.578 1 95.31 67 LEU B O 1
ATOM 2777 N N . THR B 1 68 ? -8.148 18.672 23.781 1 95.31 68 THR B N 1
ATOM 2778 C CA . THR B 1 68 ? -6.98 17.969 24.297 1 95.31 68 THR B CA 1
ATOM 2779 C C . THR B 1 68 ? -7.008 16.5 23.875 1 95.31 68 THR B C 1
ATOM 2781 O O . THR B 1 68 ? -8.031 15.828 24.016 1 95.31 68 THR B O 1
ATOM 2784 N N . PHE B 1 69 ? -5.961 16.094 23.375 1 94.75 69 PHE B N 1
ATOM 2785 C CA . PHE B 1 69 ? -5.883 14.703 22.938 1 94.75 69 PHE B CA 1
ATOM 2786 C C . PHE B 1 69 ? -4.531 14.102 23.312 1 94.75 69 PHE B C 1
ATOM 2788 O O . PHE B 1 69 ? -3.561 14.828 23.531 1 94.75 69 PHE B O 1
ATOM 2795 N N . SER B 1 70 ? -4.578 12.797 23.484 1 96.69 70 SER B N 1
ATOM 2796 C CA . SER B 1 70 ? -3.428 12.086 24.031 1 96.69 70 SER B CA 1
ATOM 2797 C C . SER B 1 70 ? -3.127 10.82 23.234 1 96.69 70 SER B C 1
ATOM 2799 O O . SER B 1 70 ? -3.74 10.586 22.188 1 96.69 70 SER B O 1
ATOM 2801 N N . ALA B 1 71 ? -2.107 10.078 23.766 1 97.25 71 ALA B N 1
ATOM 2802 C CA . ALA B 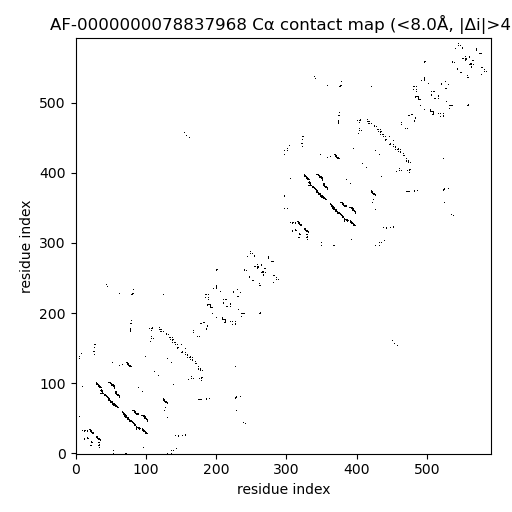1 71 ? -1.667 8.867 23.078 1 97.25 71 ALA B CA 1
ATOM 2803 C C . ALA B 1 71 ? -2.855 7.98 22.703 1 97.25 71 ALA B C 1
ATOM 2805 O O . ALA B 1 71 ? -3.715 7.703 23.547 1 97.25 71 ALA B O 1
ATOM 2806 N N . GLY B 1 72 ? -2.863 7.637 21.406 1 97 72 GLY B N 1
ATOM 2807 C CA . GLY B 1 72 ? -3.947 6.797 20.922 1 97 72 GLY B CA 1
ATOM 2808 C C . GLY B 1 72 ? -5.02 7.57 20.172 1 97 72 GLY B C 1
ATOM 2809 O O . GLY B 1 72 ? -5.828 6.984 19.453 1 97 72 GLY B O 1
ATOM 2810 N N . ASP B 1 73 ? -5.023 8.883 20.375 1 97.19 73 ASP B N 1
ATOM 2811 C CA . ASP B 1 73 ? -6.004 9.734 19.703 1 97.19 73 ASP B CA 1
ATOM 2812 C C . ASP B 1 73 ? -5.449 10.297 18.406 1 97.19 73 ASP B C 1
ATOM 2814 O O . ASP B 1 73 ? -4.23 10.414 18.234 1 97.19 73 ASP B O 1
ATOM 2818 N N . SER B 1 74 ? -6.336 10.586 17.484 1 97.5 74 SER B N 1
ATOM 2819 C CA . SER B 1 74 ? -6.004 11.344 16.281 1 97.5 74 SER B CA 1
ATOM 2820 C C . SER B 1 74 ? -6.863 12.594 16.172 1 97.5 74 SER B C 1
ATOM 2822 O O . SER B 1 74 ? -8.07 12.555 16.406 1 97.5 74 SER B O 1
ATOM 2824 N N . MET B 1 75 ? -6.207 13.656 15.906 1 96.81 75 MET B N 1
ATOM 2825 C CA . MET B 1 75 ? -6.871 14.945 15.703 1 96.81 75 MET B CA 1
ATOM 2826 C C . MET B 1 75 ? -6.984 15.266 14.219 1 96.81 75 MET B C 1
ATOM 2828 O O . MET B 1 75 ? -6.016 15.117 13.469 1 96.81 75 MET B O 1
ATOM 2832 N N . LEU B 1 76 ? -8.148 15.727 13.805 1 96.19 76 LEU B N 1
ATOM 2833 C CA . LEU B 1 76 ? -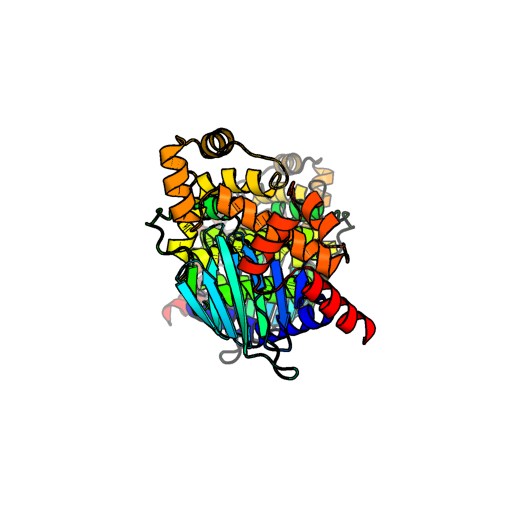8.438 16.062 12.414 1 96.19 76 LEU B CA 1
ATOM 2834 C C . LEU B 1 76 ? -8.742 17.547 12.258 1 96.19 76 LEU B C 1
ATOM 2836 O O . LEU B 1 76 ? -9.492 18.109 13.055 1 96.19 76 LEU B O 1
ATOM 2840 N N . LEU B 1 77 ? -8.078 18.125 11.352 1 95.56 77 LEU B N 1
ATOM 2841 C CA . LEU B 1 77 ? -8.383 19.484 10.906 1 95.56 77 LEU B CA 1
ATOM 2842 C C . LEU B 1 77 ? -8.797 19.5 9.438 1 95.56 77 LEU B C 1
ATOM 2844 O O . LEU B 1 77 ? -8.031 19.078 8.57 1 95.56 77 LEU B O 1
ATOM 2848 N N . THR B 1 78 ? -10.023 19.953 9.047 1 93.5 78 THR B N 1
ATOM 2849 C CA . THR B 1 78 ? -10.539 19.844 7.684 1 93.5 78 THR B CA 1
ATOM 2850 C C . THR B 1 78 ? -10.633 21.219 7.031 1 93.5 78 THR B C 1
ATOM 2852 O O . THR B 1 78 ? -11.367 21.391 6.051 1 93.5 78 THR B O 1
ATOM 2855 N N . ALA B 1 79 ? -9.984 22.219 7.59 1 89.88 79 ALA B N 1
ATOM 2856 C CA . ALA B 1 79 ? -9.992 23.562 7.027 1 89.88 79 ALA B CA 1
ATOM 2857 C C . ALA B 1 79 ? -8.656 24.266 7.262 1 89.88 79 ALA B C 1
ATOM 2859 O O . ALA B 1 79 ? -7.91 23.906 8.18 1 89.88 79 ALA B O 1
ATOM 2860 N N . ASP B 1 80 ? -8.406 25.219 6.387 1 92.38 80 ASP B N 1
ATOM 2861 C CA . ASP B 1 80 ? -7.293 26.125 6.645 1 92.38 80 ASP B CA 1
ATOM 2862 C C . ASP B 1 80 ? -7.613 27.078 7.801 1 92.38 80 ASP B C 1
ATOM 2864 O O . ASP B 1 80 ? -8.469 27.953 7.676 1 92.38 80 ASP B O 1
ATOM 2868 N N . ALA B 1 81 ? -7 26.844 8.93 1 90.06 81 ALA B N 1
ATOM 2869 C CA . ALA B 1 81 ? -7.43 27.641 10.078 1 90.06 81 ALA B CA 1
ATOM 2870 C C . ALA B 1 81 ? -6.258 27.938 11.008 1 90.06 81 ALA B C 1
ATOM 2872 O O . ALA B 1 81 ? -5.32 27.141 11.109 1 90.06 81 ALA B O 1
ATOM 2873 N N . PRO B 1 82 ? -6.344 29.125 11.641 1 92.5 82 PRO B N 1
ATOM 2874 C CA . PRO B 1 82 ? -5.383 29.406 12.711 1 92.5 82 PRO B CA 1
ATOM 2875 C C . PRO B 1 82 ? -5.582 28.5 13.93 1 92.5 82 PRO B C 1
ATOM 2877 O O . PRO B 1 82 ? -6.719 28.266 14.344 1 92.5 82 PRO B O 1
ATOM 2880 N N . THR B 1 83 ? -4.492 27.969 14.352 1 94.56 83 THR B N 1
ATOM 2881 C CA . THR B 1 83 ? -4.531 27.141 15.555 1 94.56 83 THR B CA 1
ATOM 2882 C C . THR B 1 83 ? -3.445 27.578 16.547 1 94.56 83 THR B C 1
ATOM 2884 O O . THR B 1 83 ? -2.438 28.156 16.141 1 94.56 83 THR B O 1
ATOM 2887 N N . VAL B 1 84 ? -3.738 27.438 17.797 1 94.31 84 VAL B N 1
ATOM 2888 C CA . VAL B 1 84 ? -2.752 27.516 18.859 1 94.31 84 VAL B CA 1
ATOM 2889 C C . VAL B 1 84 ? -2.607 26.172 19.547 1 94.31 84 VAL B C 1
ATOM 2891 O O . VAL B 1 84 ? -3.598 25.578 19.984 1 94.31 84 VAL B O 1
ATOM 2894 N N . SER B 1 85 ? -1.396 25.734 19.562 1 95 85 SER B N 1
ATOM 2895 C CA . SER B 1 85 ? -1.192 24.406 20.156 1 95 85 SER B CA 1
ATOM 2896 C C . SER B 1 85 ? -0.175 24.469 21.297 1 95 85 SER B C 1
ATOM 2898 O O . SER B 1 85 ? 0.656 25.375 21.344 1 95 85 SER B O 1
ATOM 2900 N N . GLN B 1 86 ? -0.329 23.562 22.203 1 95.12 86 GLN B N 1
ATOM 2901 C CA . GLN B 1 86 ? 0.565 23.406 23.344 1 95.12 86 GLN B CA 1
ATOM 2902 C C . GLN B 1 86 ? 0.754 21.938 23.703 1 95.12 86 GLN B C 1
ATOM 2904 O O . GLN B 1 86 ? -0.22 21.203 23.828 1 95.12 86 GLN B O 1
ATOM 2909 N N . ILE B 1 87 ? 2.053 21.531 23.797 1 96.44 87 ILE B N 1
ATOM 2910 C CA . ILE B 1 87 ? 2.334 20.203 24.328 1 96.44 87 ILE B CA 1
ATOM 2911 C C . ILE B 1 87 ? 2.119 20.203 25.844 1 96.44 87 ILE B C 1
ATOM 2913 O O . ILE B 1 87 ? 2.75 20.969 26.562 1 96.44 87 ILE B O 1
ATOM 2917 N N . THR B 1 88 ? 1.249 19.344 26.328 1 96.5 88 THR B N 1
ATOM 2918 C CA . THR B 1 88 ? 0.861 19.406 27.734 1 96.5 88 THR B CA 1
ATOM 2919 C C . THR B 1 88 ? 1.479 18.234 28.516 1 96.5 88 THR B C 1
ATOM 2921 O O . THR B 1 88 ? 1.53 18.266 29.734 1 96.5 88 THR B O 1
ATOM 2924 N N . GLN B 1 89 ? 1.858 17.219 27.875 1 96.75 89 GLN B N 1
ATOM 2925 C CA . GLN B 1 89 ? 2.537 16.094 28.5 1 96.75 89 GLN B CA 1
ATOM 2926 C C . GLN B 1 89 ? 3.746 15.648 27.688 1 96.75 89 GLN B C 1
ATOM 2928 O O . GLN B 1 89 ? 3.598 15.078 26.609 1 96.75 89 GLN B O 1
ATOM 2933 N N . ALA B 1 90 ? 4.914 15.844 28.203 1 96.88 90 ALA B N 1
ATOM 2934 C CA . ALA B 1 90 ? 6.195 15.461 27.625 1 96.88 90 ALA B CA 1
ATOM 2935 C C . ALA B 1 90 ? 7.328 15.586 28.625 1 96.88 90 ALA B C 1
ATOM 2937 O O . ALA B 1 90 ? 7.301 16.469 29.5 1 96.88 90 ALA B O 1
ATOM 2938 N N . SER B 1 91 ? 8.312 14.727 28.547 1 95.44 91 SER B N 1
ATOM 2939 C CA . SER B 1 91 ? 9.531 14.789 29.344 1 95.44 91 SER B CA 1
ATOM 2940 C C . SER B 1 91 ? 10.711 14.188 28.578 1 95.44 91 SER B C 1
ATOM 2942 O O . SER B 1 91 ? 10.547 13.633 27.484 1 95.44 91 SER B O 1
ATOM 2944 N N . GLY B 1 92 ? 11.867 14.422 29.078 1 93.06 92 GLY B N 1
ATOM 2945 C CA . GLY B 1 92 ? 13.047 13.82 28.469 1 93.06 92 GLY B CA 1
ATOM 2946 C C . GLY B 1 92 ? 12.945 12.312 28.344 1 93.06 92 GLY B C 1
ATOM 2947 O O . GLY B 1 92 ? 13.344 11.734 27.312 1 93.06 92 GLY B O 1
ATOM 2948 N N . GLY B 1 93 ? 12.438 11.664 29.297 1 94.38 93 GLY B N 1
ATOM 2949 C CA . GLY B 1 93 ? 12.305 10.219 29.312 1 94.38 93 GLY B CA 1
ATOM 2950 C C . GLY B 1 93 ? 11.086 9.727 28.562 1 94.38 93 GLY B C 1
ATOM 2951 O O . GLY B 1 93 ? 11.023 8.562 28.172 1 94.38 93 GLY B O 1
ATOM 2952 N N . ALA B 1 94 ? 10.125 10.586 28.484 1 96.5 94 ALA B N 1
ATOM 2953 C CA . ALA B 1 94 ? 8.891 10.273 27.766 1 96.5 94 ALA B CA 1
ATOM 2954 C C . ALA B 1 94 ? 8.461 11.445 26.891 1 96.5 94 ALA B C 1
ATOM 2956 O O . ALA B 1 94 ? 7.477 12.133 27.188 1 96.5 94 ALA B O 1
ATOM 2957 N N . PRO B 1 95 ? 9.102 11.578 25.797 1 97.38 95 PRO B N 1
ATOM 2958 C CA . PRO B 1 95 ? 8.789 12.727 24.938 1 97.38 95 PRO B CA 1
ATOM 2959 C C . PRO B 1 95 ? 7.398 12.641 24.312 1 97.38 95 PRO B C 1
ATOM 2961 O O . PRO B 1 95 ? 6.785 11.57 24.312 1 97.38 95 PRO B O 1
ATOM 2964 N N . TYR B 1 96 ? 6.879 13.789 23.891 1 97.31 96 TYR B N 1
ATOM 2965 C CA . TYR B 1 96 ? 5.711 13.82 23.016 1 97.31 96 TYR B CA 1
ATOM 2966 C C . TYR B 1 96 ? 6.059 13.328 21.609 1 97.31 96 TYR B C 1
ATOM 2968 O O . TYR B 1 96 ? 7.043 13.773 21.016 1 97.31 96 TYR B O 1
ATOM 2976 N N . LEU B 1 97 ? 5.328 12.375 21.109 1 98.25 97 LEU B N 1
ATOM 2977 C CA . LEU B 1 97 ? 5.527 11.812 19.781 1 98.25 97 LEU B CA 1
ATOM 2978 C C . LEU B 1 97 ? 4.227 11.828 18.984 1 98.25 97 LEU B C 1
ATOM 2980 O O . LEU B 1 97 ? 3.176 11.422 19.5 1 98.25 97 LEU B O 1
ATOM 2984 N N . ALA B 1 98 ? 4.324 12.266 17.766 1 98 98 ALA B N 1
ATOM 2985 C CA . ALA B 1 98 ? 3.139 12.297 16.906 1 98 98 ALA B CA 1
ATOM 2986 C C . ALA B 1 98 ? 3.518 12.219 15.438 1 98 98 ALA B C 1
ATOM 2988 O O . ALA B 1 98 ? 4.68 12.43 15.078 1 98 98 ALA B O 1
ATOM 2989 N N . LEU B 1 99 ? 2.604 11.797 14.664 1 98.12 99 LEU B N 1
ATOM 2990 C CA . LEU B 1 99 ? 2.672 11.789 13.203 1 98.12 99 LEU B CA 1
ATOM 2991 C C . LEU B 1 99 ? 1.618 12.719 12.609 1 98.12 99 LEU B C 1
ATOM 2993 O O . LEU B 1 99 ? 0.445 12.656 12.984 1 98.12 99 LEU B O 1
ATOM 2997 N N . ALA B 1 100 ? 2.02 13.633 11.805 1 98.25 100 ALA B N 1
ATOM 2998 C CA . ALA B 1 100 ? 1.101 14.539 11.109 1 98.25 100 ALA B CA 1
ATOM 2999 C C . ALA B 1 100 ? 1.155 14.32 9.602 1 98.25 100 ALA B C 1
ATOM 3001 O O . ALA B 1 100 ? 2.236 14.297 9.008 1 98.25 100 ALA B O 1
ATOM 3002 N N . LEU B 1 101 ? 0.021 14.156 8.984 1 98.44 101 LEU B N 1
ATOM 3003 C CA . LEU B 1 101 ? -0.079 13.969 7.543 1 98.44 101 LEU B CA 1
ATOM 3004 C C . LEU B 1 101 ? -1.068 14.961 6.934 1 98.44 101 LEU B C 1
ATOM 3006 O O . LEU B 1 101 ? -2.223 15.031 7.363 1 98.44 101 LEU B O 1
ATOM 3010 N N . ASP B 1 102 ? -0.575 15.695 5.945 1 97.62 102 ASP B N 1
ATOM 3011 C CA . ASP B 1 102 ? -1.471 16.578 5.203 1 97.62 102 ASP B CA 1
ATOM 3012 C C . ASP B 1 102 ? -2.533 15.773 4.453 1 97.62 102 ASP B C 1
ATOM 3014 O O . ASP B 1 102 ? -2.236 14.719 3.883 1 97.62 102 ASP B O 1
ATOM 3018 N N . LEU B 1 103 ? -3.734 16.297 4.473 1 97.44 103 LEU B N 1
ATOM 3019 C CA . LEU B 1 103 ? -4.805 15.672 3.701 1 97.44 103 LEU B CA 1
ATOM 3020 C C . LEU B 1 103 ? -4.84 16.219 2.279 1 97.44 103 LEU B C 1
ATOM 3022 O O . LEU B 1 103 ? -4.941 17.438 2.08 1 97.44 103 LEU B O 1
ATOM 3026 N N . ASP B 1 104 ? -4.719 15.359 1.316 1 96.38 104 ASP B N 1
ATOM 3027 C CA . ASP B 1 104 ? -4.676 15.727 -0.095 1 96.38 104 ASP B CA 1
ATOM 3028 C C . ASP B 1 104 ? -6.066 15.656 -0.723 1 96.38 104 ASP B C 1
ATOM 3030 O O . ASP B 1 104 ? -6.613 14.57 -0.924 1 96.38 104 ASP B O 1
ATOM 3034 N N . ALA B 1 105 ? -6.578 16.75 -1.108 1 93.75 105 ALA B N 1
ATOM 3035 C CA . ALA B 1 105 ? -7.953 16.859 -1.593 1 93.75 105 ALA B CA 1
ATOM 3036 C C . ALA B 1 105 ? -8.156 16.047 -2.865 1 93.75 105 ALA B C 1
ATOM 3038 O O . ALA B 1 105 ? -9.227 15.477 -3.084 1 93.75 105 ALA B O 1
ATOM 3039 N N . ALA B 1 106 ? -7.18 16.031 -3.715 1 95 106 ALA B N 1
ATOM 3040 C CA . ALA B 1 106 ? -7.297 15.281 -4.961 1 95 106 ALA B CA 1
ATOM 3041 C C . ALA B 1 106 ? -7.383 13.781 -4.684 1 95 106 ALA B C 1
ATOM 3043 O O . ALA B 1 106 ? -8.188 13.078 -5.301 1 95 106 ALA B O 1
ATOM 3044 N N . VAL B 1 107 ? -6.539 13.289 -3.814 1 97.31 107 VAL B N 1
ATOM 3045 C CA . VAL B 1 107 ? -6.562 11.883 -3.428 1 97.31 107 VAL B CA 1
ATOM 3046 C C . VAL B 1 107 ? -7.918 11.547 -2.807 1 97.31 107 VAL B C 1
ATOM 3048 O O . VAL B 1 107 ? -8.516 10.516 -3.133 1 97.31 107 VAL B O 1
ATOM 3051 N N . ILE B 1 108 ? -8.414 12.422 -1.936 1 96.5 108 ILE B N 1
ATOM 3052 C CA . ILE B 1 108 ? -9.68 12.211 -1.249 1 96.5 108 ILE B CA 1
ATOM 3053 C C . ILE B 1 108 ? -10.82 12.172 -2.268 1 96.5 108 ILE B C 1
ATOM 3055 O O . ILE B 1 108 ? -11.688 11.297 -2.203 1 96.5 108 ILE B O 1
ATOM 3059 N N . ALA B 1 109 ? -10.812 13.086 -3.186 1 95.06 109 ALA B N 1
ATOM 3060 C CA . ALA B 1 109 ? -11.852 13.133 -4.211 1 95.06 109 ALA B CA 1
ATOM 3061 C C . ALA B 1 109 ? -11.898 11.828 -5 1 95.06 109 ALA B C 1
ATOM 3063 O O . ALA B 1 109 ? -12.969 11.266 -5.215 1 95.06 109 ALA B O 1
ATOM 3064 N N . GLY B 1 110 ? -10.75 11.406 -5.434 1 96.44 110 GLY B N 1
ATOM 3065 C CA . GLY B 1 110 ? -10.672 10.148 -6.152 1 96.44 110 GLY B CA 1
ATOM 3066 C C . GLY B 1 110 ? -11.195 8.969 -5.352 1 96.44 110 GLY B C 1
ATOM 3067 O O . GLY B 1 110 ? -11.945 8.141 -5.875 1 96.44 110 GLY B O 1
ATOM 3068 N N . LEU B 1 111 ? -10.852 8.867 -4.098 1 97.44 111 LEU B N 1
ATOM 3069 C CA . LEU B 1 111 ? -11.273 7.777 -3.227 1 97.44 111 LEU B CA 1
ATOM 3070 C C . LEU B 1 111 ? -12.781 7.84 -2.977 1 97.44 111 LEU B C 1
ATOM 3072 O O . LEU B 1 111 ? -13.453 6.805 -2.945 1 97.44 111 LEU B O 1
ATOM 3076 N N . CYS B 1 112 ? -13.281 9.031 -2.762 1 95.25 112 CYS B N 1
ATOM 3077 C CA . CYS B 1 112 ? -14.719 9.188 -2.559 1 95.25 112 CYS B CA 1
ATOM 3078 C C . CYS B 1 112 ? -15.492 8.664 -3.758 1 95.25 112 CYS B C 1
ATOM 3080 O O . CYS B 1 112 ? -16.531 8.008 -3.594 1 95.25 112 CYS B O 1
ATOM 3082 N N . ASP B 1 113 ? -14.984 8.984 -4.895 1 94.44 113 ASP B N 1
ATOM 3083 C CA . ASP B 1 113 ? -15.617 8.492 -6.113 1 94.44 113 ASP B CA 1
ATOM 3084 C C . ASP B 1 113 ? -15.617 6.961 -6.148 1 94.44 113 ASP B C 1
ATOM 3086 O O . ASP B 1 113 ? -16.656 6.344 -6.398 1 94.44 113 ASP B O 1
ATOM 3090 N N . GLU B 1 114 ? -14.516 6.363 -5.84 1 95.25 114 GLU B N 1
ATOM 3091 C CA . GLU B 1 114 ? -14.367 4.91 -5.887 1 95.25 114 GLU B CA 1
ATOM 3092 C C . GLU B 1 114 ? -15.234 4.234 -4.824 1 95.25 114 GLU B C 1
ATOM 3094 O O . GLU B 1 114 ? -15.758 3.139 -5.047 1 95.25 114 GLU B O 1
ATOM 3099 N N . MET B 1 115 ? -15.344 4.887 -3.699 1 94.19 115 MET B N 1
ATOM 3100 C CA . MET B 1 115 ? -16.078 4.332 -2.566 1 94.19 115 MET B CA 1
ATOM 3101 C C . MET B 1 115 ? -17.562 4.621 -2.691 1 94.19 115 MET B C 1
ATOM 3103 O O . MET B 1 115 ? -18.375 4.117 -1.9 1 94.19 115 MET B O 1
ATOM 3107 N N . LYS B 1 116 ? -17.938 5.43 -3.701 1 90.31 116 LYS B N 1
ATOM 3108 C CA . LYS B 1 116 ? -19.312 5.891 -3.852 1 90.31 116 LYS B CA 1
ATOM 3109 C C . LYS B 1 116 ? -19.828 6.512 -2.557 1 90.31 116 LYS B C 1
ATOM 3111 O O . LYS B 1 116 ? -20.938 6.195 -2.113 1 90.31 116 LYS B O 1
ATOM 3116 N N . ALA B 1 117 ? -18.984 7.266 -1.982 1 84 117 ALA B N 1
ATOM 3117 C CA . ALA B 1 117 ? -19.297 7.902 -0.708 1 84 117 ALA B CA 1
ATOM 3118 C C . ALA B 1 117 ? -20 9.25 -0.924 1 84 117 ALA B C 1
ATOM 3120 O O . ALA B 1 117 ? -19.516 10.086 -1.69 1 84 117 ALA B O 1
ATOM 3121 N N . ALA B 1 118 ? -21.062 9.398 -0.282 1 76.19 118 ALA B N 1
ATOM 3122 C CA . ALA B 1 118 ? -21.812 10.648 -0.402 1 76.19 118 ALA B CA 1
ATOM 3123 C C . ALA B 1 118 ? -21.25 11.719 0.522 1 76.19 118 ALA B C 1
ATOM 3125 O O . ALA B 1 118 ? -20.703 11.406 1.588 1 76.19 118 ALA B O 1
ATOM 3126 N N . ALA B 1 119 ? -21.328 12.945 -0.007 1 70.62 119 ALA B N 1
ATOM 3127 C CA . ALA B 1 119 ? -20.922 14.078 0.822 1 70.62 119 ALA B CA 1
ATOM 3128 C C . ALA B 1 119 ? -21.859 14.25 2.018 1 70.62 119 ALA B C 1
ATOM 3130 O O . ALA B 1 119 ? -23.062 14.031 1.905 1 70.62 119 ALA B O 1
ATOM 3131 N N . VAL B 1 120 ? -21.25 14.305 3.102 1 70.62 120 VAL B N 1
ATOM 3132 C CA . VAL B 1 120 ? -22.047 14.539 4.297 1 70.62 120 VAL B CA 1
ATOM 3133 C C . VAL B 1 120 ? -21.734 15.922 4.867 1 70.62 120 VAL B C 1
ATOM 3135 O O . VAL B 1 120 ? -20.703 16.516 4.543 1 70.62 120 VAL B O 1
ATOM 3138 N N . ASP B 1 121 ? -22.766 16.5 5.523 1 64.44 121 ASP B N 1
ATOM 3139 C CA . ASP B 1 121 ? -22.594 17.781 6.207 1 64.44 121 ASP B CA 1
ATOM 3140 C C . ASP B 1 121 ? -21.422 17.734 7.176 1 64.44 121 ASP B C 1
ATOM 3142 O O . ASP B 1 121 ? -21.312 16.812 7.984 1 64.44 121 ASP B O 1
ATOM 3146 N N . ALA B 1 122 ? -20.578 18.656 6.863 1 67.69 122 ALA B N 1
ATOM 3147 C CA . ALA B 1 122 ? -19.281 18.656 7.512 1 67.69 122 ALA B CA 1
ATOM 3148 C C . ALA B 1 122 ? -19.359 19.234 8.922 1 67.69 122 ALA B C 1
ATOM 3150 O O . ALA B 1 122 ? -20.031 20.25 9.141 1 67.69 122 ALA B O 1
ATOM 3151 N N . GLY B 1 123 ? -19.484 18.484 9.969 1 73.56 123 GLY B N 1
ATOM 3152 C CA . GLY B 1 123 ? -19.297 18.875 11.359 1 73.56 123 GLY B CA 1
ATOM 3153 C C . GLY B 1 123 ? -18.141 19.844 11.555 1 73.56 123 GLY B C 1
ATOM 3154 O O . GLY B 1 123 ? -17.719 20.5 10.609 1 73.56 123 GLY B O 1
ATOM 3155 N N . PRO B 1 124 ? -17.828 20.188 12.75 1 83.19 124 PRO B N 1
ATOM 3156 C CA . PRO B 1 124 ? -16.719 21.094 13.062 1 83.19 124 PRO B CA 1
ATOM 3157 C C . PRO B 1 124 ? -15.422 20.703 12.352 1 83.19 124 PRO B C 1
ATOM 3159 O O . PRO B 1 124 ? -15.156 19.516 12.141 1 83.19 124 PRO B O 1
ATOM 3162 N N . ALA B 1 125 ? -14.672 21.688 12.039 1 88 125 ALA B N 1
ATOM 3163 C CA . ALA B 1 125 ? -13.422 21.5 11.312 1 88 125 ALA B CA 1
ATOM 3164 C C . ALA B 1 125 ? -12.383 20.797 12.18 1 88 125 ALA B C 1
ATOM 3166 O O . ALA B 1 125 ? -11.516 20.078 11.672 1 88 125 ALA B O 1
ATOM 3167 N N . LEU B 1 126 ? -12.414 21.047 13.461 1 91.06 126 LEU B N 1
ATOM 3168 C CA . LEU B 1 126 ? -11.492 20.438 14.422 1 91.06 126 LEU B CA 1
ATOM 3169 C C . LEU B 1 126 ? -12.188 19.359 15.242 1 91.06 126 LEU B C 1
ATOM 3171 O O . LEU B 1 126 ? -13.195 19.625 15.891 1 91.06 126 LEU B O 1
ATOM 3175 N N . ARG B 1 127 ? -11.594 18.172 15.133 1 92.44 127 ARG B N 1
ATOM 3176 C CA . ARG B 1 127 ? -12.164 17.047 15.844 1 92.44 127 ARG B CA 1
ATOM 3177 C C . ARG B 1 127 ? -11.07 16.062 16.281 1 92.44 127 ARG B C 1
ATOM 3179 O O . ARG B 1 127 ? -9.93 16.156 15.828 1 92.44 127 ARG B O 1
ATOM 3186 N N . PHE B 1 128 ? -11.422 15.25 17.25 1 92.88 128 PHE B N 1
ATOM 3187 C CA . PHE B 1 128 ? -10.523 14.148 17.578 1 92.88 128 PHE B CA 1
ATOM 3188 C C . PHE B 1 128 ? -11.305 12.867 17.812 1 92.88 128 PHE B C 1
ATOM 3190 O O . PHE B 1 128 ? -12.484 12.906 18.172 1 92.88 128 PHE B O 1
ATOM 3197 N N . GLN B 1 129 ? -10.781 11.789 17.516 1 94.56 129 GLN B N 1
ATOM 3198 C CA . GLN B 1 129 ? -11.281 10.438 17.719 1 94.56 129 GLN B CA 1
ATOM 3199 C C . GLN B 1 129 ? -10.148 9.477 18.094 1 94.56 129 GLN B C 1
ATOM 3201 O O . GLN B 1 129 ? -8.977 9.766 17.844 1 94.56 129 GLN B O 1
ATOM 3206 N N . PRO B 1 130 ? -10.531 8.422 18.812 1 96.62 130 PRO B N 1
ATOM 3207 C CA . PRO B 1 130 ? -9.516 7.367 18.891 1 96.62 130 PRO B CA 1
ATOM 3208 C C . PRO B 1 130 ? -9 6.941 17.516 1 96.62 130 PRO B C 1
ATOM 3210 O O . PRO B 1 130 ? -9.766 6.902 16.547 1 96.62 130 PRO B O 1
ATOM 3213 N N . THR B 1 131 ? -7.719 6.637 17.453 1 97.25 131 THR B N 1
ATOM 3214 C CA . THR B 1 131 ? -7.125 6.223 16.188 1 97.25 131 THR B CA 1
ATOM 3215 C C . THR B 1 131 ? -7.559 4.805 15.82 1 97.25 131 THR B C 1
ATOM 3217 O O . THR B 1 131 ? -7.41 3.881 16.625 1 97.25 131 THR B O 1
ATOM 3220 N N . ASP B 1 132 ? -8.117 4.68 14.648 1 96.25 132 ASP B N 1
ATOM 3221 C CA . ASP B 1 132 ? -8.469 3.35 14.156 1 96.25 132 ASP B CA 1
ATOM 3222 C C . ASP B 1 132 ? -7.223 2.492 13.953 1 96.25 132 ASP B C 1
ATOM 3224 O O . ASP B 1 132 ? -6.172 2.996 13.547 1 96.25 132 ASP B O 1
ATOM 3228 N N . ALA B 1 133 ? -7.34 1.214 14.172 1 94.56 133 ALA B N 1
ATOM 3229 C CA . ALA B 1 133 ? -6.219 0.286 14.047 1 94.56 133 ALA B CA 1
ATOM 3230 C C . ALA B 1 133 ? -5.66 0.293 12.625 1 94.56 133 ALA B C 1
ATOM 3232 O O . ALA B 1 133 ? -4.445 0.26 12.43 1 94.56 133 ALA B O 1
ATOM 3233 N N . GLU B 1 134 ? -6.559 0.363 11.625 1 94.62 134 GLU B N 1
ATOM 3234 C CA . GLU B 1 134 ? -6.145 0.346 10.227 1 94.62 134 GLU B CA 1
ATOM 3235 C C . GLU B 1 134 ? -5.332 1.589 9.883 1 94.62 134 GLU B C 1
ATOM 3237 O O . GLU B 1 134 ? -4.348 1.506 9.141 1 94.62 134 GLU B O 1
ATOM 3242 N N . ALA B 1 135 ? -5.762 2.689 10.438 1 96.44 135 ALA B N 1
ATOM 3243 C CA . ALA B 1 135 ? -5.027 3.93 10.211 1 96.44 135 ALA B CA 1
ATOM 3244 C C . ALA B 1 135 ? -3.648 3.881 10.859 1 96.44 135 ALA B C 1
ATOM 3246 O O . ALA B 1 135 ? -2.658 4.328 10.281 1 96.44 135 ALA B O 1
ATOM 3247 N N . ALA B 1 136 ? -3.588 3.314 12.039 1 97.12 136 ALA B N 1
ATOM 3248 C CA . ALA B 1 136 ? -2.311 3.174 12.734 1 97.12 136 ALA B CA 1
ATOM 3249 C C . ALA B 1 136 ? -1.365 2.256 11.961 1 97.12 136 ALA B C 1
ATOM 3251 O O . ALA B 1 136 ? -0.166 2.529 11.867 1 97.12 136 ALA B O 1
ATOM 3252 N N . ASP B 1 137 ? -1.913 1.208 11.406 1 94 137 ASP B N 1
ATOM 3253 C CA . ASP B 1 137 ? -1.112 0.272 10.617 1 94 137 ASP B CA 1
ATOM 3254 C C . ASP B 1 137 ? -0.564 0.939 9.359 1 94 137 ASP B C 1
ATOM 3256 O O . ASP B 1 137 ? 0.602 0.748 9.008 1 94 137 ASP B O 1
ATOM 3260 N N . ALA B 1 138 ? -1.428 1.693 8.719 1 96.25 138 ALA B N 1
ATOM 3261 C CA . ALA B 1 138 ? -0.998 2.426 7.527 1 96.25 138 ALA B CA 1
ATOM 3262 C C . ALA B 1 138 ? 0.069 3.459 7.875 1 96.25 138 ALA B C 1
ATOM 3264 O O . ALA B 1 138 ? 1.039 3.633 7.133 1 96.25 138 ALA B O 1
ATOM 3265 N N . ALA B 1 139 ? -0.105 4.094 8.984 1 97.75 139 ALA B N 1
ATOM 3266 C CA . ALA B 1 139 ? 0.882 5.062 9.453 1 97.75 139 ALA B CA 1
ATOM 3267 C C . ALA B 1 139 ? 2.229 4.395 9.711 1 97.75 139 ALA B C 1
ATOM 3269 O O . ALA B 1 139 ? 3.275 4.922 9.328 1 97.75 139 ALA B O 1
ATOM 3270 N N . LEU B 1 140 ? 2.18 3.258 10.359 1 96.31 140 LEU B N 1
ATOM 3271 C CA . LEU B 1 140 ? 3.406 2.518 10.625 1 96.31 140 LEU B CA 1
ATOM 3272 C C . LEU B 1 140 ? 4.145 2.199 9.328 1 96.31 140 LEU B C 1
ATOM 3274 O O . LEU B 1 140 ? 5.367 2.332 9.258 1 96.31 140 LEU B O 1
ATOM 3278 N N . ARG B 1 141 ? 3.385 1.877 8.336 1 94.56 141 ARG B N 1
ATOM 3279 C CA . ARG B 1 141 ? 3.998 1.548 7.059 1 94.56 141 ARG B CA 1
ATOM 3280 C C . ARG B 1 141 ? 4.648 2.775 6.43 1 94.56 141 ARG B C 1
ATOM 3282 O O . ARG B 1 141 ? 5.73 2.682 5.844 1 94.56 141 ARG B O 1
ATOM 3289 N N . LEU B 1 142 ? 4.035 3.867 6.527 1 97 142 LEU B N 1
ATOM 3290 C CA . LEU B 1 142 ? 4.594 5.109 6.008 1 97 142 LEU B CA 1
ATOM 3291 C C . LEU B 1 142 ? 5.902 5.453 6.715 1 97 142 LEU B C 1
ATOM 3293 O O . LEU B 1 142 ? 6.895 5.793 6.066 1 97 142 LEU B O 1
ATOM 3297 N N . VAL B 1 143 ? 5.895 5.289 7.996 1 97.44 143 VAL B N 1
ATOM 3298 C CA . VAL B 1 143 ? 7.082 5.652 8.766 1 97.44 143 VAL B CA 1
ATOM 3299 C C . VAL B 1 143 ? 8.211 4.66 8.477 1 97.44 143 VAL B C 1
ATOM 3301 O O . VAL B 1 143 ? 9.367 5.055 8.352 1 97.44 143 VAL B O 1
ATOM 3304 N N . THR B 1 144 ? 7.859 3.383 8.359 1 94.44 144 THR B N 1
ATOM 3305 C CA . THR B 1 144 ? 8.859 2.359 8.078 1 94.44 144 THR B CA 1
ATOM 3306 C C . THR B 1 144 ? 9.477 2.574 6.695 1 94.44 144 THR B C 1
ATOM 3308 O O . THR B 1 144 ? 10.664 2.314 6.492 1 94.44 144 THR B O 1
ATOM 3311 N N . LEU B 1 145 ? 8.688 3.062 5.746 1 96.38 145 LEU B N 1
ATOM 3312 C CA . LEU B 1 145 ? 9.18 3.355 4.402 1 96.38 145 LEU B CA 1
ATOM 3313 C C . LEU B 1 145 ? 10.312 4.371 4.449 1 96.38 145 LEU B C 1
ATOM 3315 O O . LEU B 1 145 ? 11.211 4.348 3.6 1 96.38 145 LEU B O 1
ATOM 3319 N N . LEU B 1 146 ? 10.273 5.254 5.492 1 97.12 146 LEU B N 1
ATOM 3320 C CA . LEU B 1 146 ? 11.281 6.305 5.609 1 97.12 146 LEU B CA 1
ATOM 3321 C C . LEU B 1 146 ? 12.672 5.707 5.777 1 97.12 146 LEU B C 1
ATOM 3323 O O . LEU B 1 146 ? 13.672 6.367 5.5 1 97.12 146 LEU B O 1
ATOM 3327 N N . GLU B 1 147 ? 12.758 4.492 6.223 1 93.81 147 GLU B N 1
ATOM 3328 C CA . GLU B 1 147 ? 14.031 3.799 6.406 1 93.81 147 GLU B CA 1
ATOM 3329 C C . GLU B 1 147 ? 14.516 3.186 5.094 1 93.81 147 GLU B C 1
ATOM 3331 O O . GLU B 1 147 ? 15.602 2.594 5.047 1 93.81 147 GLU B O 1
ATOM 3336 N N . ARG B 1 148 ? 13.742 3.311 4.07 1 94.25 148 ARG B N 1
ATOM 3337 C CA . ARG B 1 148 ? 14.07 2.771 2.754 1 94.25 148 ARG B CA 1
ATOM 3338 C C . ARG B 1 148 ? 13.969 3.85 1.681 1 94.25 148 ARG B C 1
ATOM 3340 O O . ARG B 1 148 ? 13.117 3.777 0.794 1 94.25 148 ARG B O 1
ATOM 3347 N N . PRO B 1 149 ? 14.945 4.723 1.653 1 94.5 149 PRO B N 1
ATOM 3348 C CA . PRO B 1 149 ? 14.852 5.91 0.803 1 94.5 149 PRO B CA 1
ATOM 3349 C C . PRO B 1 149 ? 14.719 5.566 -0.679 1 94.5 149 PRO B C 1
ATOM 3351 O O . PRO B 1 149 ? 14.039 6.277 -1.425 1 94.5 149 PRO B O 1
ATOM 3354 N N . ALA B 1 150 ? 15.297 4.473 -1.111 1 94.31 150 ALA B N 1
ATOM 3355 C CA . ALA B 1 150 ? 15.25 4.086 -2.52 1 94.31 150 ALA B CA 1
ATOM 3356 C C . ALA B 1 150 ? 13.828 3.715 -2.941 1 94.31 150 ALA B C 1
ATOM 3358 O O . ALA B 1 150 ? 13.492 3.773 -4.125 1 94.31 150 ALA B O 1
ATOM 3359 N N . SER B 1 151 ? 13.016 3.324 -2.008 1 96.81 151 SER B N 1
ATOM 3360 C CA . SER B 1 151 ? 11.664 2.848 -2.297 1 96.81 151 SER B CA 1
ATOM 3361 C C . SER B 1 151 ? 10.656 3.996 -2.293 1 96.81 151 SER B C 1
ATOM 3363 O O . SER B 1 151 ? 9.539 3.852 -2.791 1 96.81 151 SER B O 1
ATOM 3365 N N . ILE B 1 152 ? 11.008 5.145 -1.729 1 97.31 152 ILE B N 1
ATOM 3366 C CA . ILE B 1 152 ? 10.078 6.238 -1.471 1 97.31 152 ILE B CA 1
ATOM 3367 C C . ILE B 1 152 ? 9.531 6.77 -2.793 1 97.31 152 ILE B C 1
ATOM 3369 O O . ILE B 1 152 ? 8.312 6.879 -2.969 1 97.31 152 ILE B O 1
ATOM 3373 N N . PRO B 1 153 ? 10.391 7.023 -3.787 1 96.56 153 PRO B N 1
ATOM 3374 C CA . PRO B 1 153 ? 9.852 7.578 -5.031 1 96.56 153 PRO B CA 1
ATOM 3375 C C . PRO B 1 153 ? 8.852 6.645 -5.707 1 96.56 153 PRO B C 1
ATOM 3377 O O . PRO B 1 153 ? 7.961 7.109 -6.426 1 96.56 153 PRO B O 1
ATOM 3380 N N . VAL B 1 154 ? 8.93 5.352 -5.438 1 97.06 154 VAL B N 1
ATOM 3381 C CA . VAL B 1 154 ? 8.117 4.363 -6.137 1 97.06 154 VAL B CA 1
ATOM 3382 C C . VAL B 1 154 ? 6.836 4.098 -5.352 1 97.06 154 VAL B C 1
ATOM 3384 O O . VAL B 1 154 ? 5.758 3.977 -5.938 1 97.06 154 VAL B O 1
ATOM 3387 N N . LEU B 1 155 ? 6.938 4.051 -4.027 1 97.69 155 LEU B N 1
ATOM 3388 C CA . LEU B 1 155 ? 5.844 3.482 -3.248 1 97.69 155 LEU B CA 1
ATOM 3389 C C . LEU B 1 155 ? 5.094 4.57 -2.486 1 97.69 155 LEU B C 1
ATOM 3391 O O . LEU B 1 155 ? 3.979 4.344 -2.008 1 97.69 155 LEU B O 1
ATOM 3395 N N . GLN B 1 156 ? 5.637 5.793 -2.289 1 97.56 156 GLN B N 1
ATOM 3396 C CA . GLN B 1 156 ? 5.066 6.762 -1.362 1 97.56 156 GLN B CA 1
ATOM 3397 C C . GLN B 1 156 ? 3.625 7.098 -1.739 1 97.56 156 GLN B C 1
ATOM 3399 O O . GLN B 1 156 ? 2.758 7.203 -0.869 1 97.56 156 GLN B O 1
ATOM 3404 N N . ALA B 1 157 ? 3.361 7.293 -3.033 1 97.31 157 ALA B N 1
ATOM 3405 C CA . ALA B 1 157 ? 2.045 7.75 -3.463 1 97.31 157 ALA B CA 1
ATOM 3406 C C . ALA B 1 157 ? 0.958 6.758 -3.064 1 97.31 157 ALA B C 1
ATOM 3408 O O . ALA B 1 157 ? -0.088 7.148 -2.541 1 97.31 157 ALA B O 1
ATOM 3409 N N . GLN B 1 158 ? 1.2 5.523 -3.33 1 96.94 158 GLN B N 1
ATOM 3410 C CA . GLN B 1 158 ? 0.179 4.527 -3.035 1 96.94 158 GLN B CA 1
ATOM 3411 C C . GLN B 1 158 ? 0.003 4.348 -1.529 1 96.94 158 GLN B C 1
ATOM 3413 O O . GLN B 1 158 ? -1.097 4.051 -1.059 1 96.94 158 GLN B O 1
ATOM 3418 N N . LEU B 1 159 ? 1.097 4.484 -0.72 1 97.31 159 LEU B N 1
ATOM 3419 C CA . LEU B 1 159 ? 0.981 4.359 0.729 1 97.31 159 LEU B CA 1
ATOM 3420 C C . LEU B 1 159 ? 0.212 5.539 1.315 1 97.31 159 LEU B C 1
ATOM 3422 O O . LEU B 1 159 ? -0.594 5.367 2.232 1 97.31 159 LEU B O 1
ATOM 3426 N N . VAL B 1 160 ? 0.45 6.723 0.743 1 98.19 160 VAL B N 1
ATOM 3427 C CA . VAL B 1 160 ? -0.316 7.898 1.145 1 98.19 160 VAL B CA 1
ATOM 3428 C C . VAL B 1 160 ? -1.789 7.699 0.795 1 98.19 160 VAL B C 1
ATOM 3430 O O . VAL B 1 160 ? -2.672 8 1.603 1 98.19 160 VAL B O 1
ATOM 3433 N N . ARG B 1 161 ? -2.074 7.168 -0.358 1 98.12 161 ARG B N 1
ATOM 3434 C CA . ARG B 1 161 ? -3.445 6.875 -0.766 1 98.12 161 ARG B CA 1
ATOM 3435 C C . ARG B 1 161 ? -4.098 5.875 0.183 1 98.12 161 ARG B C 1
ATOM 3437 O O . ARG B 1 161 ? -5.266 6.027 0.55 1 98.12 161 ARG B O 1
ATOM 3444 N N . GLU B 1 162 ? -3.35 4.855 0.506 1 97.69 162 GLU B N 1
ATOM 3445 C CA . GLU B 1 162 ? -3.877 3.869 1.445 1 97.69 162 GLU B CA 1
ATOM 3446 C C . GLU B 1 162 ? -4.242 4.516 2.777 1 97.69 162 GLU B C 1
ATOM 3448 O O . GLU B 1 162 ? -5.297 4.227 3.346 1 97.69 162 GLU B O 1
ATOM 3453 N N . MET B 1 163 ? -3.354 5.371 3.289 1 98.06 163 MET B N 1
ATOM 3454 C CA . MET B 1 163 ? -3.621 6.09 4.531 1 98.06 163 MET B CA 1
ATOM 3455 C C . MET B 1 163 ? -4.922 6.879 4.43 1 98.06 163 MET B C 1
ATOM 3457 O O . MET B 1 163 ? -5.77 6.801 5.32 1 98.06 163 MET B O 1
ATOM 3461 N N . HIS B 1 164 ? -5.09 7.609 3.354 1 98.38 164 HIS B N 1
ATOM 3462 C CA . HIS B 1 164 ? -6.305 8.383 3.139 1 98.38 164 HIS B CA 1
ATOM 3463 C C . HIS B 1 164 ? -7.531 7.477 3.072 1 98.38 164 HIS B C 1
ATOM 3465 O O . HIS B 1 164 ? -8.594 7.816 3.6 1 98.38 164 HIS B O 1
ATOM 3471 N N . TYR B 1 165 ? -7.434 6.332 2.486 1 98.44 165 TYR B N 1
ATOM 3472 C CA . TYR B 1 165 ? -8.547 5.395 2.391 1 98.44 165 TYR B CA 1
ATOM 3473 C C . TYR B 1 165 ? -9.023 4.965 3.775 1 98.44 165 TYR B C 1
ATOM 3475 O O . TYR B 1 165 ? -10.211 5.027 4.078 1 98.44 165 TYR B O 1
ATOM 3483 N N . TRP B 1 166 ? -8.055 4.547 4.582 1 97.56 166 TRP B N 1
ATOM 3484 C CA . TRP B 1 166 ? -8.43 4.039 5.895 1 97.56 166 TRP B CA 1
ATOM 3485 C C . TRP B 1 166 ? -9 5.148 6.77 1 97.56 166 TRP B C 1
ATOM 3487 O O . TRP B 1 166 ? -9.891 4.902 7.586 1 97.56 166 TRP B O 1
ATOM 3497 N N . LEU B 1 167 ? -8.477 6.379 6.613 1 97.31 167 LEU B N 1
ATOM 3498 C CA . LEU B 1 167 ? -9.062 7.512 7.32 1 97.31 167 LEU B CA 1
ATOM 3499 C C . LEU B 1 167 ? -10.5 7.746 6.867 1 97.31 167 LEU B C 1
ATOM 3501 O O . LEU B 1 167 ? -11.391 7.961 7.695 1 97.31 167 LEU B O 1
ATOM 3505 N N . LEU B 1 168 ? -10.742 7.656 5.605 1 96.06 168 LEU B N 1
ATOM 3506 C CA . LEU B 1 168 ? -12.062 7.871 5.023 1 96.06 168 LEU B CA 1
ATOM 3507 C C . LEU B 1 168 ? -13.031 6.773 5.453 1 96.06 168 LEU B C 1
ATOM 3509 O O . LEU B 1 168 ? -14.227 7.031 5.652 1 96.06 168 LEU B O 1
ATOM 3513 N N . ALA B 1 169 ? -12.508 5.59 5.574 1 96.06 169 ALA B N 1
ATOM 3514 C CA . ALA B 1 169 ? -13.344 4.441 5.918 1 96.06 169 ALA B CA 1
ATOM 3515 C C . ALA B 1 169 ? -13.617 4.391 7.418 1 96.06 169 ALA B C 1
ATOM 3517 O O . ALA B 1 169 ? -14.484 3.639 7.871 1 96.06 169 ALA B O 1
ATOM 3518 N N . GLY B 1 170 ? -12.852 5.133 8.188 1 95 170 GLY B N 1
ATOM 3519 C CA . GLY B 1 170 ? -12.93 5.062 9.641 1 95 170 GLY B CA 1
ATOM 3520 C C . GLY B 1 170 ? -13.766 6.172 10.242 1 95 170 GLY B C 1
ATOM 3521 O O . GLY B 1 170 ? -14.641 6.734 9.57 1 95 170 GLY B O 1
ATOM 3522 N N . ARG B 1 171 ? -13.461 6.504 11.539 1 94.75 171 ARG B N 1
ATOM 3523 C CA . ARG B 1 171 ? -14.25 7.398 12.367 1 94.75 171 ARG B CA 1
ATOM 3524 C C . ARG B 1 171 ? -14.227 8.82 11.82 1 94.75 171 ARG B C 1
ATOM 3526 O O . ARG B 1 171 ? -15.203 9.562 11.961 1 94.75 171 ARG B O 1
ATOM 3533 N N . HIS B 1 172 ? -13.188 9.188 11.133 1 94.62 172 HIS B N 1
ATOM 3534 C CA . HIS B 1 172 ? -13.039 10.547 10.633 1 94.62 172 HIS B CA 1
ATOM 3535 C C . HIS B 1 172 ? -13.656 10.703 9.25 1 94.62 172 HIS B C 1
ATOM 3537 O O . HIS B 1 172 ? -13.688 11.805 8.695 1 94.62 172 HIS B O 1
ATOM 3543 N N . GLY B 1 173 ? -14.164 9.641 8.68 1 94.5 173 GLY B N 1
ATOM 3544 C CA . GLY B 1 173 ? -14.602 9.555 7.297 1 94.5 173 GLY B CA 1
ATOM 3545 C C . GLY B 1 173 ? -15.57 10.656 6.91 1 94.5 173 GLY B C 1
ATOM 3546 O O . GLY B 1 173 ? -15.312 11.422 5.977 1 94.5 173 GLY B O 1
ATOM 3547 N N . PRO B 1 174 ? -16.656 10.742 7.574 1 92 174 PRO B N 1
ATOM 3548 C CA . PRO B 1 174 ? -17.656 11.75 7.207 1 92 174 PRO B CA 1
ATOM 3549 C C . PRO B 1 174 ? -17.078 13.164 7.145 1 92 174 PRO B C 1
ATOM 3551 O O . PRO B 1 174 ? -17.391 13.914 6.219 1 92 174 PRO B O 1
ATOM 3554 N N . ALA B 1 175 ? -16.188 13.508 8.031 1 92.12 175 ALA B N 1
ATOM 3555 C CA . ALA B 1 175 ? -15.609 14.852 8.07 1 92.12 175 ALA B CA 1
ATOM 3556 C C . ALA B 1 175 ? -14.617 15.047 6.93 1 92.12 175 ALA B C 1
ATOM 3558 O O . ALA B 1 175 ? -14.516 16.141 6.367 1 92.12 175 ALA B O 1
ATOM 3559 N N . ILE B 1 176 ? -13.906 14.023 6.574 1 94.56 176 ILE B N 1
ATOM 3560 C CA . ILE B 1 176 ? -12.859 14.117 5.566 1 94.56 176 ILE B CA 1
ATOM 3561 C C . ILE B 1 176 ? -13.477 14.234 4.18 1 94.56 176 ILE B C 1
ATOM 3563 O O . ILE B 1 176 ? -12.914 14.883 3.291 1 94.56 176 ILE B O 1
ATOM 3567 N N . ARG B 1 177 ? -14.672 13.734 3.967 1 93.12 177 ARG B N 1
ATOM 3568 C CA . ARG B 1 177 ? -15.32 13.68 2.66 1 93.12 177 ARG B CA 1
ATOM 3569 C C . ARG B 1 177 ? -15.57 15.078 2.107 1 93.12 177 ARG B C 1
ATOM 3571 O O . ARG B 1 177 ? -15.547 15.281 0.893 1 93.12 177 ARG B O 1
ATOM 3578 N N . GLN B 1 178 ? -15.727 15.984 2.918 1 89 178 GLN B N 1
ATOM 3579 C CA . GLN B 1 178 ? -16 17.344 2.469 1 89 178 GLN B CA 1
ATOM 3580 C C . GLN B 1 178 ? -14.812 17.922 1.703 1 89 178 GLN B C 1
ATOM 3582 O O . GLN B 1 178 ? -14.992 18.766 0.819 1 89 178 GLN B O 1
ATOM 3587 N N . LEU B 1 179 ? -13.664 17.453 2.02 1 91.5 179 LEU B N 1
ATOM 3588 C CA . LEU B 1 179 ? -12.453 17.953 1.368 1 91.5 179 LEU B CA 1
ATOM 3589 C C . LEU B 1 179 ? -12.383 17.469 -0.079 1 91.5 179 LEU B C 1
ATOM 3591 O O . LEU B 1 179 ? -11.648 18.047 -0.89 1 91.5 179 LEU B O 1
ATOM 3595 N N . GLY B 1 180 ? -13.109 16.422 -0.344 1 90.25 180 GLY B N 1
ATOM 3596 C CA . GLY B 1 180 ? -13.062 15.828 -1.672 1 90.25 180 GLY B CA 1
ATOM 3597 C C . GLY B 1 180 ? -14.078 16.438 -2.629 1 90.25 180 GLY B C 1
ATOM 3598 O O . GLY B 1 180 ? -14.023 16.188 -3.834 1 90.25 180 GLY B O 1
ATOM 3599 N N . SER B 1 181 ? -14.977 17.172 -2.193 1 87.94 181 SER B N 1
ATOM 3600 C CA . SER B 1 181 ? -16.016 17.75 -3.033 1 87.94 181 SER B CA 1
ATOM 3601 C C . SER B 1 181 ? -15.594 19.109 -3.576 1 87.94 181 SER B C 1
ATOM 3603 O O . SER B 1 181 ? -15.328 20.031 -2.807 1 87.94 181 SER B O 1
ATOM 3605 N N . PRO B 1 182 ? -15.586 19.188 -4.848 1 81.5 182 PRO B N 1
ATOM 3606 C CA . PRO B 1 182 ? -15.211 20.484 -5.418 1 81.5 182 PRO B CA 1
ATOM 3607 C C . PRO B 1 182 ? -16.203 21.578 -5.055 1 81.5 182 PRO B C 1
ATOM 3609 O O . PRO B 1 182 ? -15.859 22.766 -5.117 1 81.5 182 PRO B O 1
ATOM 3612 N N . ALA B 1 183 ? -17.344 21.156 -4.754 1 81.44 183 ALA B N 1
ATOM 3613 C CA . ALA B 1 183 ? -18.406 22.125 -4.469 1 81.44 183 ALA B CA 1
ATOM 3614 C C . A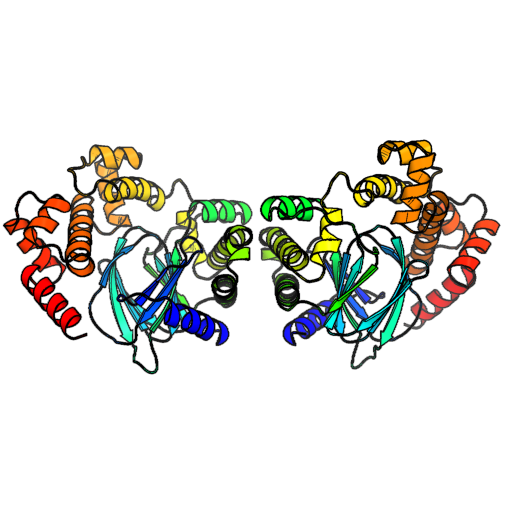LA B 1 183 ? -18.406 22.516 -2.992 1 81.44 183 ALA B C 1
ATOM 3616 O O . ALA B 1 183 ? -19.125 23.438 -2.59 1 81.44 183 ALA B O 1
ATOM 3617 N N . SER B 1 184 ? -17.547 21.891 -2.33 1 85.81 184 SER B N 1
ATOM 3618 C CA . SER B 1 184 ? -17.562 22.188 -0.903 1 85.81 184 SER B CA 1
ATOM 3619 C C . SER B 1 184 ? -17.016 23.594 -0.629 1 85.81 184 SER B C 1
ATOM 3621 O O . SER B 1 184 ? -16.109 24.062 -1.323 1 85.81 184 SER B O 1
ATOM 3623 N N . GLN B 1 185 ? -17.562 24.203 0.391 1 85.19 185 GLN B N 1
ATOM 3624 C CA . GLN B 1 185 ? -17.109 25.531 0.813 1 85.19 185 GLN B CA 1
ATOM 3625 C C . GLN B 1 185 ? -15.641 25.516 1.204 1 85.19 185 GLN B C 1
ATOM 3627 O O . GLN B 1 185 ? -14.898 26.453 0.899 1 85.19 185 GLN B O 1
ATOM 3632 N N . ALA B 1 186 ? -15.273 24.422 1.781 1 85.88 186 ALA B N 1
ATOM 3633 C CA . ALA B 1 186 ? -13.891 24.297 2.225 1 85.88 186 ALA B CA 1
ATOM 3634 C C . ALA B 1 186 ? -12.93 24.344 1.041 1 85.88 186 ALA B C 1
ATOM 3636 O O . ALA B 1 186 ? -11.898 25.016 1.093 1 85.88 186 ALA B O 1
ATOM 3637 N N . ARG B 1 187 ? -13.266 23.75 0.029 1 88.19 187 ARG B N 1
ATOM 3638 C CA . ARG B 1 187 ? -12.406 23.703 -1.149 1 88.19 187 ARG B CA 1
ATOM 3639 C C . ARG B 1 187 ? -12.375 25.062 -1.854 1 88.19 187 ARG B C 1
ATOM 3641 O O . ARG B 1 187 ? -11.336 25.469 -2.367 1 88.19 187 ARG B O 1
ATOM 3648 N N . ARG B 1 188 ? -13.461 25.641 -1.927 1 92 188 ARG B N 1
ATOM 3649 C CA . ARG B 1 188 ? -13.531 26.953 -2.561 1 92 188 ARG B CA 1
ATOM 3650 C C . ARG B 1 188 ? -12.742 27.984 -1.769 1 92 188 ARG B C 1
ATOM 3652 O O . ARG B 1 188 ? -12 28.797 -2.348 1 92 188 ARG B O 1
ATOM 3659 N N . ILE B 1 189 ? -12.898 27.938 -0.523 1 93.81 189 ILE B N 1
ATOM 3660 C CA . ILE B 1 189 ? -12.18 28.859 0.343 1 93.81 189 ILE B CA 1
ATOM 3661 C C . ILE B 1 189 ? -10.68 28.578 0.275 1 93.81 189 ILE B C 1
ATOM 3663 O O . ILE B 1 189 ? -9.867 29.516 0.328 1 93.81 189 ILE B O 1
ATOM 3667 N N . ALA B 1 190 ? -10.359 27.359 0.124 1 93.81 190 ALA B N 1
ATOM 3668 C CA . ALA B 1 190 ? -8.953 26.969 0.049 1 93.81 190 ALA B CA 1
ATOM 3669 C C . ALA B 1 190 ? -8.258 27.656 -1.121 1 93.81 190 ALA B C 1
ATOM 3671 O O . ALA B 1 190 ? -7.074 28 -1.032 1 93.81 190 ALA B O 1
ATOM 3672 N N . ARG B 1 191 ? -8.898 27.891 -2.125 1 94.44 191 ARG B N 1
ATOM 3673 C CA . ARG B 1 191 ? -8.336 28.578 -3.277 1 94.44 191 ARG B CA 1
ATOM 3674 C C . ARG B 1 191 ? -7.941 30.016 -2.914 1 94.44 191 ARG B C 1
ATOM 3676 O O . ARG B 1 191 ? -6.887 30.5 -3.33 1 94.44 191 ARG B O 1
ATOM 3683 N N . ALA B 1 192 ? -8.805 30.594 -2.219 1 96.81 192 ALA B N 1
ATOM 3684 C CA . ALA B 1 192 ? -8.523 31.953 -1.761 1 96.81 192 ALA B CA 1
ATOM 3685 C C . ALA B 1 192 ? -7.359 31.969 -0.77 1 96.81 192 ALA B C 1
ATOM 3687 O O . ALA B 1 192 ? -6.512 32.875 -0.815 1 96.81 192 ALA B O 1
ATOM 3688 N N . VAL B 1 193 ? -7.375 31 0.046 1 96.88 193 VAL B N 1
ATOM 3689 C CA . VAL B 1 193 ? -6.328 30.891 1.055 1 96.88 193 VAL B CA 1
ATOM 3690 C C . VAL B 1 193 ? -4.973 30.719 0.374 1 96.88 193 VAL B C 1
ATOM 3692 O O . VAL B 1 193 ? -3.959 31.234 0.843 1 96.88 193 VAL B O 1
ATOM 3695 N N . GLU B 1 194 ? -4.957 30 -0.695 1 96.25 194 GLU B N 1
ATOM 3696 C CA . GLU B 1 194 ? -3.711 29.812 -1.434 1 96.25 194 GLU B CA 1
ATOM 3697 C C . GLU B 1 194 ? -3.145 31.141 -1.91 1 96.25 194 GLU B C 1
ATOM 3699 O O . GLU B 1 194 ? -1.933 31.359 -1.86 1 96.25 194 GLU B O 1
ATOM 3704 N N . ILE B 1 195 ? -3.939 31.984 -2.35 1 97.38 195 ILE B N 1
ATOM 3705 C CA . ILE B 1 195 ? -3.525 33.312 -2.773 1 97.38 195 ILE B CA 1
ATOM 3706 C C . ILE B 1 195 ? -2.961 34.094 -1.58 1 97.38 195 ILE B C 1
ATOM 3708 O O . ILE B 1 195 ? -1.897 34.719 -1.679 1 97.38 195 ILE B O 1
ATOM 3712 N N . LEU B 1 196 ? -3.662 34.031 -0.498 1 97.69 196 LEU B N 1
ATOM 3713 C CA . LEU B 1 196 ? -3.234 34.719 0.711 1 97.69 196 LEU B CA 1
ATOM 3714 C C . LEU B 1 196 ? -1.871 34.219 1.174 1 97.69 196 LEU B C 1
ATOM 3716 O O . LEU B 1 196 ? -1.017 35 1.579 1 97.69 196 LEU B O 1
ATOM 3720 N N . ARG B 1 197 ? -1.693 32.969 1.109 1 96.5 197 ARG B N 1
ATOM 3721 C CA . ARG B 1 197 ? -0.431 32.375 1.545 1 96.5 197 ARG B CA 1
ATOM 3722 C C . ARG B 1 197 ? 0.716 32.781 0.636 1 96.5 197 ARG B C 1
ATOM 3724 O O . ARG B 1 197 ? 1.835 33.031 1.102 1 96.5 197 ARG B O 1
ATOM 3731 N N . LYS B 1 198 ? 0.408 32.875 -0.567 1 96.69 198 LYS B N 1
ATOM 3732 C CA . LYS B 1 198 ? 1.432 33.219 -1.556 1 96.69 198 LYS B CA 1
ATOM 3733 C C . LYS B 1 198 ? 1.775 34.688 -1.519 1 96.69 198 LYS B C 1
ATOM 3735 O O . LYS B 1 198 ? 2.938 35.062 -1.677 1 96.69 198 LYS B O 1
ATOM 3740 N N . ASP B 1 199 ? 0.81 35.531 -1.25 1 97.31 199 ASP B N 1
ATOM 3741 C CA . ASP B 1 199 ? 0.978 36.969 -1.499 1 97.31 199 ASP B CA 1
ATOM 3742 C C . ASP B 1 199 ? 0.709 37.781 -0.235 1 97.31 199 ASP B C 1
ATOM 3744 O O . ASP B 1 199 ? 0.401 38.969 -0.311 1 97.31 199 ASP B O 1
ATOM 3748 N N . PHE B 1 200 ? 0.781 37.188 0.889 1 97.06 200 PHE B N 1
ATOM 3749 C CA . PHE B 1 200 ? 0.292 37.812 2.115 1 97.06 200 PHE B CA 1
ATOM 3750 C C . PHE B 1 200 ? 1.027 39.094 2.395 1 97.06 200 PHE B C 1
ATOM 3752 O O . PHE B 1 200 ? 0.552 39.938 3.17 1 97.06 200 PHE B O 1
ATOM 3759 N N . ALA B 1 201 ? 2.201 39.312 1.849 1 97.5 201 ALA B N 1
ATOM 3760 C CA . ALA B 1 201 ? 3.004 40.5 2.152 1 97.5 201 ALA B CA 1
ATOM 3761 C C . ALA B 1 201 ? 2.488 41.719 1.395 1 97.5 201 ALA B C 1
ATOM 3763 O O . ALA B 1 201 ? 2.83 42.875 1.729 1 97.5 201 ALA B O 1
ATOM 3764 N N . ALA B 1 202 ? 1.798 41.531 0.369 1 96.81 202 ALA B N 1
ATOM 3765 C CA . ALA B 1 202 ? 1.221 42.625 -0.427 1 96.81 202 ALA B CA 1
ATOM 3766 C C . ALA B 1 202 ? -0.258 42.812 -0.103 1 96.81 202 ALA B C 1
ATOM 3768 O O . ALA B 1 202 ? -0.906 41.906 0.426 1 96.81 202 ALA B O 1
ATOM 3769 N N . PRO B 1 203 ? -0.728 44.031 -0.327 1 95.25 203 PRO B N 1
ATOM 3770 C CA . PRO B 1 203 ? -2.18 44.188 -0.221 1 95.25 203 PRO B CA 1
ATOM 3771 C C . PRO B 1 203 ? -2.941 43.312 -1.231 1 95.25 203 PRO B C 1
ATOM 3773 O O . PRO B 1 203 ? -2.549 43.25 -2.398 1 95.25 203 PRO B O 1
ATOM 3776 N N . ILE B 1 204 ? -4.008 42.656 -0.763 1 97.06 204 ILE B N 1
ATOM 3777 C CA . ILE B 1 204 ? -4.82 41.781 -1.624 1 97.06 204 ILE B CA 1
ATOM 3778 C C . ILE B 1 204 ? -6.281 42.25 -1.563 1 97.06 204 ILE B C 1
ATOM 3780 O O . ILE B 1 204 ? -6.922 42.156 -0.514 1 97.06 204 ILE B O 1
ATOM 3784 N N . PRO B 1 205 ? -6.789 42.688 -2.646 1 96.5 205 PRO B N 1
ATOM 3785 C CA . PRO B 1 205 ? -8.211 43.031 -2.635 1 96.5 205 PRO B CA 1
ATOM 3786 C C . PRO B 1 205 ? -9.117 41.844 -2.363 1 96.5 205 PRO B C 1
ATOM 3788 O O . PRO B 1 205 ? -8.898 40.75 -2.906 1 96.5 205 PRO B O 1
ATOM 3791 N N . VAL B 1 206 ? -10.133 42.125 -1.645 1 95.94 206 VAL B N 1
ATOM 3792 C CA . VAL B 1 206 ? -11.078 41.062 -1.298 1 95.94 206 VAL B CA 1
ATOM 3793 C C . VAL B 1 206 ? -11.758 40.531 -2.562 1 95.94 206 VAL B C 1
ATOM 3795 O O . VAL B 1 206 ? -12.055 39.344 -2.668 1 95.94 206 VAL B O 1
ATOM 3798 N N . ALA B 1 207 ? -11.953 41.406 -3.475 1 96.56 207 ALA B N 1
ATOM 3799 C CA . ALA B 1 207 ? -12.586 41 -4.73 1 96.56 207 ALA B CA 1
ATOM 3800 C C . ALA B 1 207 ? -11.789 39.906 -5.441 1 96.56 207 ALA B C 1
ATOM 3802 O O . ALA B 1 207 ? -12.359 39.031 -6.066 1 96.56 207 ALA B O 1
ATOM 3803 N N . ARG B 1 208 ? -10.508 40.031 -5.363 1 97.56 208 ARG B N 1
ATOM 3804 C CA . ARG B 1 208 ? -9.625 39.031 -5.957 1 97.56 208 ARG B CA 1
ATOM 3805 C C . ARG B 1 208 ? -9.797 37.656 -5.273 1 97.56 208 ARG B C 1
ATOM 3807 O O . ARG B 1 208 ? -9.867 36.625 -5.938 1 97.56 208 ARG B O 1
ATOM 3814 N N . LEU B 1 209 ? -9.875 37.656 -4.004 1 98.12 209 LEU B N 1
ATOM 3815 C CA . LEU B 1 209 ? -10.055 36.438 -3.227 1 98.12 209 LEU B CA 1
ATOM 3816 C C . LEU B 1 209 ? -11.422 35.812 -3.492 1 98.12 209 LEU B C 1
ATOM 3818 O O . LEU B 1 209 ? -11.539 34.625 -3.676 1 98.12 209 LEU B O 1
ATOM 3822 N N . ALA B 1 210 ? -12.43 36.656 -3.496 1 97.88 210 ALA B N 1
ATOM 3823 C CA . ALA B 1 210 ? -13.797 36.188 -3.758 1 97.88 210 ALA B CA 1
ATOM 3824 C C . ALA B 1 210 ? -13.898 35.531 -5.137 1 97.88 210 ALA B C 1
ATOM 3826 O O . ALA B 1 210 ? -14.547 34.5 -5.297 1 97.88 210 ALA B O 1
ATOM 3827 N N . ALA B 1 211 ? -13.297 36.188 -6.078 1 97.69 211 ALA B N 1
ATOM 3828 C CA . ALA B 1 211 ? -13.297 35.656 -7.441 1 97.69 211 ALA B CA 1
ATOM 3829 C C . ALA B 1 211 ? -12.641 34.281 -7.496 1 97.69 211 ALA B C 1
ATOM 3831 O O . ALA B 1 211 ? -13.133 33.375 -8.172 1 97.69 211 ALA B O 1
ATOM 3832 N N . ALA B 1 212 ? -11.531 34.156 -6.793 1 96.81 212 ALA B N 1
ATOM 3833 C CA . ALA B 1 212 ? -10.836 32.875 -6.742 1 96.81 212 ALA B CA 1
ATOM 3834 C C . ALA B 1 212 ? -11.727 31.797 -6.148 1 96.81 212 ALA B C 1
ATOM 3836 O O . ALA B 1 212 ? -11.648 30.625 -6.551 1 96.81 212 ALA B O 1
ATOM 3837 N N . ALA B 1 213 ? -12.547 32.125 -5.246 1 96.5 213 ALA B N 1
ATOM 3838 C CA . ALA B 1 213 ? -13.453 31.203 -4.586 1 96.5 213 ALA B CA 1
ATOM 3839 C C . ALA B 1 213 ? -14.758 31.047 -5.371 1 96.5 213 ALA B C 1
ATOM 3841 O O . ALA B 1 213 ? -15.625 30.266 -5.004 1 96.5 213 ALA B O 1
ATOM 3842 N N . ARG B 1 214 ? -14.898 31.875 -6.422 1 96 214 ARG B N 1
ATOM 3843 C CA . ARG B 1 214 ? -16.109 31.891 -7.246 1 96 214 ARG B CA 1
ATOM 3844 C C . ARG B 1 214 ? -17.328 32.25 -6.418 1 96 214 ARG B C 1
ATOM 3846 O O . ARG B 1 214 ? -18.359 31.594 -6.477 1 96 214 ARG B O 1
ATOM 3853 N N . MET B 1 215 ? -17.156 33.281 -5.68 1 96.19 215 MET B N 1
ATOM 3854 C CA . MET B 1 215 ? -18.219 33.781 -4.828 1 96.19 215 MET B CA 1
ATOM 3855 C C . MET B 1 215 ? -18.344 35.312 -4.965 1 96.19 215 MET B C 1
ATOM 3857 O O . MET B 1 215 ? -17.422 35.969 -5.445 1 96.19 215 MET B O 1
ATOM 3861 N N . SER B 1 216 ? -19.562 35.812 -4.523 1 96.44 216 SER B N 1
ATOM 3862 C CA . SER B 1 216 ? -19.641 37.25 -4.301 1 96.44 216 SER B CA 1
ATOM 3863 C C . SER B 1 216 ? -18.844 37.656 -3.07 1 96.44 216 SER B C 1
ATOM 3865 O O . SER B 1 216 ? -18.578 36.844 -2.186 1 96.44 216 SER B O 1
ATOM 3867 N N . PRO B 1 217 ? -18.469 38.938 -3.033 1 96.5 217 PRO B N 1
ATOM 3868 C CA . PRO B 1 217 ? -17.719 39.375 -1.863 1 96.5 217 PRO B CA 1
ATOM 3869 C C . PRO B 1 217 ? -18.453 39.156 -0.551 1 96.5 217 PRO B C 1
ATOM 3871 O O . PRO B 1 217 ? -17.859 38.719 0.438 1 96.5 217 PRO B O 1
ATOM 3874 N N . SER B 1 218 ? -19.734 39.375 -0.526 1 96.31 218 SER B N 1
ATOM 3875 C CA . SER B 1 218 ? -20.516 39.188 0.695 1 96.31 218 SER B CA 1
ATOM 3876 C C . SER B 1 218 ? -20.562 37.719 1.101 1 96.31 218 SER B C 1
ATOM 3878 O O . SER B 1 218 ? -20.328 37.375 2.262 1 96.31 218 SER B O 1
ATOM 3880 N N . THR B 1 219 ? -20.859 36.906 0.164 1 96.25 219 THR B N 1
ATOM 3881 C CA . THR B 1 219 ? -20.906 35.469 0.404 1 96.25 219 THR B CA 1
ATOM 3882 C C . THR B 1 219 ? -19.531 34.938 0.813 1 96.25 219 THR B C 1
ATOM 3884 O O . THR B 1 219 ? -19.422 34.125 1.716 1 96.25 219 THR B O 1
ATOM 3887 N N . PHE B 1 220 ? -18.547 35.469 0.132 1 96.94 220 PHE B N 1
ATOM 3888 C CA . PHE B 1 220 ? -17.172 35.062 0.416 1 96.94 220 PHE B CA 1
ATOM 3889 C C . PHE B 1 220 ? -16.797 35.375 1.857 1 96.94 220 PHE B C 1
ATOM 3891 O O . PHE B 1 220 ? -16.281 34.531 2.578 1 96.94 220 PHE B O 1
ATOM 3898 N N . HIS B 1 221 ? -17.047 36.562 2.279 1 95.81 221 HIS B N 1
ATOM 3899 C CA . HIS B 1 221 ? -16.719 36.969 3.643 1 95.81 221 HIS B CA 1
ATOM 3900 C C . HIS B 1 221 ? -17.375 36.062 4.66 1 95.81 221 HIS B C 1
ATOM 3902 O O . HIS B 1 221 ? -16.734 35.625 5.617 1 95.81 221 HIS B O 1
ATOM 3908 N N . LYS B 1 222 ? -18.594 35.75 4.395 1 95.31 222 LYS B N 1
ATOM 3909 C CA . LYS B 1 222 ? -19.359 34.906 5.309 1 95.31 222 LYS B CA 1
ATOM 3910 C C . LYS B 1 222 ? -18.766 33.5 5.383 1 95.31 222 LYS B C 1
ATOM 3912 O O . LYS B 1 222 ? -18.469 33 6.473 1 95.31 222 LYS B O 1
ATOM 3917 N N . HIS B 1 223 ? -18.531 32.938 4.277 1 93.81 223 HIS B N 1
ATOM 3918 C CA . HIS B 1 223 ? -18.062 31.562 4.23 1 93.81 223 HIS B CA 1
ATOM 3919 C C . HIS B 1 223 ? -16.609 31.469 4.684 1 93.81 223 HIS B C 1
ATOM 3921 O O . HIS B 1 223 ? -16.203 30.5 5.309 1 93.81 223 HIS B O 1
ATOM 3927 N N . PHE B 1 224 ? -15.852 32.469 4.289 1 95.06 224 PHE B N 1
ATOM 3928 C CA . PHE B 1 224 ? -14.461 32.5 4.73 1 95.06 224 PHE B CA 1
ATOM 3929 C C . PHE B 1 224 ? -14.375 32.438 6.25 1 95.06 224 PHE B C 1
ATOM 3931 O O . PHE B 1 224 ? -13.633 31.625 6.809 1 95.06 224 PHE B O 1
ATOM 3938 N N . ARG B 1 225 ? -15.148 33.219 6.879 1 93.31 225 ARG B N 1
ATOM 3939 C CA . ARG B 1 225 ? -15.164 33.25 8.336 1 93.31 225 ARG B CA 1
ATOM 3940 C C . ARG B 1 225 ? -15.664 31.938 8.922 1 93.31 225 ARG B C 1
ATOM 3942 O O . ARG B 1 225 ? -15.117 31.438 9.906 1 93.31 225 ARG B O 1
ATOM 3949 N N . THR B 1 226 ? -16.656 31.484 8.336 1 90.38 226 THR B N 1
ATOM 3950 C CA . THR B 1 226 ? -17.234 30.219 8.805 1 90.38 226 THR B CA 1
ATOM 3951 C C . THR B 1 226 ? -16.203 29.094 8.734 1 90.38 226 THR B C 1
ATOM 3953 O O . THR B 1 226 ? -16.109 28.281 9.664 1 90.38 226 THR B O 1
ATOM 3956 N N . VAL B 1 227 ? -15.445 29.078 7.715 1 90 227 VAL B N 1
ATOM 3957 C CA . VAL B 1 227 ? -14.531 27.969 7.449 1 90 227 VAL B CA 1
ATOM 3958 C C . VAL B 1 227 ? -13.242 28.156 8.242 1 90 227 VAL B C 1
ATOM 3960 O O . VAL B 1 227 ? -12.727 27.219 8.844 1 90 227 VAL B O 1
ATOM 3963 N N . THR B 1 228 ? -12.727 29.391 8.312 1 92.12 228 THR B N 1
ATOM 3964 C CA . THR B 1 228 ? -11.383 29.594 8.852 1 92.12 228 THR B CA 1
ATOM 3965 C C . THR B 1 228 ? -11.453 30.188 10.258 1 92.12 228 THR B C 1
ATOM 3967 O O . THR B 1 228 ? -10.453 30.188 10.984 1 92.12 228 THR B O 1
ATOM 3970 N N . SER B 1 229 ? -12.578 30.719 10.648 1 90.88 229 SER B N 1
ATOM 3971 C CA . SER B 1 229 ? -12.852 31.391 11.922 1 90.88 229 SER B CA 1
ATOM 3972 C C . SER B 1 229 ? -12.32 32.812 11.922 1 90.88 229 SER B C 1
ATOM 3974 O O . SER B 1 229 ? -12.383 33.5 12.945 1 90.88 229 SER B O 1
ATOM 3976 N N . LEU B 1 230 ? -11.805 33.312 10.836 1 93.88 230 LEU B N 1
ATOM 3977 C CA . LEU B 1 230 ? -11.281 34.656 10.695 1 93.88 230 LEU B CA 1
ATOM 3978 C C . LEU B 1 230 ? -11.828 35.344 9.438 1 93.88 230 LEU B C 1
ATOM 3980 O O . LEU B 1 230 ? -12.211 34.656 8.484 1 93.88 230 LEU B O 1
ATOM 3984 N N . SER B 1 231 ? -11.828 36.688 9.477 1 95.62 231 SER B N 1
ATOM 3985 C CA . SER B 1 231 ? -12.023 37.375 8.219 1 95.62 231 SER B CA 1
ATOM 3986 C C . SER B 1 231 ? -10.789 37.312 7.34 1 95.62 231 SER B C 1
ATOM 3988 O O . SER B 1 231 ? -9.695 37 7.82 1 95.62 231 SER B O 1
ATOM 3990 N N . PRO B 1 232 ? -10.938 37.625 6.035 1 96.75 232 PRO B N 1
ATOM 3991 C CA . PRO B 1 232 ? -9.781 37.562 5.137 1 96.75 232 PRO B CA 1
ATOM 3992 C C . PRO B 1 232 ? -8.656 38.5 5.586 1 96.75 232 PRO B C 1
ATOM 3994 O O . PRO B 1 232 ? -7.484 38.094 5.559 1 96.75 232 PRO B O 1
ATOM 3997 N N . LEU B 1 233 ? -8.953 39.594 6.043 1 95.62 233 LEU B N 1
ATOM 3998 C CA . LEU B 1 233 ? -7.953 40.531 6.496 1 95.62 233 LEU B CA 1
ATOM 3999 C C . LEU B 1 233 ? -7.258 40.062 7.758 1 95.62 233 LEU B C 1
ATOM 4001 O O . LEU B 1 233 ? -6.039 40.156 7.887 1 95.62 233 LEU B O 1
ATOM 4005 N N . GLN B 1 234 ? -8.062 39.656 8.695 1 95.5 234 GLN B N 1
ATOM 4006 C CA . GLN B 1 234 ? -7.492 39.062 9.914 1 95.5 234 GLN B CA 1
ATOM 4007 C C . GLN B 1 234 ? -6.578 37.906 9.594 1 95.5 234 GLN B C 1
ATOM 4009 O O . GLN B 1 234 ? -5.52 37.75 10.211 1 95.5 234 GLN B O 1
ATOM 4014 N N . PHE B 1 235 ? -7.055 37.094 8.656 1 96.5 235 PHE B N 1
ATOM 4015 C CA . PHE B 1 235 ? -6.277 35.938 8.219 1 96.5 235 PHE B CA 1
ATOM 4016 C C . PHE B 1 235 ? -4.926 36.375 7.664 1 96.5 235 PHE B C 1
ATOM 4018 O O . PHE B 1 235 ? -3.887 35.844 8.055 1 96.5 235 PHE B O 1
ATOM 4025 N N . GLN B 1 236 ? -4.914 37.281 6.812 1 97.19 236 GLN B N 1
ATOM 4026 C CA . GLN B 1 236 ? -3.678 37.781 6.234 1 97.19 236 GLN B CA 1
ATOM 4027 C C . GLN B 1 236 ? -2.756 38.344 7.316 1 97.19 236 GLN B C 1
ATOM 4029 O O . GLN B 1 236 ? -1.548 38.094 7.297 1 97.19 236 GLN B O 1
ATOM 4034 N N . LYS B 1 237 ? -3.27 39.062 8.211 1 96.44 237 LYS B N 1
ATOM 4035 C CA . LYS B 1 237 ? -2.496 39.594 9.32 1 96.44 237 LYS B CA 1
ATOM 4036 C C . LYS B 1 237 ? -1.835 38.5 10.125 1 96.44 237 LYS B C 1
ATOM 4038 O O . LYS B 1 237 ? -0.663 38.594 10.492 1 96.44 237 LYS B O 1
ATOM 4043 N N . GLN B 1 238 ? -2.631 37.531 10.359 1 96.38 238 GLN B N 1
ATOM 4044 C CA . GLN B 1 238 ? -2.086 36.406 11.102 1 96.38 238 GLN B CA 1
ATOM 4045 C C . GLN B 1 238 ? -0.923 35.781 10.352 1 96.38 238 GLN B C 1
ATOM 4047 O O . GLN B 1 238 ? 0.101 35.438 10.953 1 96.38 238 GLN B O 1
ATOM 4052 N N . LEU B 1 239 ? -1.085 35.562 9.062 1 97.5 239 LEU B N 1
ATOM 4053 C CA . LEU B 1 239 ? -0.006 35.031 8.242 1 97.5 239 LEU B CA 1
ATOM 4054 C C . LEU B 1 239 ? 1.254 35.875 8.367 1 97.5 239 LEU B C 1
ATOM 4056 O O . LEU B 1 239 ? 2.352 35.344 8.547 1 97.5 239 LEU B O 1
ATOM 4060 N N . ARG B 1 240 ? 1.078 37.156 8.336 1 97.69 240 ARG B N 1
ATOM 4061 C CA . ARG B 1 240 ? 2.195 38.094 8.422 1 97.69 240 ARG B CA 1
ATOM 4062 C C . ARG B 1 240 ? 2.914 37.969 9.766 1 97.69 240 ARG B C 1
ATOM 4064 O O . ARG B 1 240 ? 4.141 37.844 9.812 1 97.69 240 ARG B O 1
ATOM 4071 N N . LEU B 1 241 ? 2.148 37.938 10.82 1 97.31 241 LEU B N 1
ATOM 4072 C CA . LEU B 1 241 ? 2.721 37.938 12.164 1 97.31 241 LEU B CA 1
ATOM 4073 C C . LEU B 1 241 ? 3.443 36.594 12.422 1 97.31 241 LEU B C 1
ATOM 4075 O O . LEU B 1 241 ? 4.539 36.594 12.992 1 97.31 241 LEU B O 1
ATOM 4079 N N . ILE B 1 242 ? 2.844 35.531 12.047 1 95.69 242 ILE B N 1
ATOM 4080 C CA . ILE B 1 242 ? 3.451 34.219 12.234 1 95.69 242 ILE B CA 1
ATOM 4081 C C . ILE B 1 242 ? 4.75 34.125 11.438 1 95.69 242 ILE B C 1
ATOM 4083 O O . ILE B 1 242 ? 5.766 33.625 11.945 1 95.69 242 ILE B O 1
ATOM 4087 N N . GLU B 1 243 ? 4.73 34.594 10.219 1 95.81 243 GLU B N 1
ATOM 4088 C CA . GLU B 1 243 ? 5.926 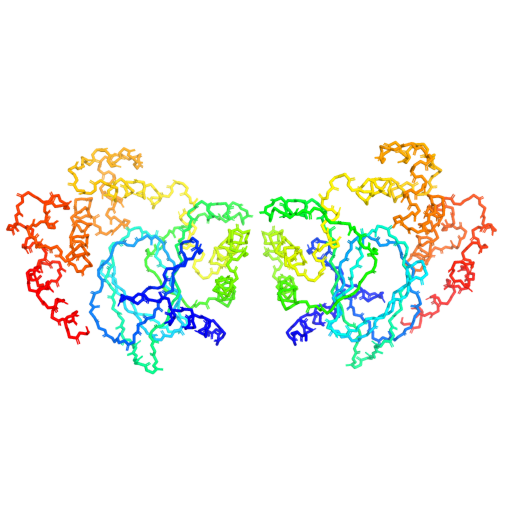34.594 9.383 1 95.81 243 GLU B CA 1
ATOM 4089 C C . GLU B 1 243 ? 7.004 35.5 9.961 1 95.81 243 GLU B C 1
ATOM 4091 O O . GLU B 1 243 ? 8.188 35.156 9.945 1 95.81 243 GLU B O 1
ATOM 4096 N N . ALA B 1 244 ? 6.637 36.594 10.445 1 96.56 244 ALA B N 1
ATOM 4097 C CA . ALA B 1 244 ? 7.594 37.5 11.078 1 96.56 244 ALA B CA 1
ATOM 4098 C C . ALA B 1 244 ? 8.281 36.844 12.266 1 96.56 244 ALA B C 1
ATOM 4100 O O . ALA B 1 244 ? 9.5 36.938 12.414 1 96.56 244 ALA B O 1
ATOM 4101 N N . ARG B 1 245 ? 7.465 36.25 13.008 1 94.06 245 ARG B N 1
ATOM 4102 C CA . ARG B 1 245 ? 8.023 35.562 14.156 1 94.06 245 ARG B CA 1
ATOM 4103 C C . ARG B 1 245 ? 9.016 34.5 13.719 1 94.06 245 ARG B C 1
ATOM 4105 O O . ARG B 1 245 ? 10.094 34.344 14.305 1 94.06 245 ARG B O 1
ATOM 4112 N N . ARG B 1 246 ? 8.648 33.719 12.727 1 91.44 246 ARG B N 1
ATOM 4113 C CA . ARG B 1 246 ? 9.539 32.688 12.188 1 91.44 246 ARG B CA 1
ATOM 4114 C C . ARG B 1 246 ? 10.859 33.312 11.727 1 91.44 246 ARG B C 1
ATOM 4116 O O . ARG B 1 246 ? 11.938 32.781 12.039 1 91.44 246 ARG B O 1
ATOM 4123 N N . LEU B 1 247 ? 10.773 34.375 11.008 1 93.75 247 LEU B N 1
ATOM 4124 C CA . LEU B 1 247 ? 11.953 35.062 10.484 1 93.75 247 LEU B CA 1
ATOM 4125 C C . LEU B 1 247 ? 12.844 35.531 11.625 1 93.75 247 LEU B C 1
ATOM 4127 O O . LEU B 1 247 ? 14.07 35.438 11.555 1 93.75 247 LEU B O 1
ATOM 4131 N N . MET B 1 248 ? 12.273 36.062 12.633 1 93.69 248 MET B N 1
ATOM 4132 C CA . MET B 1 248 ? 13.023 36.562 13.773 1 93.69 248 MET B CA 1
ATOM 4133 C C . MET B 1 248 ? 13.703 35.438 14.531 1 93.69 248 MET B C 1
ATOM 4135 O O . MET B 1 248 ? 14.891 35.531 14.852 1 93.69 248 MET B O 1
ATOM 4139 N N . LEU B 1 249 ? 12.992 34.406 14.75 1 88.12 249 LEU B N 1
ATOM 4140 C CA . LEU B 1 249 ? 13.492 33.312 15.609 1 88.12 249 LEU B CA 1
ATOM 4141 C C . LEU B 1 249 ? 14.406 32.375 14.828 1 88.12 249 LEU B C 1
ATOM 4143 O O . LEU B 1 249 ? 15.406 31.906 15.367 1 88.12 249 LEU B O 1
ATOM 4147 N N . ALA B 1 250 ? 14.102 32.125 13.648 1 84.62 250 ALA B N 1
ATOM 4148 C CA . ALA B 1 250 ? 14.859 31.156 12.867 1 84.62 250 ALA B CA 1
ATOM 4149 C C . ALA B 1 250 ? 16.047 31.812 12.156 1 84.62 250 ALA B C 1
ATOM 4151 O O . ALA B 1 250 ? 17.109 31.203 12.008 1 84.62 250 ALA B O 1
ATOM 4152 N N . LYS B 1 251 ? 15.859 33.062 11.703 1 88.38 251 LYS B N 1
ATOM 4153 C CA . LYS B 1 251 ? 16.891 33.719 10.891 1 88.38 251 LYS B CA 1
ATOM 4154 C C . LYS B 1 251 ? 17.562 34.844 11.648 1 88.38 251 LYS B C 1
ATOM 4156 O O . LYS B 1 251 ? 18.5 35.469 11.148 1 88.38 251 LYS B O 1
ATOM 4161 N N . GLY B 1 252 ? 17 35.25 12.734 1 88.25 252 GLY B N 1
ATOM 4162 C CA . GLY B 1 252 ? 17.594 36.281 13.555 1 88.25 252 GLY B CA 1
ATOM 4163 C C . GLY B 1 252 ? 17.359 37.688 13.023 1 88.25 252 GLY B C 1
ATOM 4164 O O . GLY B 1 252 ? 18.141 38.594 13.289 1 88.25 252 GLY B O 1
ATOM 4165 N N . LEU B 1 253 ? 16.375 37.844 12.367 1 93.19 253 LEU B N 1
ATOM 4166 C CA . LEU B 1 253 ? 16.078 39.156 11.82 1 93.19 253 LEU B CA 1
ATOM 4167 C C . LEU B 1 253 ? 15.633 40.125 12.922 1 93.19 253 LEU B C 1
ATOM 4169 O O . LEU B 1 253 ? 14.922 39.75 13.844 1 93.19 253 LEU B O 1
ATOM 4173 N N . ARG B 1 254 ? 16.016 41.375 12.727 1 94.5 254 ARG B N 1
ATOM 4174 C CA . ARG B 1 254 ? 15.523 42.406 13.633 1 94.5 254 ARG B CA 1
ATOM 4175 C C . ARG B 1 254 ? 14.031 42.656 13.422 1 94.5 254 ARG B C 1
ATOM 4177 O O . ARG B 1 254 ? 13.531 42.562 12.297 1 94.5 254 ARG B O 1
ATOM 4184 N N . PRO B 1 255 ? 13.359 43.031 14.438 1 94.88 255 PRO B N 1
ATOM 4185 C CA . PRO B 1 255 ? 11.914 43.25 14.352 1 94.88 255 PRO B CA 1
ATOM 4186 C C . PRO B 1 255 ? 11.516 44.219 13.242 1 94.88 255 PRO B C 1
ATOM 4188 O O . PRO B 1 255 ? 10.555 43.938 12.508 1 94.88 255 PRO B O 1
ATOM 4191 N N . SER B 1 256 ? 12.25 45.25 13.086 1 95.44 256 SER B N 1
ATOM 4192 C CA . SER B 1 256 ? 11.914 46.25 12.07 1 95.44 256 SER B CA 1
ATOM 4193 C C . SER B 1 256 ? 12.031 45.656 10.672 1 95.44 256 SER B C 1
ATOM 4195 O O . SER B 1 256 ? 11.172 45.906 9.82 1 95.44 256 SER B O 1
ATOM 4197 N N . VAL B 1 257 ? 13.023 44.906 10.453 1 96.31 257 VAL B N 1
ATOM 4198 C CA . VAL B 1 257 ? 13.25 44.312 9.148 1 96.31 257 VAL B CA 1
ATOM 4199 C C . VAL B 1 257 ? 12.172 43.25 8.875 1 96.31 257 VAL B C 1
ATOM 4201 O O . VAL B 1 257 ? 11.617 43.188 7.777 1 96.31 257 VAL B O 1
ATOM 4204 N N . ALA B 1 258 ? 11.883 42.406 9.883 1 97.06 258 ALA B N 1
ATOM 4205 C CA . ALA B 1 258 ? 10.852 41.375 9.75 1 97.06 258 ALA B CA 1
ATOM 4206 C C . ALA B 1 258 ? 9.492 42 9.422 1 97.06 258 ALA B C 1
ATOM 4208 O O . ALA B 1 258 ? 8.75 41.469 8.602 1 97.06 258 ALA B O 1
ATOM 4209 N N . ALA B 1 259 ? 9.227 43.094 10.07 1 96.94 259 ALA B N 1
ATOM 4210 C CA . ALA B 1 259 ? 7.965 43.781 9.852 1 96.94 259 ALA B CA 1
ATOM 4211 C C . ALA B 1 259 ? 7.793 44.156 8.383 1 96.94 259 ALA B C 1
ATOM 4213 O O . ALA B 1 259 ? 6.758 43.875 7.777 1 96.94 259 ALA B O 1
ATOM 4214 N N . TYR B 1 260 ? 8.812 44.781 7.855 1 96.81 260 TYR B N 1
ATOM 4215 C CA . TYR B 1 260 ? 8.75 45.219 6.465 1 96.81 260 TYR B CA 1
ATOM 4216 C C . TYR B 1 260 ? 8.727 44.031 5.512 1 96.81 260 TYR B C 1
ATOM 4218 O O . TYR B 1 260 ? 8.031 44.062 4.492 1 96.81 260 TYR B O 1
ATOM 4226 N N . GLU B 1 261 ? 9.406 43.031 5.844 1 96.75 261 GLU B N 1
ATOM 4227 C CA . GLU B 1 261 ? 9.492 41.844 5 1 96.75 261 GLU B CA 1
ATOM 4228 C C . GLU B 1 261 ? 8.125 41.188 4.844 1 96.75 261 GLU B C 1
ATOM 4230 O O . GLU B 1 261 ? 7.828 40.625 3.797 1 96.75 261 GLU B O 1
ATOM 4235 N N . VAL B 1 262 ? 7.355 41.281 5.867 1 97.81 262 VAL B N 1
ATOM 4236 C CA . VAL B 1 262 ? 6.086 40.562 5.816 1 97.81 262 VAL B CA 1
ATOM 4237 C C . VAL B 1 262 ? 4.969 41.531 5.391 1 97.81 262 VAL B C 1
ATOM 4239 O O . VAL B 1 262 ? 3.801 41.125 5.348 1 97.81 262 VAL B O 1
ATOM 4242 N N . GLY B 1 263 ? 5.305 42.812 5.191 1 97.12 263 GLY B N 1
ATOM 4243 C CA . GLY B 1 263 ? 4.355 43.656 4.5 1 97.12 263 GLY B CA 1
ATOM 4244 C C . GLY B 1 263 ? 3.809 44.781 5.375 1 97.12 263 GLY B C 1
ATOM 4245 O O . GLY B 1 263 ? 2.902 45.5 4.965 1 97.12 263 GLY B O 1
ATOM 4246 N N . TYR B 1 264 ? 4.289 44.938 6.535 1 96.88 264 TYR B N 1
ATOM 4247 C CA . TYR B 1 264 ? 3.875 46.094 7.344 1 96.88 264 TYR B CA 1
ATOM 4248 C C . TYR B 1 264 ? 4.543 47.375 6.855 1 96.88 264 TYR B C 1
ATOM 4250 O O . TYR B 1 264 ? 5.715 47.375 6.473 1 96.88 264 TYR B O 1
ATOM 4258 N N . GLU B 1 265 ? 3.756 48.438 6.984 1 94.94 265 GLU B N 1
ATOM 4259 C CA . GLU B 1 265 ? 4.281 49.75 6.617 1 94.94 265 GLU B CA 1
ATOM 4260 C C . GLU B 1 265 ? 4.645 50.562 7.855 1 94.94 265 GLU B C 1
ATOM 4262 O O . GLU B 1 265 ? 5.238 51.625 7.742 1 94.94 265 GLU B O 1
ATOM 4267 N N . SER B 1 266 ? 4.27 50.031 9 1 95.94 266 SER B N 1
ATOM 4268 C CA . SER B 1 266 ? 4.496 50.719 10.273 1 95.94 266 SER B CA 1
ATOM 4269 C C . SER B 1 266 ? 5.016 49.75 11.336 1 95.94 266 SER B C 1
ATOM 4271 O O . SER B 1 266 ? 4.297 48.844 11.766 1 95.94 266 SER B O 1
ATOM 4273 N N . VAL B 1 267 ? 6.195 50.031 11.852 1 95.5 267 VAL B N 1
ATOM 4274 C CA . VAL B 1 267 ? 6.809 49.219 12.875 1 95.5 267 VAL B CA 1
ATOM 4275 C C . VAL B 1 267 ? 6.023 49.312 14.18 1 95.5 267 VAL B C 1
ATOM 4277 O O . VAL B 1 267 ? 5.781 48.312 14.859 1 95.5 267 VAL B O 1
ATOM 4280 N N . PRO B 1 268 ? 5.555 50.5 14.508 1 96.12 268 PRO B N 1
ATOM 4281 C CA . PRO B 1 268 ? 4.727 50.594 15.711 1 96.12 268 PRO B CA 1
ATOM 4282 C C . PRO B 1 268 ? 3.465 49.75 15.633 1 96.12 268 PRO B C 1
ATOM 4284 O O . PRO B 1 268 ? 3.094 49.094 16.609 1 96.12 268 PRO B O 1
ATOM 4287 N N . GLN B 1 269 ? 2.838 49.812 14.492 1 96.56 269 GLN B N 1
ATOM 4288 C CA . GLN B 1 269 ? 1.658 48.969 14.305 1 96.56 269 GLN B CA 1
ATOM 4289 C C . GLN B 1 269 ? 2.012 47.5 14.414 1 96.56 269 GLN B C 1
ATOM 4291 O O . GLN B 1 269 ? 1.31 46.719 15.086 1 96.56 269 GLN B O 1
ATOM 4296 N N . PHE B 1 270 ? 3.072 47.125 13.727 1 97.19 270 PHE B N 1
ATOM 4297 C CA . PHE B 1 270 ? 3.564 45.781 13.805 1 97.19 270 PHE B CA 1
ATOM 4298 C C . PHE B 1 270 ? 3.795 45.344 15.258 1 97.19 270 PHE B C 1
ATOM 4300 O O . PHE B 1 270 ? 3.34 44.281 15.68 1 97.19 270 PHE B O 1
ATOM 4307 N N . THR B 1 271 ? 4.445 46.125 15.961 1 96.31 271 THR B N 1
ATOM 4308 C CA . THR B 1 271 ? 4.816 45.812 17.344 1 96.31 271 THR B CA 1
ATOM 4309 C C . THR B 1 271 ? 3.574 45.625 18.203 1 96.31 271 THR B C 1
ATOM 4311 O O . THR B 1 271 ? 3.508 44.688 19.016 1 96.31 271 THR B O 1
ATOM 4314 N N . ARG B 1 272 ? 2.631 46.469 17.984 1 96.75 272 ARG B N 1
ATOM 4315 C CA . ARG B 1 272 ? 1.389 46.375 18.75 1 96.75 272 ARG B CA 1
ATOM 4316 C C . ARG B 1 272 ? 0.654 45.062 18.438 1 96.75 272 ARG B C 1
ATOM 4318 O O . ARG B 1 272 ? 0.221 44.375 19.344 1 96.75 272 ARG B O 1
ATOM 4325 N N . GLU B 1 273 ? 0.481 44.781 17.234 1 96.5 273 GLU B N 1
ATOM 4326 C CA . GLU B 1 273 ? -0.25 43.594 16.812 1 96.5 273 GLU B CA 1
ATOM 4327 C C . GLU B 1 273 ? 0.497 42.312 17.203 1 96.5 273 GLU B C 1
ATOM 4329 O O . GLU B 1 273 ? -0.122 41.312 17.562 1 96.5 273 GLU B O 1
ATOM 4334 N N . TYR B 1 274 ? 1.808 42.375 17.094 1 96.75 274 TYR B N 1
ATOM 4335 C CA . TYR B 1 274 ? 2.641 41.25 17.516 1 96.75 274 TYR B CA 1
ATOM 4336 C C . TYR B 1 274 ? 2.432 40.969 19 1 96.75 274 TYR B C 1
ATOM 4338 O O . TYR B 1 274 ? 2.199 39.812 19.375 1 96.75 274 TYR B O 1
ATOM 4346 N N . ARG B 1 275 ? 2.471 41.938 19.734 1 95.62 275 ARG B N 1
ATOM 4347 C CA . ARG B 1 275 ? 2.264 41.781 21.172 1 95.62 275 ARG B CA 1
ATOM 4348 C C . ARG B 1 275 ? 0.873 41.25 21.469 1 95.62 275 ARG B C 1
ATOM 4350 O O . ARG B 1 275 ? 0.71 40.406 22.359 1 95.62 275 ARG B O 1
ATOM 4357 N N . ARG B 1 276 ? -0.037 41.812 20.797 1 94.19 276 ARG B N 1
ATOM 4358 C CA . ARG B 1 276 ? -1.405 41.344 21 1 94.19 276 ARG B CA 1
ATOM 4359 C C . ARG B 1 276 ? -1.525 39.844 20.672 1 94.19 276 ARG B C 1
ATOM 4361 O O . ARG B 1 276 ? -2.189 39.094 21.391 1 94.19 276 ARG B O 1
ATOM 4368 N N . GLN B 1 277 ? -0.912 39.438 19.688 1 92.5 277 GLN B N 1
ATOM 4369 C CA . GLN B 1 277 ? -1.039 38.062 19.203 1 92.5 277 GLN B CA 1
ATOM 4370 C C . GLN B 1 277 ? -0.22 37.094 20.062 1 92.5 277 GLN B C 1
ATOM 4372 O O . GLN B 1 277 ? -0.678 36 20.375 1 92.5 277 GLN B O 1
ATOM 4377 N N . PHE B 1 278 ? 1.03 37.469 20.422 1 92.94 278 PHE B N 1
ATOM 4378 C CA . PHE B 1 278 ? 1.965 36.5 21 1 92.94 278 PHE B CA 1
ATOM 4379 C C . PHE B 1 278 ? 2.207 36.781 22.469 1 92.94 278 PHE B C 1
ATOM 4381 O O . PHE B 1 278 ? 2.898 36.031 23.156 1 92.94 278 PHE B O 1
ATOM 4388 N N . GLY B 1 279 ? 1.737 37.938 22.984 1 90.19 279 GLY B N 1
ATOM 4389 C CA . GLY B 1 279 ? 1.781 38.25 24.406 1 90.19 279 GLY B CA 1
ATOM 4390 C C . GLY B 1 279 ? 3.035 38.969 24.812 1 90.19 279 GLY B C 1
ATOM 4391 O O . GLY B 1 279 ? 3.154 39.406 25.969 1 90.19 279 GLY B O 1
ATOM 4392 N N . GLN B 1 280 ? 3.99 39.125 23.906 1 90.06 280 GLN B N 1
ATOM 4393 C CA . GLN B 1 280 ? 5.211 39.875 24.203 1 90.06 280 GLN B CA 1
ATOM 4394 C C . GLN B 1 280 ? 5.715 40.594 22.969 1 90.06 280 GLN B C 1
ATOM 4396 O O . GLN B 1 280 ? 5.445 40.188 21.844 1 90.06 280 GLN B O 1
ATOM 4401 N N . PRO B 1 281 ? 6.48 41.594 23.281 1 92.06 281 PRO B N 1
ATOM 4402 C CA . PRO B 1 281 ? 7.016 42.344 22.141 1 92.06 281 PRO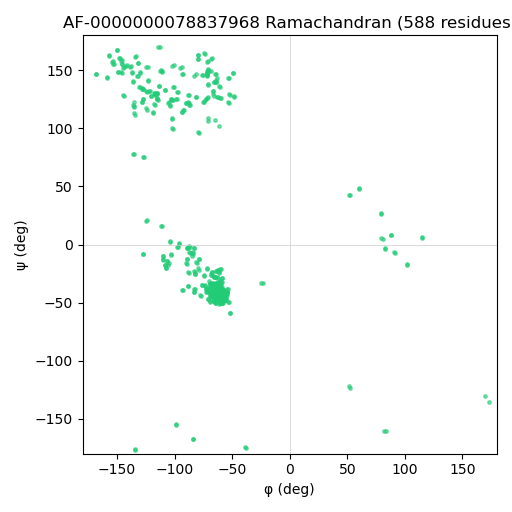 B CA 1
ATOM 4403 C C . PRO B 1 281 ? 8.07 41.562 21.359 1 92.06 281 PRO B C 1
ATOM 4405 O O . PRO B 1 281 ? 8.789 40.75 21.938 1 92.06 281 PRO B O 1
ATOM 4408 N N . PRO B 1 282 ? 8.133 41.875 20.062 1 91.25 282 PRO B N 1
ATOM 4409 C CA . PRO B 1 282 ? 9.094 41.125 19.234 1 91.25 282 PRO B CA 1
ATOM 4410 C C . PRO B 1 282 ? 10.531 41.312 19.703 1 91.25 282 PRO B C 1
ATOM 4412 O O . PRO B 1 282 ? 11.328 40.375 19.641 1 91.25 282 PRO B O 1
ATOM 4415 N N . GLY B 1 283 ? 10.883 42.469 20.156 1 87.38 283 GLY B N 1
ATOM 4416 C CA . GLY B 1 283 ? 12.234 42.688 20.641 1 87.38 283 GLY B CA 1
ATOM 4417 C C . GLY B 1 283 ? 12.617 41.812 21.812 1 87.38 283 GLY B C 1
ATOM 4418 O O . GLY B 1 283 ? 13.742 41.312 21.875 1 87.38 283 GLY B O 1
ATOM 4419 N N . ARG B 1 284 ? 11.766 41.656 22.672 1 86.44 284 ARG B N 1
ATOM 4420 C CA . ARG B 1 284 ? 12.016 40.844 23.844 1 86.44 284 ARG B CA 1
ATOM 4421 C C . ARG B 1 284 ? 12.18 39.375 23.453 1 86.44 284 ARG B C 1
ATOM 4423 O O . ARG B 1 284 ? 13.039 38.656 23.984 1 86.44 284 ARG B O 1
ATOM 4430 N N . GLU B 1 285 ? 11.352 38.969 22.625 1 84.62 285 GLU B N 1
ATOM 4431 C CA . GLU B 1 285 ? 11.391 37.594 22.188 1 84.62 285 GLU B CA 1
ATOM 4432 C C . GLU B 1 285 ? 12.703 37.25 21.5 1 84.62 285 GLU B C 1
ATOM 4434 O O . GLU B 1 285 ? 13.281 36.188 21.703 1 84.62 285 GLU B O 1
ATOM 4439 N N . THR B 1 286 ? 13.125 38.125 20.625 1 84.69 286 THR B N 1
ATOM 4440 C CA . THR B 1 286 ? 14.375 37.938 19.891 1 84.69 286 THR B CA 1
ATOM 4441 C C . THR B 1 286 ? 15.562 37.906 20.844 1 84.69 286 THR B C 1
ATOM 4443 O O . THR B 1 286 ? 16.484 37.125 20.672 1 84.69 286 THR B O 1
ATOM 4446 N N . GLN B 1 287 ? 15.523 38.688 21.828 1 81.31 287 GLN B N 1
ATOM 4447 C CA . GLN B 1 287 ? 16.594 38.75 22.812 1 81.31 287 GLN B CA 1
ATOM 4448 C C . GLN B 1 287 ? 16.656 37.438 23.609 1 81.31 287 GLN B C 1
ATOM 4450 O O . GLN B 1 287 ? 17.75 36.906 23.875 1 81.31 287 GLN B O 1
ATOM 4455 N N . GLN B 1 288 ? 15.5 36.969 23.984 1 78 288 GLN B N 1
ATOM 4456 C CA . GLN B 1 288 ? 15.422 35.719 24.719 1 78 288 GLN B CA 1
ATOM 4457 C C . GLN B 1 288 ? 15.938 34.562 23.891 1 78 288 GLN B C 1
ATOM 4459 O O . GLN B 1 288 ? 16.641 33.688 24.406 1 78 288 GLN B O 1
ATOM 4464 N N . ALA B 1 289 ? 15.594 34.5 22.609 1 75.69 289 ALA B N 1
ATOM 4465 C CA . ALA B 1 289 ? 16.016 33.438 21.719 1 75.69 289 ALA B CA 1
ATOM 4466 C C . ALA B 1 289 ? 17.531 33.4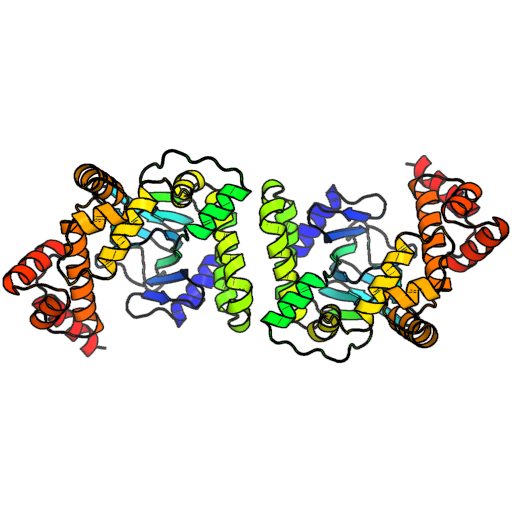38 21.531 1 75.69 289 ALA B C 1
ATOM 4468 O O . ALA B 1 289 ? 18.172 32.375 21.469 1 75.69 289 ALA B O 1
ATOM 4469 N N . ARG B 1 290 ? 18.078 34.625 21.438 1 73 290 ARG B N 1
ATOM 4470 C CA . ARG B 1 290 ? 19.516 34.75 21.281 1 73 290 ARG B CA 1
ATOM 4471 C C . ARG B 1 290 ? 20.266 34.281 22.516 1 73 290 ARG B C 1
ATOM 4473 O O . ARG B 1 290 ? 21.344 33.688 22.422 1 73 290 ARG B O 1
ATOM 4480 N N . ARG B 1 291 ? 19.672 34.5 23.547 1 69.69 291 ARG B N 1
ATOM 4481 C CA . ARG B 1 291 ? 20.281 34.062 24.781 1 69.69 291 ARG B CA 1
ATOM 4482 C C . ARG B 1 291 ? 20.312 32.531 24.891 1 69.69 291 ARG B C 1
ATOM 4484 O O . ARG B 1 291 ? 21.297 31.938 25.328 1 69.69 291 ARG B O 1
ATOM 4491 N N . VAL B 1 292 ? 19.297 31.984 24.5 1 65.56 292 VAL B N 1
ATOM 4492 C CA . VAL B 1 292 ? 19.188 30.531 24.547 1 65.56 292 VAL B CA 1
ATOM 4493 C C . VAL B 1 292 ? 20.156 29.906 23.562 1 65.56 292 VAL B C 1
ATOM 4495 O O . VAL B 1 292 ? 20.812 28.906 23.859 1 65.56 292 VAL B O 1
ATOM 4498 N N . ASN B 1 293 ? 20.297 30.484 22.344 1 65.44 293 ASN B N 1
ATOM 4499 C CA . ASN B 1 293 ? 21.203 29.953 21.312 1 65.44 293 ASN B CA 1
ATOM 4500 C C . ASN B 1 293 ? 22.656 30.125 21.719 1 65.44 293 ASN B C 1
ATOM 4502 O O . ASN B 1 293 ? 23.516 29.328 21.328 1 65.44 293 ASN B O 1
ATOM 4506 N N . GLN B 1 294 ? 22.953 31.141 22.578 1 62 294 GLN B N 1
ATOM 4507 C CA . GLN B 1 294 ? 24.328 31.359 23.031 1 62 294 GLN B CA 1
ATOM 4508 C C . GLN B 1 294 ? 24.672 30.438 24.203 1 62 294 GLN B C 1
ATOM 4510 O O . GLN B 1 294 ? 25.844 30.156 24.469 1 62 294 GLN B O 1
ATOM 4515 N N . ALA B 1 295 ? 23.922 30.062 24.766 1 58.19 295 ALA B N 1
ATOM 4516 C CA . ALA B 1 295 ? 24.188 29.172 25.891 1 58.19 295 ALA B CA 1
ATOM 4517 C C . ALA B 1 295 ? 24.344 27.734 25.438 1 58.19 295 ALA B C 1
ATOM 4519 O O . ALA B 1 295 ? 24.844 26.891 26.188 1 58.19 295 ALA B O 1
ATOM 4520 N N . VAL B 1 296 ? 24.062 27.594 24.297 1 49.44 296 VAL B N 1
ATOM 4521 C CA . VAL B 1 296 ? 24.219 26.219 23.844 1 49.44 296 VAL B CA 1
ATOM 4522 C C . VAL B 1 296 ? 25.5 26.109 23.016 1 49.44 296 VAL B C 1
ATOM 4524 O O . VAL B 1 296 ? 25.703 26.859 22.062 1 49.44 296 VAL B O 1
#

Radius of gyration: 31.56 Å; Cα contacts (8 Å, |Δi|>4): 1086; chains: 2; bounding box: 47×98×67 Å

InterPro domains:
  IPR009057 Homedomain-like superfamily [SSF46689] (187-237)
  IPR009057 Homedomain-like superfamily [SSF46689] (239-289)
  IPR009594 Transcription regulator HTH, AraC, N-terminal [PF06719] (27-174)
  IPR018060 AraC-like, DNA binding HTH domain [PF12833] (209-284)
  IPR018060 AraC-like, DNA binding HTH domain [PS01124] (190-288)
  IPR018060 AraC-like, DNA binding HTH domain [SM00342] (203-286)

Secondary structure (DSSP, 8-state):
--HHHHHHHHHHHHHH--TTSEEE-SSTTEEEEEESS----EEEEEPSEEEEEEESEEEEEETTEEEEEETTEEEEE-S-EEEEEEEEE--SSS-EEEEEEE--HHHHHHHHHHHTPPP-----SEEEEEPPHHHHHHHHHHHHHTT-GGGHHHHHHHHHHHHHHHHHHSTTHHHHHGGG-TTSHHHHHHHHHHHHHHHTTS---HHHHHHHTTS-HHHHHHHHHHHHSS-HHHHHHHHHHHHHHHHHHHH---HHHHHHHTT-S-HHHHHHHHHHHHSS-HHHHHHHHHHHHHH-/--HHHHHHHHHHHHHH--TTSEEE-SSTTEEEEEESS----EEEEEPSEEEEEEESEEEEEETTEEEEEETTEEEEE-S-EEEEEEEEE--SSS-EEEEEEE--HHHHHHHHHHHTPPP-----SEEEEEPPHHHHHHHHHHHHHTT-GGGHHHHHHHHHHHHHHHHHHSTTHHHHHGGG-TTSHHHHHHHHHHHHHHHTTS---HHHHHHHTTS-HHHHHHHHHHHHSS-HHHHHHHHHHHHHHHHHHHH---HHHHHHHTT-S-HHHHHHHHHHHHSS-HHHHHHHHHHHHHH-